Protein AF-A0A2G5SX93-F1 (afdb_monomer_lite)

Sequence (396 aa):
MSDEAYRSRFHPNDADNKCAREERRMKMEAEINEKWPQIGVQFEPDQWRKKYREDHVEKFNDSVEFLRNITGTSQEDAEEKLLNDLIRITFVETNLVLNGRQNAEQLFANLLLAINEEQEIPFKSAQELANFCDSMPLNFRKDAQLYRNTGVQGRRLIQELKRKLTRGDVIDCDSLDQILENFRKTIHVDEELKNFTEQEAQLDYSSLFYISKTIPGFVYDKVSGCLGLSPDADKSLILNAPIFMDTINSSHPLKLDLSRTVNACAINAYTTFPDCQQFYFADEHLRGVGSAMFWKKLSNNRTSVMESNFTSIHGWISPNNPRHQVETFRIEPTKLCFMNNLCTRSTGKNAGFESAKANIDYRKSQSFEKFFSVYEKLNKEEAGEEQKEIEAADDV

Structure (mmCIF, N/CA/C/O backbone):
data_AF-A0A2G5SX93-F1
#
_entry.id   AF-A0A2G5SX93-F1
#
loop_
_atom_site.group_PDB
_atom_site.id
_atom_site.type_symbol
_atom_site.label_atom_id
_atom_site.label_alt_id
_atom_site.label_comp_id
_atom_site.label_asym_id
_atom_site.label_entity_id
_atom_site.label_seq_id
_atom_site.pdbx_PDB_ins_code
_atom_site.Cartn_x
_atom_site.Cartn_y
_atom_site.Cartn_z
_atom_site.occupancy
_atom_site.B_iso_or_equiv
_atom_site.auth_seq_id
_atom_site.auth_comp_id
_atom_site.auth_asym_id
_atom_site.auth_atom_id
_atom_site.pdbx_PDB_model_num
ATOM 1 N N . MET A 1 1 ? 43.098 43.165 -27.422 1.00 42.53 1 MET A N 1
ATOM 2 C CA . MET A 1 1 ? 41.703 42.675 -27.437 1.00 42.53 1 MET A CA 1
ATOM 3 C C . MET A 1 1 ? 41.267 42.551 -25.991 1.00 42.53 1 MET A C 1
ATOM 5 O O . MET A 1 1 ? 42.013 41.966 -25.218 1.00 42.53 1 MET A O 1
ATOM 9 N N . SER A 1 2 ? 40.188 43.243 -25.635 1.00 35.09 2 SER A N 1
ATOM 10 C CA . SER A 1 2 ? 39.789 43.623 -24.276 1.00 35.09 2 SER A CA 1
ATOM 11 C C . SER A 1 2 ? 39.201 42.474 -23.447 1.00 35.09 2 SER A C 1
ATOM 13 O O . SER A 1 2 ? 38.599 41.542 -23.979 1.00 35.09 2 SER A O 1
ATOM 15 N N . ASP A 1 3 ? 39.320 42.621 -22.125 1.00 40.78 3 ASP A N 1
ATOM 16 C CA . ASP A 1 3 ? 38.740 41.819 -21.029 1.00 40.78 3 ASP A CA 1
ATOM 17 C C . ASP A 1 3 ? 37.198 41.649 -21.061 1.00 40.78 3 ASP A C 1
ATOM 19 O O . ASP A 1 3 ? 36.601 41.046 -20.168 1.00 40.78 3 ASP A O 1
ATOM 23 N N . GLU A 1 4 ? 36.516 42.147 -22.093 1.00 32.41 4 GLU A N 1
ATOM 24 C CA . GLU A 1 4 ? 35.062 42.030 -22.256 1.00 32.41 4 GLU A CA 1
ATOM 25 C C . GLU A 1 4 ? 34.612 40.646 -22.735 1.00 32.41 4 GLU A C 1
ATOM 27 O O . GLU A 1 4 ? 33.487 40.234 -22.452 1.00 32.41 4 GLU A O 1
ATOM 32 N N . ALA A 1 5 ? 35.488 39.866 -23.375 1.00 35.00 5 ALA A N 1
ATOM 33 C CA . ALA A 1 5 ? 35.128 38.536 -23.873 1.00 35.00 5 ALA A CA 1
ATOM 34 C C . ALA A 1 5 ? 34.991 37.469 -22.764 1.00 35.00 5 ALA A C 1
ATOM 36 O O . ALA A 1 5 ? 34.379 36.424 -22.991 1.00 35.00 5 ALA A O 1
ATOM 37 N N . TYR A 1 6 ? 35.519 37.716 -21.555 1.00 36.69 6 TYR A N 1
ATOM 38 C CA . TYR A 1 6 ? 35.430 36.764 -20.438 1.00 36.69 6 TYR A CA 1
ATOM 39 C C . TYR A 1 6 ? 34.220 37.008 -19.520 1.00 36.69 6 TYR A C 1
ATOM 41 O O . TYR A 1 6 ? 33.785 36.100 -18.813 1.00 36.69 6 TYR A O 1
ATOM 49 N N . ARG A 1 7 ? 33.610 38.201 -19.567 1.00 35.00 7 ARG A N 1
ATOM 50 C CA . ARG A 1 7 ? 32.426 38.545 -18.755 1.00 35.00 7 ARG A CA 1
ATOM 51 C C . ARG A 1 7 ? 31.087 38.117 -19.369 1.00 35.00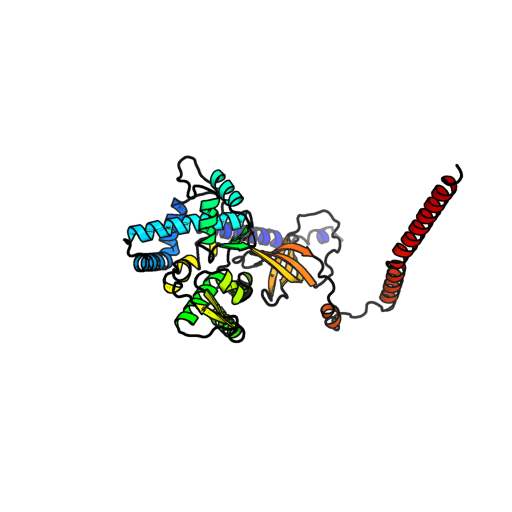 7 ARG A C 1
ATOM 53 O O . ARG A 1 7 ? 30.062 38.231 -18.710 1.00 35.00 7 ARG A O 1
ATOM 60 N N . SER A 1 8 ? 31.081 37.551 -20.577 1.00 34.44 8 SER A N 1
ATOM 61 C CA . SER A 1 8 ? 29.852 37.193 -21.308 1.00 34.44 8 SER A CA 1
ATOM 62 C C . SER A 1 8 ? 29.309 35.769 -21.050 1.00 34.44 8 SER A C 1
ATOM 64 O O . SER A 1 8 ? 28.376 35.354 -21.731 1.00 34.44 8 SER A O 1
ATOM 66 N N . ARG A 1 9 ? 29.855 34.988 -20.101 1.00 37.75 9 ARG A N 1
ATOM 67 C CA . ARG A 1 9 ? 29.356 33.619 -19.797 1.00 37.75 9 ARG A CA 1
ATOM 68 C C . ARG A 1 9 ? 28.398 33.511 -18.610 1.00 37.75 9 ARG A C 1
ATOM 70 O O . ARG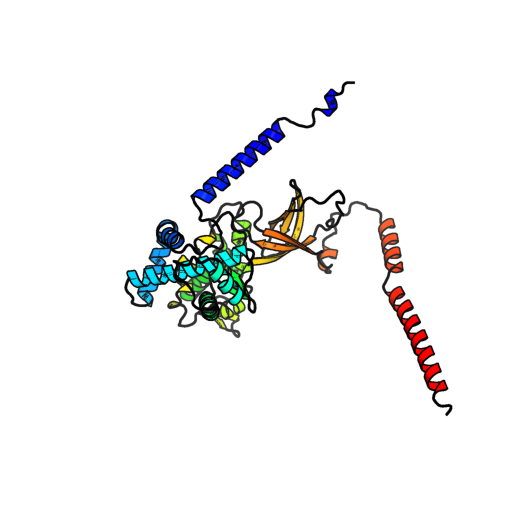 A 1 9 ? 27.981 32.408 -18.279 1.00 37.75 9 ARG A O 1
ATOM 77 N N . PHE A 1 10 ? 28.024 34.626 -17.996 1.00 42.47 10 PHE A N 1
ATOM 78 C CA . PHE A 1 10 ? 26.901 34.668 -17.065 1.00 42.47 10 PHE A CA 1
ATOM 79 C C . PHE A 1 10 ? 25.786 35.459 -17.738 1.00 42.47 10 PHE A C 1
ATOM 81 O O . PHE A 1 10 ? 25.750 36.685 -17.672 1.00 42.47 10 PHE A O 1
ATOM 88 N N . HIS A 1 11 ? 24.917 34.750 -18.461 1.00 42.78 11 HIS A N 1
ATOM 89 C CA . HIS A 1 11 ? 23.695 35.352 -18.974 1.00 42.78 11 HIS A CA 1
ATOM 90 C C . HIS A 1 11 ? 22.836 35.796 -17.773 1.00 42.78 11 HIS A C 1
ATOM 92 O O . HIS A 1 11 ? 22.582 34.970 -16.894 1.00 42.78 11 HIS A O 1
ATOM 98 N N . PRO A 1 12 ? 22.342 37.049 -17.735 1.00 44.84 12 PRO A N 1
ATOM 99 C CA . PRO A 1 12 ? 21.397 37.521 -16.712 1.00 44.84 12 PRO A CA 1
ATOM 100 C C . PRO A 1 12 ? 20.191 36.579 -16.540 1.00 44.84 12 PRO A C 1
ATOM 102 O O . PRO A 1 12 ? 19.739 36.319 -15.429 1.00 44.84 12 PRO A O 1
ATOM 105 N N . ASN A 1 13 ? 19.786 35.936 -17.640 1.00 50.28 13 ASN A N 1
ATOM 106 C CA . ASN A 1 13 ? 18.689 34.976 -17.699 1.00 50.28 13 ASN A CA 1
ATOM 107 C C . ASN A 1 13 ? 18.886 33.710 -16.843 1.00 50.28 13 ASN A C 1
ATOM 109 O O . ASN A 1 13 ? 17.895 33.069 -16.515 1.00 50.28 13 ASN A O 1
ATOM 113 N N . ASP A 1 14 ? 20.108 33.309 -16.471 1.00 48.47 14 ASP A N 1
ATOM 114 C CA . ASP A 1 14 ? 20.313 32.107 -15.641 1.00 48.47 14 ASP A CA 1
ATOM 115 C C . ASP A 1 14 ? 20.024 32.360 -14.158 1.00 48.47 14 ASP A C 1
ATOM 117 O O . ASP A 1 14 ? 19.571 31.457 -13.451 1.00 48.47 14 ASP A O 1
ATOM 121 N N . ALA A 1 15 ? 20.276 33.581 -13.679 1.00 50.22 15 ALA A N 1
ATOM 122 C CA . ALA A 1 15 ? 19.921 33.991 -12.324 1.00 50.22 15 ALA A CA 1
ATOM 123 C C . ALA A 1 15 ? 18.407 34.202 -12.213 1.00 50.22 15 ALA A C 1
ATOM 125 O O . ALA A 1 15 ? 17.789 33.669 -11.292 1.00 50.22 15 ALA A O 1
ATOM 126 N N . ASP A 1 16 ? 17.808 34.862 -13.206 1.00 48.25 16 ASP A N 1
ATOM 127 C CA . ASP A 1 16 ? 16.365 35.105 -13.263 1.00 48.25 16 ASP A CA 1
ATOM 128 C C . ASP A 1 16 ? 15.573 33.799 -13.438 1.00 48.25 16 ASP A C 1
ATOM 130 O O . ASP A 1 16 ? 14.573 33.585 -12.755 1.00 48.25 16 ASP A O 1
ATOM 134 N N . ASN A 1 17 ? 16.057 32.855 -14.258 1.00 53.84 17 ASN A N 1
ATOM 135 C CA . ASN A 1 17 ? 15.443 31.528 -14.387 1.00 53.84 17 ASN A CA 1
ATOM 136 C C . ASN A 1 17 ? 15.596 30.677 -13.120 1.00 53.84 17 ASN A C 1
ATOM 138 O O . ASN A 1 17 ? 14.688 29.913 -12.791 1.00 53.84 17 ASN A O 1
ATOM 142 N N . LYS A 1 18 ? 16.721 30.781 -12.397 1.00 57.84 18 LYS A N 1
ATOM 143 C CA . LYS A 1 18 ? 16.884 30.112 -11.096 1.00 57.84 18 LYS A CA 1
ATOM 144 C C . LYS A 1 18 ? 15.958 30.714 -10.046 1.00 57.84 18 LYS A C 1
ATOM 146 O O . LYS A 1 18 ? 15.303 29.949 -9.348 1.00 57.84 18 LYS A O 1
ATOM 151 N N . CYS A 1 19 ? 15.859 32.041 -9.984 1.00 58.00 19 CYS A N 1
ATOM 152 C CA . CYS A 1 19 ? 14.962 32.752 -9.076 1.00 58.00 19 CYS A CA 1
ATOM 153 C C . CYS A 1 19 ? 13.497 32.384 -9.357 1.00 58.00 19 CYS A C 1
ATOM 155 O O . CYS A 1 19 ? 12.800 31.905 -8.471 1.00 58.00 19 CYS A O 1
ATOM 157 N N . ALA A 1 20 ? 13.066 32.446 -10.620 1.00 59.03 20 ALA A N 1
ATOM 158 C CA . ALA A 1 20 ? 11.713 32.068 -11.024 1.00 59.03 20 ALA A CA 1
ATOM 159 C C . ALA A 1 20 ? 11.403 30.579 -10.782 1.00 59.03 20 ALA A C 1
ATOM 161 O O . ALA A 1 20 ? 10.263 30.216 -10.493 1.00 59.03 20 ALA A O 1
ATOM 162 N N . ARG A 1 21 ? 12.395 29.687 -10.908 1.00 62.28 21 ARG A N 1
ATOM 163 C CA . ARG A 1 21 ? 12.235 28.255 -10.603 1.00 62.28 21 ARG A CA 1
ATOM 164 C C . ARG A 1 21 ? 12.121 28.007 -9.100 1.00 62.28 21 ARG A C 1
ATOM 166 O O . ARG A 1 21 ? 11.327 27.159 -8.701 1.00 62.28 21 ARG A O 1
ATOM 173 N N . GLU A 1 22 ? 12.877 28.744 -8.296 1.00 63.12 22 GLU A N 1
ATOM 174 C CA . GLU A 1 22 ? 12.818 28.689 -6.837 1.00 63.12 22 GLU A CA 1
ATOM 175 C C . GLU A 1 22 ? 11.492 29.253 -6.314 1.00 63.12 22 GLU A C 1
ATOM 177 O O . GLU A 1 22 ? 10.835 28.608 -5.507 1.00 63.12 22 GLU A O 1
ATOM 182 N N . GLU A 1 23 ? 11.026 30.382 -6.853 1.00 64.62 23 GLU A N 1
ATOM 183 C CA . GLU A 1 23 ? 9.716 30.958 -6.530 1.00 64.62 23 GLU A CA 1
ATOM 184 C C . GLU A 1 23 ? 8.564 30.013 -6.884 1.00 64.62 23 GLU A C 1
ATOM 186 O O . GLU A 1 23 ? 7.625 29.863 -6.103 1.00 64.62 23 GLU A O 1
ATOM 191 N N . ARG A 1 24 ? 8.626 29.334 -8.039 1.00 69.88 24 ARG A N 1
ATOM 192 C CA . ARG A 1 24 ? 7.642 28.295 -8.389 1.00 69.88 24 ARG A CA 1
ATOM 193 C C . ARG A 1 24 ? 7.694 27.116 -7.421 1.00 69.88 24 ARG A C 1
ATOM 195 O O . ARG A 1 24 ? 6.639 26.600 -7.070 1.00 69.88 24 ARG A O 1
ATOM 202 N N . ARG A 1 25 ? 8.891 26.703 -6.982 1.00 69.44 25 ARG A N 1
ATOM 203 C CA . ARG A 1 25 ? 9.047 25.625 -5.993 1.00 69.44 25 ARG A CA 1
ATOM 204 C C . ARG A 1 25 ? 8.453 26.028 -4.646 1.00 69.44 25 ARG A C 1
ATOM 206 O O . ARG A 1 25 ? 7.649 25.279 -4.118 1.00 69.44 25 ARG A O 1
ATOM 213 N N . MET A 1 26 ? 8.770 27.223 -4.147 1.00 70.38 26 MET A N 1
ATOM 214 C CA . MET A 1 26 ? 8.235 27.734 -2.882 1.00 70.38 26 MET A CA 1
ATOM 215 C C . MET A 1 26 ? 6.715 27.915 -2.924 1.00 70.38 26 MET A C 1
ATOM 217 O O . MET A 1 26 ? 6.045 27.589 -1.954 1.00 70.38 26 MET A O 1
ATOM 221 N N . LYS A 1 27 ? 6.151 28.390 -4.045 1.00 72.00 27 LYS A N 1
ATOM 222 C CA . LYS A 1 27 ? 4.689 28.471 -4.219 1.00 72.00 27 LYS A CA 1
ATOM 223 C C . LYS A 1 27 ? 4.038 27.091 -4.214 1.00 72.00 27 LYS A C 1
ATOM 225 O O . LYS A 1 27 ? 3.054 26.902 -3.515 1.00 72.00 27 LYS A O 1
ATOM 230 N N . MET A 1 28 ? 4.613 26.127 -4.933 1.00 73.88 28 MET A N 1
ATOM 231 C CA . MET A 1 28 ? 4.127 24.746 -4.938 1.00 73.88 28 MET A CA 1
ATOM 232 C C . MET A 1 28 ? 4.230 24.105 -3.546 1.00 73.88 28 MET A C 1
ATOM 234 O O . MET A 1 28 ? 3.276 23.487 -3.093 1.00 73.88 28 MET A O 1
ATOM 238 N N . GLU A 1 29 ? 5.353 24.276 -2.845 1.00 71.25 29 GLU A N 1
ATOM 239 C CA . GLU A 1 29 ? 5.536 23.805 -1.466 1.00 71.25 29 GLU A CA 1
ATOM 240 C C . GLU A 1 29 ? 4.531 24.464 -0.510 1.00 71.25 29 GLU A C 1
ATOM 242 O O . GLU A 1 29 ? 3.952 23.776 0.323 1.00 71.25 29 GLU A O 1
ATOM 247 N N . ALA A 1 30 ? 4.265 25.766 -0.653 1.00 72.06 30 ALA A N 1
ATOM 248 C CA . ALA A 1 30 ? 3.267 26.473 0.147 1.00 72.06 30 ALA A CA 1
ATOM 249 C C . ALA A 1 30 ? 1.839 25.967 -0.119 1.00 72.06 30 ALA A C 1
ATOM 251 O O . ALA A 1 30 ? 1.118 25.678 0.830 1.00 72.06 30 ALA A O 1
ATOM 252 N N . GLU A 1 31 ? 1.451 25.790 -1.386 1.00 77.25 31 GLU A N 1
ATOM 253 C CA . GLU A 1 31 ? 0.145 25.226 -1.759 1.00 77.25 31 GLU A CA 1
ATOM 254 C C . GLU A 1 31 ? -0.019 23.778 -1.275 1.00 77.25 31 GLU A C 1
ATOM 256 O O . GLU A 1 31 ? -1.110 23.375 -0.867 1.00 77.25 31 GLU A O 1
ATOM 261 N N . ILE A 1 32 ? 1.060 22.988 -1.307 1.00 76.88 32 ILE A N 1
ATOM 262 C CA . ILE A 1 32 ? 1.063 21.632 -0.754 1.00 76.88 32 ILE A CA 1
ATOM 263 C C . ILE A 1 32 ? 0.877 21.690 0.759 1.00 76.88 32 ILE A C 1
ATOM 265 O O . ILE A 1 32 ? -0.012 21.013 1.257 1.00 76.88 32 ILE A O 1
ATOM 269 N N . ASN A 1 33 ? 1.647 22.511 1.473 1.00 72.19 33 ASN A N 1
ATOM 270 C CA . ASN A 1 33 ? 1.573 22.621 2.933 1.00 72.19 33 ASN A CA 1
ATOM 271 C C . ASN A 1 33 ? 0.236 23.202 3.428 1.00 72.19 33 ASN A C 1
ATOM 273 O O . ASN A 1 33 ? -0.155 22.953 4.563 1.00 72.19 33 ASN A O 1
ATOM 277 N N . GLU A 1 34 ? -0.470 23.973 2.597 1.00 75.25 34 GLU A N 1
ATOM 278 C CA . GLU A 1 34 ? -1.817 24.466 2.902 1.00 75.25 34 GLU A CA 1
ATOM 279 C C . GLU A 1 34 ? -2.880 23.363 2.760 1.00 75.25 34 GLU A C 1
ATOM 281 O O . GLU A 1 34 ? -3.810 23.276 3.563 1.00 75.25 34 GLU A O 1
ATOM 286 N N . LYS A 1 35 ? -2.752 22.499 1.744 1.00 76.06 35 LYS A N 1
ATOM 287 C CA . LYS A 1 35 ? -3.756 21.468 1.424 1.00 76.06 35 LYS A CA 1
ATOM 288 C C . LYS A 1 35 ? -3.515 20.144 2.147 1.00 76.06 35 LYS A C 1
ATOM 290 O O . LYS A 1 35 ? -4.469 19.481 2.568 1.00 76.06 35 LYS A O 1
ATOM 295 N N . TRP A 1 36 ? -2.253 19.761 2.298 1.00 76.38 36 TRP A N 1
ATOM 296 C CA . TRP A 1 36 ? -1.830 18.464 2.805 1.00 76.38 36 TRP A CA 1
ATOM 297 C C . TRP A 1 36 ? -1.277 18.576 4.225 1.00 76.38 36 TRP A C 1
ATOM 299 O O . TRP A 1 36 ? -0.442 19.440 4.493 1.00 76.38 36 TRP A O 1
ATOM 309 N N . PRO A 1 37 ? -1.704 17.692 5.143 1.00 78.00 37 PRO A N 1
ATOM 310 C CA . PRO A 1 37 ? -1.051 17.553 6.437 1.00 78.00 37 PRO A CA 1
ATOM 311 C C . PRO A 1 37 ? 0.432 17.218 6.268 1.00 78.00 37 PRO A C 1
ATOM 313 O O . PRO A 1 37 ? 0.796 16.438 5.389 1.00 78.00 37 PRO A O 1
ATOM 316 N N . GLN A 1 38 ? 1.281 17.766 7.136 1.00 81.06 38 GLN A N 1
ATOM 317 C CA . GLN A 1 38 ? 2.703 17.453 7.114 1.00 81.06 38 GLN A CA 1
ATOM 318 C C . GLN A 1 38 ? 2.920 15.957 7.391 1.00 81.06 38 GLN A C 1
ATOM 320 O O . GLN A 1 38 ? 2.410 15.412 8.368 1.00 81.06 38 GLN A O 1
ATOM 325 N N . ILE A 1 39 ? 3.730 15.296 6.560 1.00 80.62 39 ILE A N 1
ATOM 326 C CA . ILE A 1 39 ? 4.223 13.947 6.861 1.00 80.62 39 ILE A CA 1
ATOM 327 C C . ILE A 1 39 ? 5.200 14.069 8.038 1.00 80.62 39 ILE A C 1
ATOM 329 O O . ILE A 1 39 ? 6.358 14.451 7.863 1.00 80.62 39 ILE A O 1
ATOM 333 N N . GLY A 1 40 ? 4.717 13.778 9.242 1.00 82.94 40 GLY A N 1
ATOM 334 C CA . GLY A 1 40 ? 5.474 13.883 10.485 1.00 82.94 40 GLY A CA 1
ATOM 335 C C . GLY A 1 40 ? 5.258 12.680 11.397 1.00 82.94 40 GLY A C 1
ATOM 336 O O . GLY A 1 40 ? 4.260 11.978 11.303 1.00 82.94 40 GLY A O 1
ATOM 337 N N . VAL A 1 41 ? 6.197 12.444 12.313 1.00 80.56 41 VAL A N 1
ATOM 338 C CA . VAL A 1 41 ? 6.093 11.335 13.281 1.00 80.56 41 VAL A CA 1
ATOM 339 C C . VAL A 1 41 ? 5.074 11.590 14.396 1.00 80.56 41 VAL A C 1
ATOM 341 O O . VAL A 1 41 ? 4.810 10.677 15.168 1.00 80.56 41 VAL A O 1
ATOM 344 N N . GLN A 1 42 ? 4.514 12.801 14.486 1.00 86.00 42 GLN A N 1
ATOM 345 C CA . GLN A 1 42 ? 3.617 13.206 15.567 1.00 86.00 42 GLN A CA 1
ATOM 346 C C . GLN A 1 42 ? 2.262 12.500 15.504 1.00 86.00 42 GLN A C 1
ATOM 348 O O . GLN A 1 42 ? 1.733 12.212 14.427 1.00 86.00 42 GLN A O 1
ATOM 353 N N . PHE A 1 43 ? 1.683 12.240 16.676 1.00 89.06 43 PHE A N 1
ATOM 354 C CA . PHE A 1 43 ? 0.361 11.640 16.782 1.00 89.06 43 PHE A CA 1
ATOM 355 C C . PHE A 1 43 ? -0.717 12.727 16.913 1.00 89.06 43 PHE A C 1
ATOM 357 O O . PHE A 1 43 ? -0.954 13.268 17.989 1.00 89.06 43 PHE A O 1
ATOM 364 N N . GLU A 1 44 ? -1.386 13.050 15.802 1.00 89.44 44 GLU A N 1
ATOM 365 C CA . GLU A 1 44 ? -2.367 14.151 15.711 1.00 89.44 44 GLU A CA 1
ATOM 366 C C . GLU A 1 44 ? -3.791 13.641 15.384 1.00 89.44 44 GLU A C 1
ATOM 368 O O . GLU A 1 44 ? -4.339 13.936 14.318 1.00 89.44 44 GLU A O 1
ATOM 373 N N . PRO A 1 45 ? -4.422 12.834 16.263 1.00 90.69 45 PRO A N 1
ATOM 374 C CA . PRO A 1 45 ? -5.651 12.099 15.949 1.00 90.69 45 PRO A CA 1
ATOM 375 C C . PRO A 1 45 ? -6.815 12.997 15.504 1.00 90.69 45 PRO A C 1
ATOM 377 O O . PRO A 1 45 ? -7.506 12.655 14.546 1.00 90.69 45 PRO A O 1
ATOM 380 N N . ASP A 1 46 ? -7.015 14.156 16.134 1.00 90.81 46 ASP A N 1
ATOM 381 C CA . ASP A 1 46 ? -8.130 15.061 15.815 1.00 90.81 46 ASP A CA 1
ATOM 382 C C . ASP A 1 46 ? -8.010 15.682 14.421 1.00 90.81 46 ASP A C 1
ATOM 384 O O . ASP A 1 46 ? -8.999 15.792 13.688 1.00 90.81 46 ASP A O 1
ATOM 388 N N . GLN A 1 47 ? -6.787 16.031 14.017 1.00 89.12 47 GLN A N 1
ATOM 389 C CA . GLN A 1 47 ? -6.513 16.530 12.673 1.00 89.12 47 GLN A CA 1
ATOM 390 C C . GLN A 1 47 ? -6.839 15.462 11.627 1.00 89.12 47 GLN A C 1
ATOM 392 O O . GLN A 1 47 ? -7.513 15.752 10.635 1.00 89.12 47 GLN A O 1
ATOM 397 N N . TRP A 1 48 ? -6.414 14.217 11.863 1.00 89.25 48 TRP A N 1
ATOM 398 C CA . TRP A 1 48 ? -6.680 13.112 10.943 1.00 89.25 48 TRP A CA 1
ATOM 399 C C . TRP A 1 48 ? -8.166 12.750 10.885 1.00 89.25 48 TRP A C 1
ATOM 401 O O . TRP A 1 48 ? -8.686 12.529 9.792 1.00 89.25 48 TRP A O 1
ATOM 411 N N . ARG A 1 49 ? -8.882 12.766 12.020 1.00 92.19 49 ARG A N 1
ATOM 412 C CA . ARG A 1 49 ? -10.345 12.572 12.063 1.00 92.19 49 ARG A CA 1
ATOM 413 C C . ARG A 1 49 ? -11.066 13.578 11.179 1.00 92.19 49 ARG A C 1
ATOM 415 O O . ARG A 1 49 ? -11.903 13.195 10.363 1.00 92.19 49 ARG A O 1
ATOM 422 N N . LYS A 1 50 ? -10.721 14.860 11.326 1.00 91.38 50 LYS A N 1
ATOM 423 C CA . LYS A 1 50 ? -11.292 15.941 10.520 1.00 91.38 50 LYS A CA 1
ATOM 424 C C . LYS A 1 50 ? -11.028 15.711 9.033 1.00 91.38 50 LYS A C 1
ATOM 426 O O . LYS A 1 50 ? -11.960 15.738 8.237 1.00 91.38 50 LYS A O 1
ATOM 431 N N . LYS A 1 51 ? -9.784 15.394 8.671 1.00 88.56 51 LYS A N 1
ATOM 432 C CA . LYS A 1 51 ? -9.396 15.144 7.280 1.00 88.56 51 LYS A CA 1
ATOM 433 C C . LYS A 1 51 ? -10.135 13.955 6.656 1.00 88.56 51 LYS A C 1
ATOM 435 O O . LYS A 1 51 ? -10.579 14.067 5.519 1.00 88.56 51 LYS A O 1
ATOM 440 N N . TYR A 1 52 ? -10.332 12.849 7.377 1.00 91.19 52 TYR A N 1
ATOM 441 C CA . TYR A 1 52 ? -11.100 11.716 6.841 1.00 91.19 52 TYR A CA 1
ATOM 442 C C . TYR A 1 52 ? -12.576 12.064 6.606 1.00 91.19 52 TYR A C 1
ATOM 444 O O . TYR A 1 52 ? -13.145 11.637 5.603 1.00 91.19 52 TYR A O 1
ATOM 452 N N . ARG A 1 53 ? -13.178 12.872 7.489 1.00 91.06 53 ARG A N 1
ATOM 453 C CA . ARG A 1 53 ? -14.573 13.322 7.357 1.00 91.06 53 ARG A CA 1
ATOM 454 C C . ARG A 1 53 ? -14.779 14.363 6.258 1.00 91.06 53 ARG A C 1
ATOM 456 O O . ARG A 1 53 ? -15.824 14.350 5.620 1.00 91.06 53 ARG A O 1
ATOM 463 N N . GLU A 1 54 ? -13.825 15.268 6.065 1.00 89.75 54 GLU A N 1
ATOM 464 C CA . GLU A 1 54 ? -13.965 16.403 5.143 1.00 89.75 54 GLU A CA 1
ATOM 465 C C . GLU A 1 54 ? -13.414 16.093 3.746 1.00 89.75 54 GLU A C 1
ATOM 467 O O . GLU A 1 54 ? -14.117 16.279 2.754 1.00 89.75 54 GLU A O 1
ATOM 472 N N . ASP A 1 55 ? -12.190 15.565 3.660 1.00 82.75 55 ASP A N 1
ATOM 473 C CA . ASP A 1 55 ? -11.466 15.427 2.389 1.00 82.75 55 ASP A CA 1
ATOM 474 C C . ASP A 1 55 ? -11.680 14.048 1.733 1.00 82.75 55 ASP A C 1
ATOM 476 O O . ASP A 1 55 ? -11.508 13.903 0.524 1.00 82.75 55 ASP A O 1
ATOM 480 N N . HIS A 1 56 ? -12.077 13.026 2.505 1.00 85.44 56 HIS A N 1
ATOM 481 C CA . HIS A 1 56 ? -12.326 11.650 2.033 1.00 85.44 56 HIS A CA 1
ATOM 482 C C . HIS A 1 56 ? -13.790 11.199 2.222 1.00 85.44 56 HIS A C 1
ATOM 484 O O . HIS A 1 56 ? -14.076 9.999 2.247 1.00 85.44 56 HIS A O 1
ATOM 490 N N . VAL A 1 57 ? -14.721 12.156 2.324 1.00 90.19 57 VAL A N 1
ATOM 491 C CA . VAL A 1 57 ? -16.117 11.948 2.754 1.00 90.19 57 VAL A CA 1
ATOM 492 C C . VAL A 1 57 ? -16.850 10.812 2.032 1.00 90.19 57 VAL A C 1
ATOM 494 O O . VAL A 1 57 ? -17.508 10.007 2.681 1.00 90.19 57 VAL A O 1
ATOM 497 N N . GLU A 1 58 ? -16.719 10.703 0.708 1.00 91.69 58 GLU A N 1
ATOM 498 C CA . GLU A 1 58 ? -17.436 9.703 -0.096 1.00 91.69 58 GLU A CA 1
ATOM 499 C C . GLU A 1 58 ? -16.990 8.279 0.264 1.00 91.69 58 GLU A C 1
ATOM 501 O O . GLU A 1 58 ? -17.776 7.483 0.774 1.00 91.69 58 GLU A O 1
ATOM 506 N N . LYS A 1 59 ? -15.690 7.986 0.115 1.00 91.88 59 LYS A N 1
ATOM 507 C CA . LYS A 1 59 ? -15.121 6.669 0.452 1.00 91.88 59 LYS A CA 1
ATOM 508 C C . LYS A 1 59 ? -15.287 6.338 1.930 1.00 91.88 59 LYS A C 1
ATOM 510 O O . LYS A 1 59 ? -15.427 5.164 2.281 1.00 91.88 59 LYS A O 1
ATOM 515 N N . PHE A 1 60 ? -15.218 7.349 2.793 1.00 94.25 60 PHE A N 1
ATOM 516 C CA . PHE A 1 60 ? -15.412 7.185 4.224 1.00 94.25 60 PHE A CA 1
ATOM 517 C C . PHE A 1 60 ? -16.846 6.737 4.523 1.00 94.25 60 PHE A C 1
ATOM 519 O O . PHE A 1 60 ? -17.024 5.682 5.126 1.00 94.25 60 PHE A O 1
ATOM 526 N N . ASN A 1 61 ? -17.853 7.454 4.021 1.00 94.69 61 ASN A N 1
ATOM 527 C CA . ASN A 1 61 ? -19.262 7.123 4.235 1.00 94.69 61 ASN A CA 1
ATOM 528 C C . ASN A 1 61 ? -19.633 5.748 3.666 1.00 94.69 61 ASN A C 1
ATOM 530 O O . ASN A 1 61 ? -20.271 4.964 4.368 1.00 94.69 61 ASN A O 1
ATOM 534 N N . ASP A 1 62 ? -19.163 5.411 2.461 1.00 95.00 62 ASP A N 1
ATOM 535 C CA . ASP A 1 62 ? -19.374 4.085 1.862 1.00 95.00 62 ASP A CA 1
ATOM 536 C C . ASP A 1 62 ? -18.784 2.969 2.739 1.00 95.00 62 ASP A C 1
ATOM 538 O O . ASP A 1 62 ? -19.370 1.899 2.920 1.00 95.00 62 ASP A O 1
ATOM 542 N N . SER A 1 63 ? -17.613 3.224 3.327 1.00 95.38 63 SER A N 1
ATOM 543 C CA . SER A 1 63 ? -16.943 2.275 4.220 1.00 95.38 63 SER A CA 1
ATOM 544 C C . SER A 1 63 ? -17.651 2.151 5.572 1.00 95.38 63 SER A C 1
ATOM 546 O O . SER A 1 63 ? -17.718 1.048 6.117 1.00 95.38 63 SER A O 1
ATOM 548 N N . VAL A 1 64 ? -18.206 3.247 6.104 1.00 95.88 64 VAL A N 1
ATOM 549 C CA . VAL A 1 64 ? -19.038 3.239 7.320 1.00 95.88 64 VAL A CA 1
ATOM 550 C C . VAL A 1 64 ? -20.319 2.449 7.081 1.00 95.88 64 VAL A C 1
ATOM 552 O O . VAL A 1 64 ? -20.676 1.606 7.904 1.00 95.88 64 VAL A O 1
ATOM 555 N N . GLU A 1 65 ? -20.995 2.670 5.952 1.00 95.69 65 GLU A N 1
ATOM 556 C CA . GLU A 1 65 ? -22.196 1.920 5.591 1.00 95.69 65 GLU A CA 1
ATOM 557 C C . GLU A 1 65 ? -21.894 0.426 5.454 1.00 95.69 65 GLU A C 1
ATOM 559 O O . GLU A 1 65 ? -22.616 -0.403 6.018 1.00 95.69 65 GLU A O 1
ATOM 564 N N . PHE A 1 66 ? -20.800 0.075 4.771 1.00 94.00 66 PHE A N 1
ATOM 565 C CA . PHE A 1 66 ? -20.361 -1.311 4.670 1.00 94.00 66 PHE A CA 1
ATOM 566 C C . PHE A 1 66 ? -20.129 -1.924 6.056 1.00 94.00 66 PHE A C 1
ATOM 568 O O . PHE A 1 66 ? -20.694 -2.977 6.360 1.00 94.00 66 PHE A O 1
ATOM 575 N N . LEU A 1 67 ? -19.348 -1.252 6.912 1.00 94.25 67 LEU A N 1
ATOM 576 C CA . LEU A 1 67 ? -19.043 -1.720 8.262 1.00 94.25 67 LEU A CA 1
ATOM 577 C C . LEU A 1 67 ? -20.323 -1.932 9.077 1.00 94.25 67 LEU A C 1
ATOM 579 O O . LEU A 1 67 ? -20.510 -3.010 9.636 1.00 94.25 67 LEU A O 1
ATOM 583 N N . ARG A 1 68 ? -21.233 -0.952 9.072 1.00 95.25 68 ARG A N 1
ATOM 584 C CA . ARG A 1 68 ? -22.538 -1.021 9.744 1.00 95.25 68 ARG A CA 1
ATOM 585 C C . ARG A 1 68 ? -23.333 -2.250 9.306 1.00 95.25 68 ARG A C 1
ATOM 587 O O . ARG A 1 68 ? -23.883 -2.960 10.146 1.00 95.25 68 ARG A O 1
ATOM 594 N N . ASN A 1 69 ? -23.378 -2.515 8.002 1.00 93.25 69 ASN A N 1
ATOM 595 C CA . ASN A 1 69 ? -24.150 -3.620 7.441 1.00 93.25 69 ASN A CA 1
ATOM 596 C C . ASN A 1 69 ? -23.573 -4.992 7.832 1.00 93.25 69 ASN A C 1
ATOM 598 O O . ASN A 1 69 ? -24.342 -5.927 8.049 1.00 93.25 69 ASN A O 1
ATOM 602 N N . ILE A 1 70 ? -22.245 -5.125 7.958 1.00 92.25 70 ILE A N 1
ATOM 603 C CA . ILE A 1 70 ? -21.614 -6.403 8.329 1.00 92.25 70 ILE A CA 1
ATOM 604 C C . ILE A 1 70 ? -21.595 -6.666 9.841 1.00 92.25 70 ILE A C 1
ATOM 606 O O . ILE A 1 70 ? -21.650 -7.827 10.248 1.00 92.25 70 ILE A O 1
ATOM 610 N N . THR A 1 71 ? -21.507 -5.629 10.682 1.00 89.69 71 THR A N 1
ATOM 611 C CA . THR A 1 71 ? -21.459 -5.776 12.149 1.00 89.69 71 THR A CA 1
ATOM 612 C C . THR A 1 71 ? -22.827 -5.654 12.810 1.00 89.69 71 THR A C 1
ATOM 614 O O . THR A 1 71 ? -22.975 -6.084 13.952 1.00 89.69 71 THR A O 1
ATOM 617 N N . GLY A 1 72 ? -23.815 -5.062 12.131 1.00 90.31 72 GLY A N 1
ATOM 618 C CA . GLY A 1 72 ? -25.126 -4.762 12.709 1.00 90.31 72 GLY A CA 1
ATOM 619 C C . GLY A 1 72 ? -25.079 -3.705 13.818 1.00 90.31 72 GLY A C 1
ATOM 620 O O . GLY A 1 72 ? -25.958 -3.687 14.677 1.00 90.31 72 GLY A O 1
ATOM 621 N N . THR A 1 73 ? -24.042 -2.862 13.845 1.00 93.88 73 THR A N 1
ATOM 622 C CA . THR A 1 73 ? -23.874 -1.791 14.843 1.00 93.88 73 THR A CA 1
ATOM 623 C C . THR A 1 73 ? -24.617 -0.518 14.438 1.00 93.88 73 THR A C 1
ATOM 625 O O . THR A 1 73 ? -25.135 -0.414 13.325 1.00 93.88 73 THR A O 1
ATOM 628 N N . SER A 1 74 ? -24.675 0.473 15.334 1.00 95.81 74 SER A N 1
ATOM 629 C CA . SER A 1 74 ? -25.184 1.797 14.971 1.00 95.81 74 SER A CA 1
ATOM 630 C C . SER A 1 74 ? -24.251 2.489 13.962 1.00 95.81 74 SER A C 1
ATOM 632 O O . SER A 1 74 ? -23.095 2.093 13.783 1.00 95.81 74 SER A O 1
ATOM 634 N N . GLN A 1 75 ? -24.760 3.519 13.280 1.00 94.81 75 GLN A N 1
ATOM 635 C CA . GLN A 1 75 ? -23.949 4.327 12.366 1.00 94.81 75 GLN A CA 1
ATOM 636 C C . GLN A 1 75 ? -22.831 5.067 13.109 1.00 94.81 75 GLN A C 1
ATOM 638 O O . GLN A 1 75 ? -21.707 5.089 12.623 1.00 94.81 75 GLN A O 1
ATOM 643 N N . GLU A 1 76 ? -23.126 5.598 14.296 1.00 95.50 76 GLU A N 1
ATOM 644 C CA . GLU A 1 76 ? -22.161 6.302 15.145 1.00 95.50 76 GLU A CA 1
ATOM 645 C C . GLU A 1 76 ? -21.035 5.363 15.607 1.00 95.50 76 GLU A C 1
ATOM 647 O O . GLU A 1 76 ? -19.861 5.706 15.488 1.00 95.50 76 GLU A O 1
ATOM 652 N N . ASP A 1 77 ? -21.367 4.139 16.034 1.00 96.00 77 ASP A N 1
ATOM 653 C CA . ASP A 1 77 ? -20.364 3.149 16.453 1.00 96.00 77 ASP A CA 1
ATOM 654 C C . ASP A 1 77 ? -19.492 2.674 15.282 1.00 96.00 77 ASP A C 1
ATOM 656 O O . ASP A 1 77 ? -18.288 2.458 15.440 1.00 96.00 77 ASP A O 1
ATOM 660 N N . ALA A 1 78 ? -20.093 2.480 14.102 1.00 95.50 78 ALA A N 1
ATOM 661 C CA . ALA A 1 78 ? -19.359 2.101 12.897 1.00 95.50 78 ALA A CA 1
ATOM 662 C C . ALA A 1 78 ? -18.408 3.224 12.460 1.00 95.50 78 ALA A C 1
ATOM 664 O O . ALA A 1 78 ? -17.250 2.958 12.137 1.00 95.50 78 ALA A O 1
ATOM 665 N N . GLU A 1 79 ? -18.878 4.471 12.496 1.00 96.31 79 GLU A N 1
ATOM 666 C CA . GLU A 1 79 ? -18.069 5.648 12.195 1.00 96.31 79 GLU A CA 1
ATOM 667 C C . GLU A 1 79 ? -16.882 5.767 13.154 1.00 96.31 79 GLU A C 1
ATOM 669 O O . GLU A 1 79 ? -15.736 5.865 12.712 1.00 96.31 79 GLU A O 1
ATOM 674 N N . GLU A 1 80 ? -17.136 5.695 14.461 1.00 95.56 80 GLU A N 1
ATOM 675 C CA . GLU A 1 80 ? -16.095 5.831 15.476 1.00 95.56 80 GLU A CA 1
ATOM 676 C C . GLU A 1 80 ? -15.073 4.694 15.393 1.00 95.56 80 GLU A C 1
ATOM 678 O O . GLU A 1 80 ? -13.864 4.926 15.457 1.00 95.56 80 GLU A O 1
ATOM 683 N N . LYS A 1 81 ? -15.529 3.456 15.177 1.00 95.00 81 LYS A N 1
ATOM 684 C CA . LYS A 1 81 ? -14.633 2.315 14.975 1.00 95.00 81 LYS A CA 1
ATOM 685 C C . LYS A 1 81 ? -13.745 2.505 13.745 1.00 95.00 81 LYS A C 1
ATOM 687 O O . LYS A 1 81 ? -12.534 2.311 13.841 1.00 95.00 81 LYS A O 1
ATOM 692 N N . LEU A 1 82 ? -14.327 2.897 12.611 1.00 95.62 82 LEU A N 1
ATOM 693 C CA . LEU A 1 82 ? -13.568 3.088 11.379 1.00 95.62 82 LEU A CA 1
ATOM 694 C C . LEU A 1 82 ? -12.557 4.233 11.516 1.00 95.62 82 LEU A C 1
ATOM 696 O O . LEU A 1 82 ? -11.420 4.090 11.075 1.00 95.62 82 LEU A O 1
ATOM 700 N N . LEU A 1 83 ? -12.931 5.343 12.160 1.00 95.56 83 LEU A N 1
ATOM 701 C CA . LEU A 1 83 ? -12.005 6.444 12.435 1.00 95.56 83 LEU A CA 1
ATOM 702 C C . LEU A 1 83 ? -10.837 5.996 13.308 1.00 95.56 83 LEU A C 1
ATOM 704 O O . LEU A 1 83 ? -9.694 6.316 12.991 1.00 95.56 83 LEU A O 1
ATOM 708 N N . ASN A 1 84 ? -11.098 5.225 14.363 1.00 95.00 84 ASN A N 1
ATOM 709 C CA . ASN A 1 84 ? -10.039 4.688 15.215 1.00 95.00 84 ASN A CA 1
ATOM 710 C C . ASN A 1 84 ? -9.058 3.808 14.429 1.00 95.00 84 ASN A C 1
ATOM 712 O O . ASN A 1 84 ? -7.843 3.979 14.560 1.00 95.00 84 ASN A O 1
ATOM 716 N N . ASP A 1 85 ? -9.562 2.922 13.566 1.00 95.19 85 ASP A N 1
ATOM 717 C CA . ASP A 1 85 ? -8.720 2.092 12.699 1.00 95.19 85 ASP A CA 1
ATOM 718 C C . ASP A 1 85 ? -7.917 2.945 11.702 1.00 95.19 85 ASP A C 1
ATOM 720 O O . ASP A 1 85 ? -6.717 2.730 11.526 1.00 95.19 85 ASP A O 1
ATOM 724 N N . LEU A 1 86 ? -8.534 3.959 11.091 1.00 95.00 86 LEU A N 1
ATOM 725 C CA . LEU A 1 86 ? -7.876 4.843 10.127 1.00 95.00 86 LEU A CA 1
ATOM 726 C C . LEU A 1 86 ? -6.793 5.723 10.760 1.00 95.00 86 LEU A C 1
ATOM 728 O O . LEU A 1 86 ? -5.738 5.899 10.161 1.00 95.00 86 LEU A O 1
ATOM 732 N N . ILE A 1 87 ? -7.004 6.243 11.970 1.00 93.88 87 ILE A N 1
ATOM 733 C CA . ILE A 1 87 ? -5.991 7.019 12.707 1.00 93.88 87 ILE A CA 1
ATOM 734 C C . ILE A 1 87 ? -4.791 6.137 13.047 1.00 93.88 87 ILE A C 1
ATOM 736 O O . ILE A 1 87 ? -3.641 6.534 12.844 1.00 93.88 87 ILE A O 1
ATOM 740 N N . ARG A 1 88 ? -5.058 4.923 13.541 1.00 95.31 88 ARG A N 1
ATOM 741 C CA . ARG A 1 88 ? -4.028 3.920 13.825 1.00 95.31 88 ARG A CA 1
ATOM 742 C C . ARG A 1 88 ? -3.248 3.559 12.562 1.00 95.31 88 ARG A C 1
ATOM 744 O O . ARG A 1 88 ? -2.020 3.498 12.610 1.00 95.31 88 ARG A O 1
ATOM 751 N N . ILE A 1 89 ? -3.936 3.382 11.430 1.00 95.50 89 ILE A N 1
ATOM 752 C CA . ILE A 1 89 ? -3.301 3.165 10.124 1.00 95.50 89 ILE A CA 1
ATOM 753 C C . ILE A 1 89 ? -2.428 4.357 9.746 1.00 95.50 89 ILE A C 1
ATOM 755 O O . ILE A 1 89 ? -1.259 4.159 9.439 1.00 95.50 89 ILE A O 1
ATOM 759 N N . THR A 1 90 ? -2.953 5.582 9.811 1.00 93.88 90 THR A N 1
ATOM 760 C CA . THR A 1 90 ? -2.209 6.796 9.459 1.00 93.88 90 THR A CA 1
ATOM 761 C C . THR A 1 90 ? -0.928 6.922 10.280 1.00 93.88 90 THR A C 1
ATOM 763 O O . THR A 1 90 ? 0.128 7.188 9.711 1.00 93.88 90 THR A O 1
ATOM 766 N N . PHE A 1 91 ? -0.982 6.669 11.591 1.00 94.12 91 PHE A N 1
ATOM 767 C CA . PHE A 1 91 ? 0.205 6.693 12.448 1.00 94.12 91 PHE A CA 1
ATOM 768 C C . PHE A 1 91 ? 1.284 5.703 11.978 1.00 94.12 91 PHE A C 1
ATOM 770 O O . PHE A 1 91 ? 2.454 6.078 11.833 1.00 94.12 91 PHE A O 1
ATOM 777 N N . VAL A 1 92 ? 0.899 4.447 11.725 1.00 95.94 92 VAL A N 1
ATOM 778 C CA . VAL A 1 92 ? 1.836 3.409 11.275 1.00 95.94 92 VAL A CA 1
ATOM 779 C C . VAL A 1 92 ? 2.357 3.723 9.870 1.00 95.94 92 VAL A C 1
ATOM 781 O O . VAL A 1 92 ? 3.566 3.679 9.657 1.00 95.94 92 VAL A O 1
ATOM 784 N N . GLU A 1 93 ? 1.485 4.103 8.930 1.00 95.06 93 GLU A N 1
ATOM 785 C CA . GLU A 1 93 ? 1.863 4.457 7.557 1.00 95.06 93 GLU A CA 1
ATOM 786 C C . GLU A 1 93 ? 2.899 5.586 7.546 1.00 95.06 93 GLU A C 1
ATOM 788 O O . GLU A 1 93 ? 3.929 5.457 6.881 1.00 95.06 93 GLU A O 1
ATOM 793 N N . THR A 1 94 ? 2.675 6.662 8.307 1.00 94.06 94 THR A N 1
ATOM 794 C CA . THR A 1 94 ? 3.598 7.804 8.357 1.00 94.06 94 THR A CA 1
ATOM 795 C C . THR A 1 94 ? 4.941 7.437 8.987 1.00 94.06 94 THR A C 1
ATOM 797 O O . THR A 1 94 ? 5.990 7.852 8.489 1.00 94.06 94 THR A O 1
ATOM 800 N N . ASN A 1 95 ? 4.943 6.611 10.037 1.00 95.31 95 ASN A N 1
ATOM 801 C CA . ASN A 1 95 ? 6.187 6.121 10.631 1.00 95.31 95 ASN A CA 1
ATOM 802 C C . ASN A 1 95 ? 6.988 5.267 9.648 1.00 95.31 95 ASN A C 1
ATOM 804 O O . ASN A 1 95 ? 8.190 5.472 9.509 1.00 95.31 95 ASN A O 1
ATOM 808 N N . LEU A 1 96 ? 6.327 4.371 8.915 1.00 95.88 96 LEU A N 1
ATOM 809 C CA . LEU A 1 96 ? 6.976 3.550 7.896 1.00 95.88 96 LEU A CA 1
ATOM 810 C C . LEU A 1 96 ? 7.491 4.393 6.717 1.00 95.88 96 LEU A C 1
ATOM 812 O O . LEU A 1 96 ? 8.576 4.133 6.194 1.00 95.88 96 LEU A O 1
ATOM 816 N N . VAL A 1 97 ? 6.756 5.443 6.331 1.00 94.88 97 VAL A N 1
ATOM 817 C CA . VAL A 1 97 ? 7.211 6.416 5.325 1.00 94.88 97 VAL A CA 1
ATOM 818 C C . VAL A 1 97 ? 8.511 7.085 5.774 1.00 94.88 97 VAL A C 1
ATOM 820 O O . VAL A 1 97 ? 9.451 7.120 4.991 1.00 94.88 97 VAL A O 1
ATOM 823 N N . LEU A 1 98 ? 8.594 7.573 7.015 1.00 93.44 98 LEU A N 1
ATOM 824 C CA . LEU A 1 98 ? 9.719 8.392 7.492 1.00 93.44 98 LEU A CA 1
ATOM 825 C C . LEU A 1 98 ? 10.911 7.604 8.039 1.00 93.44 98 LEU A C 1
ATOM 827 O O . LEU A 1 98 ? 12.043 8.073 7.958 1.00 93.44 98 LEU A O 1
ATOM 831 N N . ASN A 1 99 ? 10.669 6.434 8.623 1.00 95.25 99 ASN A N 1
ATOM 832 C CA . ASN A 1 99 ? 11.679 5.661 9.349 1.00 95.25 99 ASN A CA 1
ATOM 833 C C . ASN A 1 99 ? 12.019 4.330 8.663 1.00 95.25 99 ASN A C 1
ATOM 835 O O . ASN A 1 99 ? 12.874 3.584 9.142 1.00 95.25 99 ASN A O 1
ATOM 839 N N . GLY A 1 100 ? 11.376 4.025 7.535 1.00 95.38 100 GLY A N 1
ATOM 840 C CA . GLY A 1 100 ? 11.605 2.799 6.786 1.00 95.38 100 GLY A CA 1
ATOM 841 C C . GLY A 1 100 ? 10.852 1.595 7.343 1.00 95.38 100 GLY A C 1
ATOM 842 O O . GLY A 1 100 ? 9.831 1.722 8.009 1.00 95.38 100 GLY A O 1
ATOM 843 N N . ARG A 1 101 ? 11.332 0.386 7.030 1.00 96.44 101 ARG A N 1
ATOM 844 C CA . ARG A 1 101 ? 10.718 -0.857 7.525 1.00 96.44 101 ARG A CA 1
ATOM 845 C C . ARG A 1 101 ? 10.994 -1.025 9.014 1.00 96.44 101 ARG A C 1
ATOM 847 O O . ARG A 1 101 ? 12.151 -0.941 9.422 1.00 96.44 101 ARG A O 1
ATOM 854 N N . GLN A 1 102 ? 9.964 -1.318 9.801 1.00 97.62 102 GLN A N 1
ATOM 855 C CA . GLN A 1 102 ? 10.064 -1.368 11.264 1.00 97.62 102 GLN A CA 1
ATOM 856 C C . GLN A 1 102 ? 9.353 -2.589 11.843 1.00 97.62 102 GLN A C 1
ATOM 858 O O . GLN A 1 102 ? 8.349 -3.040 11.296 1.00 97.62 102 GLN A O 1
ATOM 863 N N . ASN A 1 103 ? 9.858 -3.126 12.952 1.00 97.94 103 ASN A N 1
ATOM 864 C CA . ASN A 1 103 ? 9.116 -4.104 13.753 1.00 97.94 103 ASN A CA 1
ATOM 865 C C . ASN A 1 103 ? 8.119 -3.401 14.693 1.00 97.94 103 ASN A C 1
ATOM 867 O O . ASN A 1 103 ? 8.066 -2.170 14.776 1.00 97.94 103 ASN A O 1
ATOM 871 N N . ALA A 1 104 ? 7.306 -4.189 15.396 1.00 97.50 104 ALA A N 1
ATOM 872 C CA . ALA A 1 104 ? 6.271 -3.650 16.271 1.00 97.50 104 ALA A CA 1
ATOM 873 C C . ALA A 1 104 ? 6.849 -2.887 17.473 1.00 97.50 104 ALA A C 1
ATOM 875 O O . ALA A 1 104 ? 6.272 -1.890 17.900 1.00 97.50 104 ALA A O 1
ATOM 876 N N . GLU A 1 105 ? 7.998 -3.316 17.996 1.00 97.69 105 GLU A N 1
ATOM 877 C CA . GLU A 1 105 ? 8.686 -2.671 19.112 1.00 97.69 105 GLU A CA 1
ATOM 878 C C . GLU A 1 105 ? 9.182 -1.273 18.732 1.00 97.69 105 GLU A C 1
ATOM 880 O O . GLU A 1 105 ? 9.009 -0.330 19.499 1.00 97.69 105 GLU A O 1
ATOM 885 N N . GLN A 1 106 ? 9.751 -1.122 17.534 1.00 97.88 106 GLN A N 1
ATOM 886 C CA . GLN A 1 106 ? 10.189 0.163 16.992 1.00 97.88 106 GLN A CA 1
ATOM 887 C C . GLN A 1 106 ? 9.005 1.103 16.755 1.00 97.88 106 GLN A C 1
ATOM 889 O O . GLN A 1 106 ? 9.063 2.264 17.152 1.00 97.88 106 GLN A O 1
ATOM 894 N N . LEU A 1 107 ? 7.921 0.605 16.150 1.00 97.12 107 LEU A N 1
ATOM 895 C CA . LEU A 1 107 ? 6.703 1.394 15.933 1.00 97.12 107 LEU A CA 1
ATOM 896 C C . LEU A 1 107 ? 6.088 1.852 17.261 1.00 97.12 107 LEU A C 1
ATOM 898 O O . LEU A 1 107 ? 5.694 3.009 17.394 1.00 97.12 107 LEU A O 1
ATOM 902 N N . PHE A 1 108 ? 6.055 0.970 18.260 1.00 96.94 108 PHE A N 1
ATOM 903 C CA . PHE A 1 108 ? 5.545 1.294 19.588 1.00 96.94 108 PHE A CA 1
ATOM 904 C C . PHE A 1 108 ? 6.446 2.289 20.328 1.00 96.94 108 PHE A C 1
ATOM 906 O O . PHE A 1 108 ? 5.947 3.221 20.949 1.00 96.94 108 PHE A O 1
ATOM 913 N N . ALA A 1 109 ? 7.770 2.156 20.224 1.00 96.31 109 ALA A N 1
ATOM 914 C CA . ALA A 1 109 ? 8.698 3.132 20.787 1.00 96.31 109 ALA A CA 1
ATOM 915 C C . ALA A 1 109 ? 8.507 4.524 20.162 1.00 96.31 109 ALA A C 1
ATOM 917 O O . ALA A 1 109 ? 8.464 5.513 20.890 1.00 96.31 109 ALA A O 1
ATOM 918 N N . ASN A 1 110 ? 8.318 4.607 18.841 1.00 95.12 110 ASN A N 1
ATOM 919 C CA . ASN A 1 110 ? 8.034 5.885 18.181 1.00 95.12 110 ASN A CA 1
ATOM 920 C C . ASN A 1 110 ? 6.690 6.465 18.616 1.00 95.12 110 ASN A C 1
ATOM 922 O O . ASN A 1 110 ? 6.589 7.675 18.768 1.00 95.12 110 ASN A O 1
ATOM 926 N N . LEU A 1 111 ? 5.681 5.622 18.863 1.00 94.31 111 LEU A N 1
ATOM 927 C CA . LEU A 1 111 ? 4.397 6.078 19.392 1.00 94.31 111 LEU A CA 1
ATOM 928 C C . LEU A 1 111 ? 4.580 6.777 20.734 1.00 94.31 111 LEU A C 1
ATOM 930 O O . LEU A 1 111 ? 4.083 7.880 20.910 1.00 94.31 111 LEU A O 1
ATOM 934 N N . LEU A 1 112 ? 5.329 6.165 21.654 1.00 93.06 112 LEU A N 1
ATOM 935 C CA . LEU A 1 112 ? 5.589 6.740 22.975 1.00 93.06 112 LEU A CA 1
ATOM 936 C C . LEU A 1 112 ? 6.341 8.079 22.908 1.00 93.06 112 LEU A C 1
ATOM 938 O O . LEU A 1 112 ? 6.200 8.891 23.813 1.00 93.06 112 LEU A O 1
ATOM 942 N N . LEU A 1 113 ? 7.126 8.309 21.851 1.00 92.38 113 LEU A N 1
ATOM 943 C CA . LEU A 1 113 ? 7.807 9.584 21.602 1.00 92.38 113 LEU A CA 1
ATOM 944 C C . LEU A 1 113 ? 6.916 10.624 20.906 1.00 92.38 113 LEU A C 1
ATOM 946 O O . LEU A 1 113 ? 7.209 11.813 20.981 1.00 92.38 113 LEU A O 1
ATOM 950 N N . ALA A 1 114 ? 5.882 10.175 20.195 1.00 89.75 114 ALA A N 1
ATOM 951 C CA . ALA A 1 114 ? 5.005 10.999 19.367 1.00 89.75 114 ALA A CA 1
ATOM 952 C C . ALA A 1 114 ? 3.741 11.488 20.088 1.00 89.75 114 ALA A C 1
ATOM 954 O O . ALA A 1 114 ? 3.071 12.391 19.588 1.00 89.75 114 ALA A O 1
ATOM 955 N N . ILE A 1 115 ? 3.377 10.851 21.204 1.00 89.81 115 ILE A N 1
ATOM 956 C CA . ILE A 1 115 ? 2.219 11.228 22.017 1.00 89.81 115 ILE A CA 1
ATOM 957 C C . ILE A 1 115 ? 2.578 12.337 23.009 1.00 89.81 115 ILE A C 1
ATOM 959 O O . ILE A 1 115 ? 3.651 12.339 23.612 1.00 89.81 115 ILE A O 1
ATOM 963 N N . ASN A 1 116 ? 1.633 13.243 23.230 1.00 83.75 116 ASN A N 1
ATOM 964 C CA . ASN A 1 116 ? 1.677 14.198 24.334 1.00 83.75 116 ASN A CA 1
ATOM 965 C C . ASN A 1 116 ? 0.971 13.615 25.574 1.00 83.75 116 ASN A C 1
ATOM 967 O O . ASN A 1 116 ? 0.095 12.763 25.439 1.00 83.75 116 ASN A O 1
ATOM 971 N N . GLU A 1 117 ? 1.301 14.100 26.779 1.00 74.06 117 GLU A N 1
ATOM 972 C CA . GLU A 1 117 ? 0.757 13.580 28.055 1.00 74.06 117 GLU A CA 1
ATOM 973 C C . GLU A 1 117 ? -0.783 13.614 28.152 1.00 74.06 117 GLU A C 1
ATOM 975 O O . GLU A 1 117 ? -1.373 12.844 28.906 1.00 74.06 117 GLU A O 1
ATOM 980 N N . GLU A 1 118 ? -1.442 14.482 27.380 1.00 78.50 118 GLU A N 1
ATOM 981 C CA . GLU A 1 118 ? -2.902 14.654 27.375 1.00 78.50 118 GLU A CA 1
ATOM 982 C C . GLU A 1 118 ? -3.639 13.713 26.402 1.00 78.50 118 GLU A C 1
ATOM 984 O O . GLU A 1 118 ? -4.869 13.663 26.406 1.00 78.50 118 GLU A O 1
ATOM 989 N N . GLN A 1 119 ? -2.919 12.976 25.549 1.00 82.75 119 GLN A N 1
ATOM 990 C CA . GLN A 1 119 ? -3.514 12.165 24.485 1.00 82.75 119 GLN A CA 1
ATOM 991 C C . GLN A 1 119 ? -3.724 10.707 24.907 1.00 82.75 119 GLN A C 1
ATOM 993 O O . GLN A 1 119 ? -2.875 10.089 25.551 1.00 82.75 119 GLN A O 1
ATOM 998 N N . GLU A 1 120 ? -4.843 10.115 24.480 1.00 86.38 120 GLU A N 1
ATOM 999 C CA . GLU A 1 120 ? -5.070 8.680 24.651 1.00 86.38 120 GLU A CA 1
ATOM 1000 C C . GLU A 1 120 ? -4.133 7.873 23.743 1.00 86.38 120 GLU A C 1
ATOM 1002 O O . GLU A 1 120 ? -4.053 8.098 22.532 1.00 86.38 120 GLU A O 1
ATOM 1007 N N . ILE A 1 121 ? -3.427 6.904 24.331 1.00 88.44 121 ILE A N 1
ATOM 1008 C CA . ILE A 1 121 ? -2.483 6.064 23.596 1.00 88.44 121 ILE A CA 1
ATOM 1009 C C . ILE A 1 121 ? -3.266 5.056 22.738 1.00 88.44 121 ILE A C 1
ATOM 1011 O O . ILE A 1 121 ? -3.994 4.225 23.287 1.00 88.44 121 ILE A O 1
ATOM 1015 N N . PRO A 1 122 ? -3.081 5.043 21.404 1.00 91.88 122 PRO A N 1
ATOM 1016 C CA . PRO A 1 122 ? -3.863 4.193 20.513 1.00 91.88 122 PRO A CA 1
ATOM 1017 C C . PRO A 1 122 ? -3.521 2.705 20.630 1.00 91.88 122 PRO A C 1
ATOM 1019 O O . PRO A 1 122 ? -4.314 1.883 20.185 1.00 91.88 122 PRO A O 1
ATOM 1022 N N . PHE A 1 123 ? -2.377 2.343 21.212 1.00 95.06 123 PHE A N 1
ATOM 1023 C CA . PHE A 1 123 ? -1.959 0.961 21.445 1.00 95.06 123 PHE A CA 1
ATOM 1024 C C . PHE A 1 123 ? -1.409 0.837 22.864 1.00 95.06 123 PHE A C 1
ATOM 1026 O O . PHE A 1 123 ? -0.617 1.667 23.291 1.00 95.06 123 PHE A O 1
ATOM 1033 N N . LYS A 1 124 ? -1.772 -0.212 23.601 1.00 93.94 124 LYS A N 1
ATOM 1034 C CA . LYS A 1 124 ? -1.297 -0.425 24.980 1.00 93.94 124 LYS A CA 1
ATOM 1035 C C . LYS A 1 124 ? 0.038 -1.160 25.038 1.00 93.94 124 LYS A C 1
ATOM 1037 O O . LYS A 1 124 ? 0.689 -1.179 26.078 1.00 93.94 124 LYS A O 1
ATOM 1042 N N . SER A 1 125 ? 0.434 -1.815 23.947 1.00 97.25 125 SER A N 1
ATOM 1043 C CA . SER A 1 125 ? 1.684 -2.571 23.859 1.00 97.25 125 SER A CA 1
ATOM 1044 C C . SER A 1 125 ? 2.137 -2.768 22.412 1.00 97.25 125 SER A C 1
ATOM 1046 O O . SER A 1 125 ? 1.329 -2.701 21.483 1.00 97.25 125 SER A O 1
ATOM 1048 N N . ALA A 1 126 ? 3.413 -3.120 22.230 1.00 97.56 126 ALA A N 1
ATOM 1049 C CA . ALA A 1 126 ? 3.943 -3.552 20.936 1.00 97.56 126 ALA A CA 1
ATOM 1050 C C . ALA A 1 126 ? 3.203 -4.782 20.379 1.00 97.56 126 ALA A C 1
ATOM 1052 O O . ALA A 1 126 ? 2.986 -4.867 19.175 1.00 97.56 126 ALA A O 1
ATOM 1053 N N . GLN A 1 127 ? 2.742 -5.705 21.234 1.00 97.94 127 GLN A N 1
ATOM 1054 C CA . GLN A 1 127 ? 1.969 -6.868 20.785 1.00 97.94 127 GLN A CA 1
ATOM 1055 C C . GLN A 1 127 ? 0.594 -6.470 20.233 1.00 97.94 127 GLN A C 1
ATOM 1057 O O . GLN A 1 127 ? 0.151 -7.034 19.236 1.00 97.94 127 GLN A O 1
ATOM 1062 N N . GLU A 1 128 ? -0.083 -5.500 20.856 1.00 97.81 128 GLU A N 1
ATOM 1063 C CA . GLU A 1 128 ? -1.351 -4.975 20.332 1.00 97.81 128 GLU A CA 1
ATOM 1064 C C . GLU A 1 128 ? -1.143 -4.305 18.971 1.00 97.81 128 GLU A C 1
ATOM 1066 O O . GLU A 1 128 ? -1.910 -4.554 18.042 1.00 97.81 128 GLU A O 1
ATOM 1071 N N . LEU A 1 129 ? -0.067 -3.526 18.830 1.00 97.31 129 LEU A N 1
ATOM 1072 C CA . LEU A 1 129 ? 0.313 -2.908 17.562 1.00 97.31 129 LEU A CA 1
ATOM 1073 C C . LEU A 1 129 ? 0.628 -3.968 16.495 1.00 97.31 129 LEU A C 1
ATOM 1075 O O . LEU A 1 129 ? 0.137 -3.868 15.374 1.00 97.31 129 LEU A O 1
ATOM 1079 N N . ALA A 1 130 ? 1.376 -5.020 16.841 1.00 97.56 130 ALA A N 1
ATOM 1080 C CA . ALA A 1 130 ? 1.661 -6.130 15.934 1.00 97.56 130 ALA A CA 1
ATOM 1081 C C . ALA A 1 130 ? 0.376 -6.814 15.451 1.00 97.56 130 ALA A C 1
ATOM 1083 O O . ALA A 1 130 ? 0.190 -6.985 14.250 1.00 97.56 130 ALA A O 1
ATOM 1084 N N . ASN A 1 131 ? -0.531 -7.144 16.376 1.00 97.38 131 ASN A N 1
ATOM 1085 C CA . ASN A 1 131 ? -1.816 -7.761 16.053 1.00 97.38 131 ASN A CA 1
ATOM 1086 C C . ASN A 1 131 ? -2.658 -6.859 15.144 1.00 97.38 131 ASN A C 1
ATOM 1088 O O . ASN A 1 131 ? -3.320 -7.348 14.231 1.00 97.38 131 ASN A O 1
ATOM 1092 N N . PHE A 1 132 ? -2.622 -5.545 15.378 1.00 97.25 132 PHE A N 1
ATOM 1093 C CA . PHE A 1 132 ? -3.296 -4.578 14.525 1.00 97.25 132 PHE A CA 1
ATOM 1094 C C . PHE A 1 132 ? -2.705 -4.557 13.111 1.00 97.25 132 PHE A C 1
ATOM 1096 O O . PHE A 1 132 ? -3.451 -4.698 12.143 1.00 97.25 132 PHE A O 1
ATOM 1103 N N . CYS A 1 133 ? -1.381 -4.454 12.972 1.00 96.94 133 CYS A N 1
ATOM 1104 C CA . CYS A 1 133 ? -0.724 -4.489 11.665 1.00 96.94 133 CYS A CA 1
ATOM 1105 C C . CYS A 1 133 ? -1.009 -5.799 10.917 1.00 96.94 133 CYS A C 1
ATOM 1107 O O . CYS A 1 133 ? -1.360 -5.762 9.739 1.00 96.94 133 CYS A O 1
ATOM 1109 N N . ASP A 1 134 ? -0.943 -6.939 11.612 1.00 95.25 134 ASP A N 1
ATOM 1110 C CA . ASP A 1 134 ? -1.261 -8.262 11.062 1.00 95.25 134 ASP A CA 1
ATOM 1111 C C . ASP A 1 134 ? -2.747 -8.393 10.659 1.00 95.25 134 ASP A C 1
ATOM 1113 O O . ASP A 1 134 ? -3.077 -9.175 9.767 1.00 95.25 134 ASP A O 1
ATOM 1117 N N . SER A 1 135 ? -3.648 -7.612 11.269 1.00 94.00 135 SER A N 1
ATOM 1118 C CA . SER A 1 135 ? -5.068 -7.543 10.889 1.00 94.00 135 SER A CA 1
ATOM 1119 C C . SER A 1 135 ? -5.351 -6.631 9.688 1.00 94.00 135 SER A C 1
ATOM 1121 O O . SER A 1 135 ? -6.428 -6.716 9.097 1.00 94.00 135 SER A O 1
ATOM 1123 N N . MET A 1 136 ? -4.375 -5.807 9.287 1.00 95.00 136 MET A N 1
ATOM 1124 C CA . MET A 1 136 ? -4.472 -4.845 8.182 1.00 95.00 136 MET A CA 1
ATOM 1125 C C . MET A 1 136 ? -3.478 -5.140 7.034 1.00 95.00 136 MET A C 1
ATOM 1127 O O . MET A 1 136 ? -2.801 -4.223 6.560 1.00 95.00 136 MET A O 1
ATOM 1131 N N . PRO A 1 137 ? -3.383 -6.383 6.516 1.00 92.56 137 PRO A N 1
ATOM 1132 C CA . PRO A 1 137 ? -2.375 -6.782 5.530 1.00 92.56 137 PRO A CA 1
ATOM 1133 C C . PRO A 1 137 ? -2.529 -6.123 4.154 1.00 92.56 137 PRO A C 1
ATOM 1135 O O . PRO A 1 137 ? -1.619 -6.186 3.325 1.00 92.56 137 PRO A O 1
ATOM 1138 N N . LEU A 1 138 ? -3.672 -5.476 3.897 1.00 93.25 138 LEU A N 1
ATOM 1139 C CA . LEU A 1 138 ? -3.837 -4.627 2.723 1.00 93.25 138 LEU A CA 1
ATOM 1140 C C . LEU A 1 138 ? -3.001 -3.343 2.852 1.00 93.25 138 LEU A C 1
ATOM 1142 O O . LEU A 1 138 ? -2.384 -2.928 1.879 1.00 93.25 138 LEU A O 1
ATOM 1146 N N . ASN A 1 139 ? -2.923 -2.744 4.042 1.00 94.94 139 ASN A N 1
ATOM 1147 C CA . ASN A 1 139 ? -2.134 -1.536 4.307 1.00 94.94 139 ASN A CA 1
ATOM 1148 C C . ASN A 1 139 ? -0.677 -1.859 4.658 1.00 94.94 139 ASN A C 1
ATOM 1150 O O . ASN A 1 139 ? 0.230 -1.171 4.185 1.00 94.94 139 ASN A O 1
ATOM 1154 N N . PHE A 1 140 ? -0.459 -2.913 5.451 1.00 95.38 140 PHE A N 1
ATOM 1155 C CA . PHE A 1 140 ? 0.848 -3.262 6.003 1.00 95.38 140 PHE A CA 1
ATOM 1156 C C . PHE A 1 140 ? 1.266 -4.667 5.603 1.00 95.38 140 PHE A C 1
ATOM 1158 O O . PHE A 1 140 ? 0.743 -5.664 6.094 1.00 95.38 140 PHE A O 1
ATOM 1165 N N . ARG A 1 141 ? 2.282 -4.763 4.753 1.00 93.25 141 ARG A N 1
ATOM 1166 C CA . ARG A 1 141 ? 2.898 -6.044 4.428 1.00 93.25 141 ARG A CA 1
ATOM 1167 C C . ARG A 1 141 ? 3.990 -6.362 5.444 1.00 93.25 141 ARG A C 1
ATOM 1169 O O . ARG A 1 141 ? 4.831 -5.519 5.750 1.00 93.25 141 ARG A O 1
ATOM 1176 N N . LYS A 1 142 ? 4.012 -7.606 5.917 1.00 92.50 142 LYS A N 1
ATOM 1177 C CA . LYS A 1 142 ? 5.052 -8.123 6.809 1.00 92.50 142 LYS A CA 1
ATOM 1178 C C . LYS A 1 142 ? 6.080 -8.926 6.020 1.00 92.50 142 LYS A C 1
ATOM 1180 O O . LYS A 1 142 ? 5.761 -9.965 5.444 1.00 92.50 142 LYS A O 1
ATOM 1185 N N . ASP A 1 143 ? 7.317 -8.450 6.014 1.00 87.12 143 ASP A N 1
ATOM 1186 C CA . ASP A 1 143 ? 8.472 -9.152 5.464 1.00 87.12 143 ASP A CA 1
ATOM 1187 C C . ASP A 1 143 ? 9.354 -9.615 6.635 1.00 87.12 143 ASP A C 1
ATOM 1189 O O . ASP A 1 143 ? 10.046 -8.824 7.279 1.00 87.12 143 ASP A O 1
ATOM 1193 N N . ALA A 1 144 ? 9.302 -10.918 6.934 1.00 87.06 144 ALA A N 1
ATOM 1194 C CA . ALA A 1 144 ? 9.860 -11.512 8.151 1.00 87.06 144 ALA A CA 1
ATOM 1195 C C . ALA A 1 144 ? 9.263 -10.896 9.434 1.00 87.06 144 ALA A C 1
ATOM 1197 O O . ALA A 1 144 ? 8.127 -11.209 9.780 1.00 87.06 144 ALA A O 1
ATOM 1198 N N . GLN A 1 145 ? 10.015 -10.049 10.141 1.00 90.19 145 GLN A N 1
ATOM 1199 C CA . GLN A 1 145 ? 9.570 -9.369 11.370 1.00 90.19 145 GLN A CA 1
ATOM 1200 C C . GLN A 1 145 ? 9.363 -7.862 11.178 1.00 90.19 145 GLN A C 1
ATOM 1202 O O . GLN A 1 145 ? 9.091 -7.152 12.142 1.00 90.19 145 GLN A O 1
ATOM 1207 N N . LEU A 1 146 ? 9.516 -7.362 9.950 1.00 96.81 146 LEU A N 1
ATOM 1208 C CA . LEU A 1 146 ? 9.417 -5.942 9.643 1.00 96.81 146 LEU A CA 1
ATOM 1209 C C . LEU A 1 146 ? 8.162 -5.668 8.823 1.00 96.81 146 LEU A C 1
ATOM 1211 O O . LEU A 1 146 ? 7.892 -6.349 7.833 1.00 96.81 146 LEU A O 1
ATOM 1215 N N . TYR A 1 147 ? 7.429 -4.636 9.212 1.00 97.31 147 TYR A N 1
ATOM 1216 C CA . TYR A 1 147 ? 6.321 -4.097 8.446 1.00 97.31 147 TYR A CA 1
ATOM 1217 C C . TYR A 1 147 ? 6.823 -3.089 7.418 1.00 97.31 147 TYR A C 1
ATOM 1219 O O . TYR A 1 147 ? 7.808 -2.375 7.631 1.00 97.31 147 TYR A O 1
ATOM 1227 N N . ARG A 1 148 ? 6.117 -3.034 6.294 1.00 95.88 148 ARG A N 1
ATOM 1228 C CA . ARG A 1 148 ? 6.247 -2.009 5.264 1.00 95.88 148 ARG A CA 1
ATOM 1229 C C . ARG A 1 148 ? 4.876 -1.639 4.722 1.00 95.88 148 ARG A C 1
ATOM 1231 O O . ARG A 1 148 ? 3.951 -2.447 4.776 1.00 95.88 148 ARG A O 1
ATOM 1238 N N . ASN A 1 149 ? 4.775 -0.457 4.135 1.00 96.00 149 ASN A N 1
ATOM 1239 C CA . ASN A 1 149 ? 3.562 -0.043 3.449 1.00 96.00 149 ASN A CA 1
ATOM 1240 C C . ASN A 1 149 ? 3.326 -0.872 2.177 1.00 96.00 149 ASN A C 1
ATOM 1242 O O . ASN A 1 149 ? 4.267 -1.351 1.524 1.00 96.00 149 ASN A O 1
ATOM 1246 N N . THR A 1 150 ? 2.057 -0.977 1.803 1.00 94.94 150 THR A N 1
ATOM 1247 C CA . THR A 1 150 ? 1.603 -1.435 0.486 1.00 94.94 150 THR A CA 1
ATOM 1248 C C . THR A 1 150 ? 1.273 -0.223 -0.388 1.00 94.94 150 THR A C 1
ATOM 1250 O O . THR A 1 150 ? 0.720 0.769 0.088 1.00 94.94 150 THR A O 1
ATOM 1253 N N . GLY A 1 151 ? 1.618 -0.279 -1.674 1.00 94.19 151 GLY A N 1
ATOM 1254 C CA . GLY A 1 151 ? 1.305 0.770 -2.641 1.00 94.19 151 GLY A CA 1
ATOM 1255 C C . GLY A 1 151 ? -0.180 0.850 -2.968 1.00 94.19 151 GLY A C 1
ATOM 1256 O O . GLY A 1 151 ? -0.916 -0.134 -2.874 1.00 94.19 151 GLY A O 1
ATOM 1257 N N . VAL A 1 152 ? -0.620 2.026 -3.410 1.00 94.06 152 VAL A N 1
ATOM 1258 C CA . VAL A 1 152 ? -2.031 2.303 -3.716 1.00 94.06 152 VAL 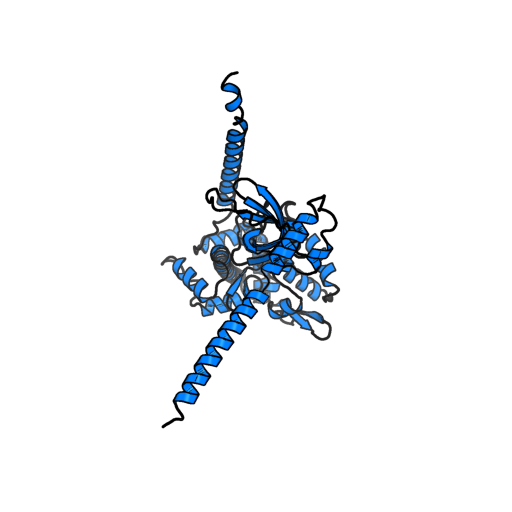A CA 1
ATOM 1259 C C . VAL A 1 152 ? -2.545 1.344 -4.779 1.00 94.06 152 VAL A C 1
ATOM 1261 O O . VAL A 1 152 ? -3.607 0.740 -4.616 1.00 94.06 152 VAL A O 1
ATOM 1264 N N . GLN A 1 153 ? -1.775 1.150 -5.851 1.00 94.69 153 GLN A N 1
ATOM 1265 C CA . GLN A 1 153 ? -2.200 0.273 -6.937 1.00 94.69 153 GLN A CA 1
ATOM 1266 C C . GLN A 1 153 ? -2.158 -1.205 -6.542 1.00 94.69 153 GLN A C 1
ATOM 1268 O O . GLN A 1 153 ? -2.990 -1.971 -7.019 1.00 94.69 153 GLN A O 1
ATOM 1273 N N . GLY A 1 154 ? -1.278 -1.596 -5.614 1.00 94.56 154 GLY A N 1
ATOM 1274 C CA . GLY A 1 154 ? -1.301 -2.928 -5.008 1.00 94.56 154 GLY A CA 1
ATOM 1275 C C . GLY A 1 154 ? -2.617 -3.176 -4.269 1.00 94.56 154 GLY A C 1
ATOM 1276 O O . GLY A 1 154 ? -3.288 -4.177 -4.516 1.00 94.56 154 GLY A O 1
ATOM 1277 N N . ARG A 1 155 ? -3.051 -2.220 -3.436 1.00 95.44 155 ARG A N 1
ATOM 1278 C CA . ARG A 1 155 ? -4.324 -2.319 -2.699 1.00 95.44 155 ARG A CA 1
ATOM 1279 C C . ARG A 1 155 ? -5.537 -2.358 -3.628 1.00 95.44 155 ARG A C 1
ATOM 1281 O O . ARG A 1 155 ? -6.427 -3.189 -3.448 1.00 95.44 155 ARG A O 1
ATOM 1288 N N . ARG A 1 156 ? -5.551 -1.502 -4.656 1.00 95.06 156 ARG A N 1
ATOM 1289 C CA . ARG A 1 156 ? -6.608 -1.476 -5.682 1.00 95.06 156 ARG A CA 1
ATOM 1290 C C . ARG A 1 156 ? -6.672 -2.778 -6.483 1.00 95.06 156 ARG A C 1
ATOM 1292 O O . ARG A 1 156 ? -7.769 -3.266 -6.743 1.00 95.06 156 ARG A O 1
ATOM 1299 N N . LEU A 1 157 ? -5.525 -3.362 -6.841 1.00 95.00 157 LEU A N 1
ATOM 1300 C CA . LEU A 1 157 ? -5.476 -4.636 -7.560 1.00 95.00 157 LEU A CA 1
ATOM 1301 C C . LEU A 1 157 ? -6.110 -5.762 -6.736 1.00 95.00 157 LEU A C 1
ATOM 1303 O O . LEU A 1 157 ? -6.902 -6.527 -7.274 1.00 95.00 157 LEU A O 1
ATOM 1307 N N . ILE A 1 158 ? -5.829 -5.844 -5.432 1.00 95.75 158 ILE A N 1
ATOM 1308 C CA . ILE A 1 158 ? -6.439 -6.856 -4.556 1.00 95.75 158 ILE A CA 1
ATOM 1309 C C . ILE A 1 158 ? -7.972 -6.761 -4.563 1.00 95.75 158 ILE A C 1
ATOM 1311 O O . ILE A 1 158 ? -8.647 -7.782 -4.715 1.00 95.75 158 ILE A O 1
ATOM 1315 N N . GLN A 1 159 ? -8.536 -5.554 -4.461 1.00 93.38 159 GLN A N 1
ATOM 1316 C CA . GLN A 1 159 ? -9.991 -5.382 -4.529 1.00 93.38 159 GLN A CA 1
ATOM 1317 C C . GLN A 1 159 ? -10.558 -5.711 -5.920 1.00 93.38 159 GLN A C 1
ATOM 1319 O O . GLN A 1 159 ? -11.636 -6.300 -6.022 1.00 93.38 159 GLN A O 1
ATOM 1324 N N . GLU A 1 160 ? -9.825 -5.413 -6.995 1.00 94.31 160 GLU A N 1
ATOM 1325 C CA . GLU A 1 160 ? -10.217 -5.795 -8.355 1.00 94.31 160 GLU A CA 1
ATOM 1326 C C . GLU A 1 160 ? -10.248 -7.320 -8.540 1.00 94.31 160 GLU A C 1
ATOM 1328 O O . GLU A 1 160 ? -11.227 -7.856 -9.066 1.00 94.31 160 GLU A O 1
ATOM 1333 N N . LEU A 1 161 ? -9.226 -8.034 -8.055 1.00 95.81 161 LEU A N 1
ATOM 1334 C CA . LEU A 1 161 ? -9.189 -9.499 -8.074 1.00 95.81 161 LEU A CA 1
ATOM 1335 C C . LEU A 1 161 ? -10.361 -10.083 -7.280 1.00 95.81 161 LEU A C 1
ATOM 1337 O O . LEU A 1 161 ? -11.048 -10.979 -7.771 1.00 95.81 161 LEU A O 1
ATOM 1341 N N . LYS A 1 162 ? -10.652 -9.530 -6.095 1.00 95.69 162 LYS A N 1
ATOM 1342 C CA . LYS A 1 162 ? -11.818 -9.932 -5.296 1.00 95.69 162 LYS A CA 1
ATOM 1343 C C . LYS A 1 162 ? -13.111 -9.756 -6.089 1.00 95.69 162 LYS A C 1
ATOM 1345 O O . LYS A 1 162 ? -13.899 -10.691 -6.190 1.00 95.69 162 LYS A O 1
ATOM 1350 N N . ARG A 1 163 ? -13.317 -8.582 -6.694 1.00 94.19 163 ARG A N 1
ATOM 1351 C CA . ARG A 1 163 ? -14.511 -8.263 -7.492 1.00 94.19 163 ARG A CA 1
ATOM 1352 C C . ARG A 1 163 ? -14.713 -9.240 -8.650 1.00 94.19 163 ARG A C 1
ATOM 1354 O O . ARG A 1 163 ? -15.846 -9.639 -8.913 1.00 94.19 163 ARG A O 1
ATOM 1361 N N . LYS A 1 164 ? -13.635 -9.613 -9.340 1.00 95.38 164 LYS A N 1
ATOM 1362 C CA . LYS A 1 164 ? -13.658 -10.592 -10.434 1.00 95.38 164 LYS A CA 1
ATOM 1363 C C . LYS A 1 164 ? -14.040 -11.986 -9.947 1.00 95.38 164 LYS A C 1
ATOM 1365 O O . LYS A 1 164 ? -14.977 -12.574 -10.481 1.00 95.38 164 LYS A O 1
ATOM 1370 N N . LEU A 1 165 ? -13.412 -12.463 -8.873 1.00 96.19 165 LEU A N 1
ATOM 1371 C CA . LEU A 1 165 ? -13.736 -13.765 -8.282 1.00 96.19 165 LEU A CA 1
ATOM 1372 C C . LEU A 1 165 ? -15.184 -13.829 -7.773 1.00 96.19 165 LEU A C 1
ATOM 1374 O O . LEU A 1 165 ? -15.861 -14.829 -7.988 1.00 96.19 165 LEU A O 1
ATOM 1378 N N . THR A 1 166 ? -15.711 -12.752 -7.176 1.00 94.25 166 THR A N 1
ATOM 1379 C CA . THR A 1 166 ? -17.128 -12.675 -6.768 1.00 94.25 166 THR A CA 1
ATOM 1380 C C . THR A 1 166 ? -18.090 -12.803 -7.960 1.00 94.25 166 THR A C 1
ATOM 1382 O O . THR A 1 166 ? -19.205 -13.290 -7.799 1.00 94.25 166 THR A O 1
ATOM 1385 N N . ARG A 1 167 ? -17.675 -12.400 -9.168 1.00 94.25 167 ARG A N 1
ATOM 1386 C CA . ARG A 1 167 ? -18.464 -12.557 -10.406 1.00 94.25 167 ARG A CA 1
ATOM 1387 C C . ARG A 1 167 ? -18.334 -13.944 -11.042 1.00 94.25 167 ARG A C 1
ATOM 1389 O O . ARG A 1 167 ? -19.020 -14.210 -12.025 1.00 94.25 167 ARG A O 1
ATOM 1396 N N . GLY A 1 168 ? -17.495 -14.815 -10.481 1.00 93.12 168 GLY A N 1
ATOM 1397 C CA . GLY A 1 168 ? -17.220 -16.148 -11.010 1.00 93.12 168 GLY A CA 1
ATOM 1398 C C . GLY A 1 168 ? -16.113 -16.191 -12.065 1.00 93.12 168 GLY A C 1
ATOM 1399 O O . GLY A 1 168 ? -15.972 -17.219 -12.724 1.00 93.12 168 GLY A O 1
ATOM 1400 N N . ASP A 1 169 ? -15.332 -15.115 -12.234 1.00 94.31 169 ASP A N 1
ATOM 1401 C CA . ASP A 1 169 ? -14.149 -15.146 -13.102 1.00 94.31 169 ASP A CA 1
ATOM 1402 C C . ASP A 1 169 ? -13.121 -16.137 -12.528 1.00 94.31 169 ASP A C 1
ATOM 1404 O O . ASP A 1 169 ? -12.887 -16.173 -11.319 1.00 94.31 169 ASP A O 1
ATOM 1408 N N . VAL A 1 170 ? -12.466 -16.906 -13.397 1.00 93.75 170 VAL A N 1
ATOM 1409 C CA . VAL A 1 170 ? -11.316 -17.743 -13.026 1.00 93.75 170 VAL A CA 1
ATOM 1410 C C . VAL A 1 170 ? -10.047 -16.908 -13.160 1.00 93.75 170 VAL A C 1
ATOM 1412 O O . VAL A 1 170 ? -9.860 -16.232 -14.171 1.00 93.75 170 VAL A O 1
ATOM 1415 N N . ILE A 1 171 ? -9.199 -16.932 -12.131 1.00 95.75 171 ILE A N 1
ATOM 1416 C CA . ILE A 1 171 ? -7.930 -16.199 -12.104 1.00 95.75 171 ILE A CA 1
ATOM 1417 C C . ILE A 1 171 ? -6.790 -17.191 -11.890 1.00 95.75 171 ILE A C 1
ATOM 1419 O O . ILE A 1 171 ? -6.651 -17.771 -10.815 1.00 95.75 171 ILE A O 1
ATOM 1423 N N . ASP A 1 172 ? -5.954 -17.334 -12.903 1.00 94.06 172 ASP A N 1
ATOM 1424 C CA . ASP A 1 172 ? -4.754 -18.167 -12.954 1.00 94.06 172 ASP A CA 1
ATOM 1425 C C . ASP A 1 172 ? -3.587 -17.367 -13.561 1.00 94.06 172 ASP A C 1
ATOM 1427 O O . ASP A 1 172 ? -3.710 -16.172 -13.844 1.00 94.06 172 ASP A O 1
ATOM 1431 N N . CYS A 1 173 ? -2.422 -17.995 -13.718 1.00 88.56 173 CYS A N 1
ATOM 1432 C CA . CYS A 1 173 ? -1.253 -17.323 -14.288 1.00 88.56 173 CYS A CA 1
ATOM 1433 C C . CYS A 1 173 ? -1.460 -16.902 -15.753 1.00 88.56 173 CYS A C 1
ATOM 1435 O O . CYS A 1 173 ? -0.906 -15.885 -16.157 1.00 88.56 173 CYS A O 1
ATOM 1437 N N . ASP A 1 174 ? -2.270 -17.637 -16.519 1.00 91.25 174 ASP A N 1
ATOM 1438 C CA . ASP A 1 174 ? -2.482 -17.386 -17.949 1.00 91.25 174 ASP A CA 1
ATOM 1439 C C . ASP A 1 174 ? -3.421 -16.189 -18.186 1.00 91.25 174 ASP A C 1
ATOM 1441 O O . ASP A 1 174 ? -3.276 -15.436 -19.148 1.00 91.25 174 ASP A O 1
ATOM 1445 N N . SER A 1 175 ? -4.382 -15.979 -17.286 1.00 92.50 175 SER A N 1
ATOM 1446 C CA . SER A 1 175 ? -5.331 -14.860 -17.320 1.00 92.50 175 SER A CA 1
ATOM 1447 C C . SER A 1 175 ? -4.819 -13.590 -16.631 1.00 92.50 175 SER A C 1
ATOM 1449 O O . SER A 1 175 ? -5.362 -12.503 -16.867 1.00 92.50 175 SER A O 1
ATOM 1451 N N . LEU A 1 176 ? -3.778 -13.696 -15.797 1.00 89.88 176 LEU A N 1
ATOM 1452 C CA . LEU A 1 176 ? -3.273 -12.591 -14.981 1.00 89.88 176 LEU A CA 1
ATOM 1453 C C . LEU A 1 176 ? -2.824 -11.391 -15.823 1.00 89.88 176 LEU A C 1
ATOM 1455 O O . LEU A 1 176 ? -3.189 -10.261 -15.498 1.00 89.88 176 LEU A O 1
ATOM 1459 N N . ASP A 1 177 ? -2.110 -11.617 -16.926 1.00 89.31 177 ASP A N 1
ATOM 1460 C CA . ASP A 1 177 ? -1.625 -10.537 -17.795 1.00 89.31 177 ASP A CA 1
ATOM 1461 C C . ASP A 1 177 ? -2.777 -9.711 -18.374 1.00 89.31 177 ASP A C 1
ATOM 1463 O O . ASP A 1 177 ? -2.754 -8.477 -18.344 1.00 89.31 177 ASP A O 1
ATOM 1467 N N . GLN A 1 178 ? -3.843 -10.381 -18.821 1.00 93.00 178 GLN A N 1
ATOM 1468 C CA . GLN A 1 178 ? -5.024 -9.706 -19.351 1.00 93.00 178 GLN A CA 1
ATOM 1469 C C . GLN A 1 178 ? -5.771 -8.928 -18.261 1.00 93.00 178 GLN A C 1
ATOM 1471 O O . GLN A 1 178 ? -6.305 -7.843 -18.523 1.00 93.00 178 GLN A O 1
ATOM 1476 N N . ILE A 1 179 ? -5.825 -9.466 -17.039 1.00 93.38 179 ILE A N 1
ATOM 1477 C CA . ILE A 1 179 ? -6.419 -8.786 -15.883 1.00 93.38 179 ILE A CA 1
ATOM 1478 C C . ILE A 1 179 ? -5.610 -7.537 -15.532 1.00 93.38 179 ILE A C 1
ATOM 1480 O O . ILE A 1 179 ? -6.207 -6.477 -15.346 1.00 93.38 179 ILE A O 1
ATOM 1484 N N . LEU A 1 180 ? -4.279 -7.631 -15.497 1.00 91.94 180 LEU A N 1
ATOM 1485 C CA . LEU A 1 180 ? -3.392 -6.497 -15.240 1.00 91.94 180 LEU A CA 1
ATOM 1486 C C . LEU A 1 180 ? -3.533 -5.420 -16.318 1.00 91.94 180 LEU A C 1
ATOM 1488 O O . LEU A 1 180 ? -3.634 -4.240 -15.993 1.00 91.94 180 LEU A O 1
ATOM 1492 N N . GLU A 1 181 ? -3.611 -5.802 -17.592 1.00 92.94 181 GLU A N 1
ATOM 1493 C CA . GLU A 1 181 ? -3.830 -4.855 -18.687 1.00 92.94 181 GLU A CA 1
ATOM 1494 C C . GLU A 1 181 ? -5.172 -4.118 -18.547 1.00 92.94 181 GLU A C 1
ATOM 1496 O O . GLU A 1 181 ? -5.250 -2.902 -18.724 1.00 92.94 181 GLU A O 1
ATOM 1501 N N . ASN A 1 182 ? -6.235 -4.834 -18.177 1.00 94.50 182 ASN A N 1
ATOM 1502 C CA . ASN A 1 182 ? -7.543 -4.228 -17.939 1.00 94.50 182 ASN A CA 1
ATOM 1503 C C . ASN A 1 182 ? -7.552 -3.346 -16.687 1.00 94.50 182 ASN A C 1
ATOM 1505 O O . ASN A 1 182 ? -8.163 -2.281 -16.699 1.00 94.50 182 ASN A O 1
ATOM 1509 N N . PHE A 1 183 ? -6.840 -3.748 -15.635 1.00 94.75 183 PHE A N 1
ATOM 1510 C CA . PHE A 1 183 ? -6.667 -2.949 -14.428 1.00 94.75 183 PHE A CA 1
ATOM 1511 C C . PHE A 1 183 ? -5.947 -1.629 -14.728 1.00 94.75 183 PHE A C 1
ATOM 1513 O O . PHE A 1 183 ? -6.421 -0.575 -14.302 1.00 94.75 183 PHE A O 1
ATOM 1520 N N . ARG A 1 184 ? -4.876 -1.651 -15.534 1.00 94.38 184 ARG A N 1
ATOM 1521 C CA . ARG A 1 184 ? -4.149 -0.439 -15.957 1.00 94.38 184 ARG A CA 1
ATOM 1522 C C . ARG A 1 184 ? -5.064 0.580 -16.640 1.00 94.38 184 ARG A C 1
ATOM 1524 O O . ARG A 1 184 ? -4.957 1.769 -16.367 1.00 94.38 184 ARG A O 1
ATOM 1531 N N . LYS A 1 185 ? -6.048 0.127 -17.428 1.00 94.12 185 LYS A N 1
ATOM 1532 C CA . LYS A 1 185 ? -7.044 1.003 -18.086 1.00 94.12 185 LYS A CA 1
ATOM 1533 C C . LYS A 1 185 ? -7.951 1.759 -17.100 1.00 94.12 185 LYS A C 1
ATOM 1535 O O . LYS A 1 185 ? -8.578 2.737 -17.492 1.00 94.12 185 LYS A O 1
ATOM 1540 N N . THR A 1 186 ? -8.020 1.332 -15.836 1.00 93.25 186 THR A N 1
ATOM 1541 C CA . THR A 1 186 ? -8.785 2.000 -14.760 1.00 93.25 186 THR A CA 1
ATOM 1542 C C . THR A 1 186 ? -7.969 3.043 -13.985 1.00 93.25 186 THR A C 1
ATOM 1544 O O . THR A 1 186 ? -8.443 3.611 -12.995 1.00 93.25 186 THR A O 1
ATOM 1547 N N . ILE A 1 187 ? -6.709 3.256 -14.368 1.00 92.94 187 ILE A N 1
ATOM 1548 C CA . ILE A 1 187 ? -5.818 4.221 -13.732 1.00 92.94 187 ILE A CA 1
ATOM 1549 C C . ILE A 1 187 ? -5.960 5.555 -14.466 1.00 92.94 187 ILE A C 1
ATOM 1551 O O . ILE A 1 187 ? -5.670 5.670 -15.655 1.00 92.94 187 ILE A O 1
ATOM 1555 N N . HIS A 1 188 ? -6.414 6.569 -13.734 1.00 91.38 188 HIS A N 1
ATOM 1556 C CA . HIS A 1 188 ? -6.585 7.930 -14.230 1.00 91.38 188 HIS A CA 1
ATOM 1557 C C . HIS A 1 188 ? -5.717 8.861 -13.383 1.00 91.38 188 HIS A C 1
ATOM 1559 O O . HIS A 1 188 ? -6.110 9.253 -12.288 1.00 91.38 188 HIS A O 1
ATOM 1565 N N . VAL A 1 189 ? -4.512 9.144 -13.873 1.00 90.25 189 VAL A N 1
ATOM 1566 C CA . VAL A 1 189 ? -3.521 10.031 -13.246 1.00 90.25 189 VAL A CA 1
ATOM 1567 C C . VAL A 1 189 ? -2.871 10.904 -14.316 1.00 90.25 189 VAL A C 1
ATOM 1569 O O . VAL A 1 189 ? -3.007 10.623 -15.510 1.00 90.25 189 VAL A O 1
ATOM 1572 N N . ASP A 1 190 ? -2.145 11.934 -13.890 1.00 89.44 190 ASP A N 1
ATOM 1573 C CA . ASP A 1 190 ? -1.356 12.770 -14.792 1.00 89.44 190 ASP A CA 1
ATOM 1574 C C . ASP A 1 190 ? -0.337 11.932 -15.580 1.00 89.44 190 ASP A C 1
ATOM 1576 O O . ASP A 1 190 ? 0.261 10.987 -15.055 1.00 89.44 190 ASP A O 1
ATOM 1580 N N . GLU A 1 191 ? -0.102 12.297 -16.844 1.00 88.69 191 GLU A N 1
ATOM 1581 C CA . GLU A 1 191 ? 0.795 11.553 -17.746 1.00 88.69 191 GLU A CA 1
ATOM 1582 C C . GLU A 1 191 ? 2.225 11.416 -17.187 1.00 88.69 191 GLU A C 1
ATOM 1584 O O . GLU A 1 191 ? 2.890 10.414 -17.441 1.00 88.69 191 GLU A O 1
ATOM 1589 N N . GLU A 1 192 ? 2.681 12.367 -16.362 1.00 87.88 192 GLU A N 1
ATOM 1590 C CA . GLU A 1 192 ? 3.993 12.320 -15.695 1.00 87.88 192 GLU A CA 1
ATOM 1591 C C . GLU A 1 192 ? 4.102 11.200 -14.638 1.00 87.88 192 GLU A C 1
ATOM 1593 O O . GLU A 1 192 ? 5.196 10.699 -14.377 1.00 87.88 192 GLU A O 1
ATOM 1598 N N . LEU A 1 193 ? 2.981 10.773 -14.046 1.00 90.75 193 LEU A N 1
ATOM 1599 C CA . LEU A 1 193 ? 2.924 9.720 -13.021 1.00 90.75 193 LEU A CA 1
ATOM 1600 C C . LEU A 1 193 ? 2.521 8.358 -13.595 1.00 90.75 193 LEU A C 1
ATOM 1602 O O . LEU A 1 193 ? 2.878 7.310 -13.050 1.00 90.75 193 LEU A O 1
ATOM 1606 N N . LYS A 1 194 ? 1.809 8.374 -14.724 1.00 92.00 194 LYS A N 1
ATOM 1607 C CA . LYS A 1 194 ? 1.158 7.214 -15.335 1.00 92.00 194 LYS A CA 1
ATOM 1608 C C . LYS A 1 194 ? 2.067 6.001 -15.487 1.00 92.00 194 LYS A C 1
ATOM 1610 O O . LYS A 1 194 ? 1.675 4.907 -15.088 1.00 92.00 194 LYS A O 1
ATOM 1615 N N . ASN A 1 195 ? 3.291 6.190 -15.986 1.00 91.31 195 ASN A N 1
ATOM 1616 C CA . ASN A 1 195 ? 4.209 5.074 -16.226 1.00 91.31 195 ASN A CA 1
ATOM 1617 C C . ASN A 1 195 ? 4.540 4.290 -14.944 1.00 91.31 195 ASN A C 1
ATOM 1619 O O . ASN A 1 195 ? 4.592 3.063 -14.969 1.00 91.31 195 ASN A O 1
ATOM 1623 N N . PHE A 1 196 ? 4.750 4.983 -13.822 1.00 93.69 196 PHE A N 1
ATOM 1624 C CA . PHE A 1 196 ? 4.982 4.324 -12.538 1.00 93.69 196 PHE A CA 1
ATOM 1625 C C . PHE A 1 196 ? 3.686 3.725 -11.987 1.00 93.69 196 PHE A C 1
ATOM 1627 O O . PHE A 1 196 ? 3.666 2.563 -11.584 1.00 93.69 196 PHE A O 1
ATOM 1634 N N . THR A 1 197 ? 2.589 4.488 -12.001 1.00 93.62 197 THR A N 1
ATOM 1635 C CA . THR A 1 197 ? 1.310 4.046 -11.435 1.00 93.62 197 THR A CA 1
ATOM 1636 C C . THR A 1 197 ? 0.786 2.776 -12.121 1.00 93.62 197 THR A C 1
ATOM 1638 O O . THR A 1 197 ? 0.355 1.850 -11.444 1.00 93.62 197 THR A O 1
ATOM 1641 N N . GLU A 1 198 ? 0.896 2.648 -13.444 1.00 93.38 198 GLU A N 1
ATOM 1642 C CA . GLU A 1 198 ? 0.483 1.436 -14.178 1.00 93.38 198 GLU A CA 1
ATOM 1643 C C . GLU A 1 198 ? 1.288 0.174 -13.818 1.00 93.38 198 GLU A C 1
ATOM 1645 O O . GLU A 1 198 ? 0.843 -0.955 -14.063 1.00 93.38 198 GLU A O 1
ATOM 1650 N N . GLN A 1 199 ? 2.466 0.353 -13.224 1.00 92.44 199 GLN A N 1
ATOM 1651 C CA . GLN A 1 199 ? 3.392 -0.722 -12.889 1.00 92.44 199 GLN A CA 1
ATOM 1652 C C . GLN A 1 199 ? 3.455 -1.014 -11.382 1.00 92.44 199 GLN A C 1
ATOM 1654 O O . GLN A 1 199 ? 3.751 -2.146 -11.001 1.00 92.44 199 GLN A O 1
ATOM 1659 N N . GLU A 1 200 ? 3.089 -0.049 -10.527 1.00 93.50 200 GLU A N 1
ATOM 1660 C CA . GLU A 1 200 ? 3.225 -0.122 -9.065 1.00 93.50 200 GLU A CA 1
ATOM 1661 C C . GLU A 1 200 ? 2.602 -1.387 -8.453 1.00 93.50 200 GLU A C 1
ATOM 1663 O O . GLU A 1 200 ? 3.173 -1.963 -7.527 1.00 93.50 200 GLU A O 1
ATOM 1668 N N . ALA A 1 201 ? 1.454 -1.848 -8.964 1.00 90.81 201 ALA A N 1
ATOM 1669 C CA . ALA A 1 201 ? 0.730 -2.980 -8.380 1.00 90.81 201 ALA A CA 1
ATOM 1670 C C . ALA A 1 201 ? 1.563 -4.274 -8.307 1.00 90.81 201 ALA A C 1
ATOM 1672 O O . ALA A 1 201 ? 1.363 -5.093 -7.410 1.00 90.81 201 ALA A O 1
ATOM 1673 N N . GLN A 1 202 ? 2.526 -4.442 -9.218 1.00 87.25 202 GLN A N 1
ATOM 1674 C CA . GLN A 1 202 ? 3.396 -5.619 -9.284 1.00 87.25 202 GLN A CA 1
ATOM 1675 C C . GLN A 1 202 ? 4.547 -5.579 -8.264 1.00 87.25 202 GLN A C 1
ATOM 1677 O O . GLN A 1 202 ? 5.223 -6.582 -8.055 1.00 87.25 202 GLN A O 1
ATOM 1682 N N . LEU A 1 203 ? 4.766 -4.445 -7.588 1.00 89.94 203 LEU A N 1
ATOM 1683 C CA . LEU A 1 203 ? 5.835 -4.292 -6.594 1.00 89.94 203 LEU A CA 1
ATOM 1684 C C . LEU A 1 203 ? 5.471 -4.903 -5.234 1.00 89.94 203 LEU A C 1
ATOM 1686 O O . LEU A 1 203 ? 6.347 -5.228 -4.427 1.00 89.94 203 LEU A O 1
ATOM 1690 N N . ASP A 1 204 ? 4.176 -5.051 -4.947 1.00 88.94 204 ASP A N 1
ATOM 1691 C CA . ASP A 1 204 ? 3.706 -5.481 -3.630 1.00 88.94 204 ASP A CA 1
ATOM 1692 C C . ASP A 1 204 ? 3.371 -6.967 -3.545 1.00 88.94 204 ASP A C 1
ATOM 1694 O O . ASP A 1 204 ? 3.526 -7.550 -2.469 1.00 88.94 204 ASP A O 1
ATOM 1698 N N . TYR A 1 205 ? 3.007 -7.608 -4.657 1.00 87.56 205 TYR A N 1
ATOM 1699 C CA . TYR A 1 205 ? 2.681 -9.032 -4.691 1.00 87.56 205 TYR A CA 1
ATOM 1700 C C . TYR A 1 205 ? 3.337 -9.711 -5.891 1.00 87.56 205 TYR A C 1
ATOM 1702 O O . TYR A 1 205 ? 3.075 -9.355 -7.033 1.00 87.56 205 TYR A O 1
ATOM 1710 N N . SER A 1 206 ? 4.171 -10.719 -5.629 1.00 85.19 206 SER A N 1
ATOM 1711 C CA . SER A 1 206 ? 4.957 -11.395 -6.670 1.00 85.19 206 SER A CA 1
ATOM 1712 C C . SER A 1 206 ? 4.224 -12.537 -7.378 1.00 85.19 206 SER A C 1
ATOM 1714 O O . SER A 1 206 ? 4.712 -13.040 -8.383 1.00 85.19 206 SER A O 1
ATOM 1716 N N . SER A 1 207 ? 3.102 -13.020 -6.834 1.00 90.56 207 SER A N 1
ATOM 1717 C CA . SER A 1 207 ? 2.318 -14.115 -7.425 1.00 90.56 207 SER A CA 1
ATOM 1718 C C . SER A 1 207 ? 0.938 -14.250 -6.781 1.00 90.56 207 SER A C 1
ATOM 1720 O O . SER A 1 207 ? 0.725 -13.814 -5.647 1.00 90.56 207 SER A O 1
ATOM 1722 N N . LEU A 1 208 ? 0.028 -14.959 -7.458 1.00 94.44 208 LEU A N 1
ATOM 1723 C CA . LEU A 1 208 ? -1.274 -15.364 -6.910 1.00 94.44 208 LEU A CA 1
ATOM 1724 C C . LEU A 1 208 ? -1.128 -16.185 -5.617 1.00 94.44 208 LEU A C 1
ATOM 1726 O O . LEU A 1 208 ? -1.853 -15.969 -4.645 1.00 94.44 208 LEU A O 1
ATOM 1730 N N . PHE A 1 209 ? -0.138 -17.081 -5.566 1.00 94.12 209 PHE A N 1
ATOM 1731 C CA . PHE A 1 209 ? 0.176 -17.829 -4.350 1.00 94.12 209 PHE A CA 1
ATOM 1732 C C . PHE A 1 209 ? 0.550 -16.886 -3.203 1.00 94.12 209 PHE A C 1
ATOM 1734 O O . PHE A 1 209 ? 0.036 -17.034 -2.093 1.00 94.12 209 PHE A O 1
ATOM 1741 N N . TYR A 1 210 ? 1.401 -15.892 -3.467 1.00 92.31 210 TYR A N 1
ATOM 1742 C CA . TYR A 1 210 ? 1.808 -14.919 -2.459 1.00 92.31 210 TYR A CA 1
ATOM 1743 C C . TYR A 1 210 ? 0.623 -14.091 -1.939 1.00 92.31 210 TYR A C 1
ATOM 1745 O O . TYR A 1 210 ? 0.508 -13.893 -0.728 1.00 92.31 210 TYR A O 1
ATOM 1753 N N . ILE A 1 211 ? -0.312 -13.702 -2.814 1.00 94.50 211 ILE A N 1
ATOM 1754 C CA . ILE A 1 211 ? -1.565 -13.036 -2.420 1.00 94.50 211 ILE A CA 1
ATOM 1755 C C . ILE A 1 211 ? -2.345 -13.910 -1.431 1.00 94.50 211 ILE A C 1
ATOM 1757 O O . ILE A 1 211 ? -2.661 -13.454 -0.337 1.00 94.50 211 ILE A O 1
ATOM 1761 N N . SER A 1 212 ? -2.562 -15.193 -1.742 1.00 94.81 212 SER A N 1
ATOM 1762 C CA . SER A 1 212 ? -3.294 -16.107 -0.843 1.00 94.81 212 SER A CA 1
ATOM 1763 C C . SER A 1 212 ? -2.634 -16.326 0.525 1.00 94.81 212 SER A C 1
ATOM 1765 O O . SER A 1 212 ? -3.287 -16.748 1.476 1.00 94.81 212 SER A O 1
ATOM 1767 N N . LYS A 1 213 ? -1.320 -16.090 0.632 1.00 92.50 213 LYS A N 1
ATOM 1768 C CA . LYS A 1 213 ? -0.573 -16.221 1.891 1.00 92.50 213 LYS A CA 1
ATOM 1769 C C . LYS A 1 213 ? -0.566 -14.958 2.727 1.00 92.50 213 LYS A C 1
ATOM 1771 O O . LYS A 1 213 ? -0.346 -15.051 3.929 1.00 92.50 213 LYS A O 1
ATOM 1776 N N . THR A 1 214 ? -0.776 -13.813 2.096 1.00 91.31 214 THR A N 1
ATOM 1777 C CA . THR A 1 214 ? -0.671 -12.504 2.740 1.00 91.31 214 THR A CA 1
ATOM 1778 C C . THR A 1 214 ? -2.025 -11.886 3.031 1.00 91.31 214 THR A C 1
ATOM 1780 O O . THR A 1 214 ? -2.161 -11.216 4.047 1.00 91.31 214 THR A O 1
ATOM 1783 N N . ILE A 1 215 ? -3.027 -12.126 2.184 1.00 93.94 215 ILE A N 1
ATOM 1784 C CA . ILE A 1 215 ? -4.334 -11.482 2.275 1.00 93.94 215 ILE A CA 1
ATOM 1785 C C . ILE A 1 215 ? -5.402 -12.495 2.710 1.00 93.94 215 ILE A C 1
ATOM 1787 O O . ILE A 1 215 ? -5.812 -13.344 1.910 1.00 93.94 215 ILE A O 1
ATOM 1791 N N . PRO A 1 216 ? -5.899 -12.404 3.960 1.00 92.31 216 PRO A N 1
ATOM 1792 C CA . PRO A 1 216 ? -7.024 -13.198 4.428 1.00 92.31 216 PRO A CA 1
ATOM 1793 C C . PRO A 1 216 ? -8.244 -12.996 3.533 1.00 92.31 216 PRO A C 1
ATOM 1795 O O . PRO A 1 216 ? -8.591 -11.870 3.183 1.00 92.31 216 PRO A O 1
ATOM 1798 N N . GLY A 1 217 ? -8.899 -14.097 3.175 1.00 94.00 217 GLY A N 1
ATOM 1799 C CA . GLY A 1 217 ? -10.012 -14.105 2.227 1.00 94.00 217 GLY A CA 1
ATOM 1800 C C . GLY A 1 217 ? -9.641 -14.677 0.862 1.00 94.00 217 GLY A C 1
ATOM 1801 O O . GLY A 1 217 ? -10.524 -15.172 0.174 1.00 94.00 217 GLY A O 1
ATOM 1802 N N . PHE A 1 218 ? -8.359 -14.703 0.488 1.00 96.38 218 PHE A N 1
ATOM 1803 C CA . PHE A 1 218 ? -7.906 -15.383 -0.727 1.00 96.38 218 PHE A CA 1
ATOM 1804 C C . PHE A 1 218 ? -7.388 -16.790 -0.432 1.00 96.38 218 PHE A C 1
ATOM 1806 O O . PHE A 1 218 ? -6.719 -17.034 0.571 1.00 96.38 218 PHE A O 1
ATOM 1813 N N . VAL A 1 219 ? -7.661 -17.722 -1.341 1.00 96.50 219 VAL A N 1
ATOM 1814 C CA . VAL A 1 219 ? -7.203 -19.115 -1.277 1.00 96.50 219 VAL A CA 1
ATOM 1815 C C . VAL A 1 219 ? -6.561 -19.469 -2.610 1.00 96.50 219 VAL A C 1
ATOM 1817 O O . VAL A 1 219 ? -7.090 -19.119 -3.656 1.00 96.50 219 VAL A O 1
ATOM 1820 N N . TYR A 1 220 ? -5.421 -20.154 -2.586 1.00 96.69 220 TYR A N 1
ATOM 1821 C CA . TYR A 1 220 ? -4.769 -20.638 -3.801 1.00 96.69 220 TYR A CA 1
ATOM 1822 C C . TYR A 1 220 ? -4.893 -22.153 -3.893 1.00 96.69 220 TYR A C 1
ATOM 1824 O O . TYR A 1 220 ? -4.387 -22.871 -3.021 1.00 96.69 220 TYR A O 1
ATOM 1832 N N . ASP A 1 221 ? -5.545 -22.636 -4.947 1.00 95.69 221 ASP A N 1
ATOM 1833 C CA . ASP A 1 221 ? -5.577 -24.056 -5.259 1.00 95.69 221 ASP A CA 1
ATOM 1834 C C . ASP A 1 221 ? -4.321 -24.434 -6.046 1.00 95.69 221 ASP A C 1
ATOM 1836 O O . ASP A 1 221 ? -4.129 -24.057 -7.199 1.00 95.69 221 ASP A O 1
ATOM 1840 N N . LYS A 1 222 ? -3.451 -25.217 -5.406 1.00 92.81 222 LYS A N 1
ATOM 1841 C CA . LYS A 1 222 ? -2.199 -25.679 -6.013 1.00 92.81 222 LYS A CA 1
ATOM 1842 C C . LYS A 1 222 ? -2.414 -26.638 -7.182 1.00 92.81 222 LYS A C 1
ATOM 1844 O O . LYS A 1 222 ? -1.499 -26.779 -7.984 1.00 92.81 222 LYS A O 1
ATOM 1849 N N . VAL A 1 223 ? -3.551 -27.335 -7.239 1.00 92.31 223 VAL A N 1
ATOM 1850 C CA . VAL A 1 223 ? -3.817 -28.331 -8.284 1.00 92.31 223 VAL A CA 1
ATOM 1851 C C . VAL A 1 223 ? -4.231 -27.637 -9.574 1.00 92.31 223 VAL A C 1
ATOM 1853 O O . VAL A 1 223 ? -3.650 -27.914 -10.618 1.00 92.31 223 VAL A O 1
ATOM 1856 N N . SER A 1 224 ? -5.200 -26.723 -9.500 1.00 91.25 224 SER A N 1
ATOM 1857 C CA . SER A 1 224 ? -5.640 -25.940 -10.660 1.00 91.25 224 SER A CA 1
ATOM 1858 C C . SER A 1 224 ? -4.755 -24.726 -10.956 1.00 91.25 224 SER A C 1
ATOM 1860 O O . SER A 1 224 ? -4.867 -24.142 -12.027 1.00 91.25 224 SER A O 1
ATOM 1862 N N . GLY A 1 225 ? -3.896 -24.310 -10.021 1.00 93.62 225 GLY A N 1
ATOM 1863 C CA . GLY A 1 225 ? -3.107 -23.082 -10.143 1.00 93.62 225 GLY A CA 1
ATOM 1864 C C . GLY A 1 225 ? -3.935 -21.798 -10.016 1.00 93.62 225 GLY A C 1
ATOM 1865 O O . GLY A 1 225 ? -3.422 -20.716 -10.307 1.00 93.62 225 GLY A O 1
ATOM 1866 N N . CYS A 1 226 ? -5.194 -21.911 -9.583 1.00 96.00 226 CYS A N 1
ATOM 1867 C CA . CYS A 1 226 ? -6.153 -20.814 -9.546 1.00 96.00 226 CYS A CA 1
ATOM 1868 C C . CYS A 1 226 ? -6.206 -20.121 -8.179 1.00 96.00 226 CYS A C 1
ATOM 1870 O O . CYS A 1 226 ? -6.087 -20.740 -7.115 1.00 96.00 226 CYS A O 1
ATOM 1872 N N . LEU A 1 227 ? -6.455 -18.815 -8.216 1.00 97.25 227 LEU A N 1
ATOM 1873 C CA . LEU A 1 227 ? -6.840 -18.016 -7.064 1.00 97.25 227 LEU A CA 1
ATOM 1874 C C . LEU A 1 227 ? -8.362 -18.096 -6.870 1.00 97.25 227 LEU A C 1
ATOM 1876 O O . LEU A 1 227 ? -9.126 -18.023 -7.827 1.00 97.25 227 LEU A O 1
ATOM 1880 N N . GLY A 1 228 ? -8.801 -18.213 -5.623 1.00 96.56 228 GLY A N 1
ATOM 1881 C CA . GLY A 1 228 ? -10.202 -18.230 -5.221 1.00 96.56 228 GLY A CA 1
ATOM 1882 C C . GLY A 1 228 ? -10.442 -17.409 -3.957 1.00 96.56 228 GLY A C 1
ATOM 1883 O O . GLY A 1 228 ? -9.506 -16.870 -3.358 1.00 96.56 228 GLY A O 1
ATOM 1884 N N . LEU A 1 229 ? -11.707 -17.324 -3.546 1.00 97.06 229 LEU A N 1
ATOM 1885 C CA . LEU A 1 229 ? -12.124 -16.656 -2.314 1.00 97.06 229 LEU A CA 1
ATOM 1886 C C . LEU A 1 229 ? -12.529 -17.676 -1.249 1.00 97.06 229 LEU A C 1
ATOM 1888 O O . LEU A 1 229 ? -13.142 -18.700 -1.550 1.00 97.06 229 LEU A O 1
ATOM 1892 N N . SER A 1 230 ? -12.198 -17.385 0.006 1.00 95.19 230 SER A N 1
ATOM 1893 C CA . SER A 1 230 ? -12.730 -18.110 1.154 1.00 95.19 230 SER A CA 1
ATOM 1894 C C . SER A 1 230 ? -14.162 -17.648 1.467 1.00 95.19 230 SER A C 1
ATOM 1896 O O . SER A 1 230 ? -14.554 -16.544 1.077 1.00 95.19 230 SER A O 1
ATOM 1898 N N . PRO A 1 231 ? -14.937 -18.435 2.235 1.00 91.75 231 PRO A N 1
ATOM 1899 C CA . PRO A 1 231 ? -16.286 -18.046 2.658 1.00 91.75 231 PRO A CA 1
ATOM 1900 C C . PRO A 1 231 ? -16.358 -16.734 3.458 1.00 91.75 231 PRO A C 1
ATOM 1902 O O . PRO A 1 231 ? -17.411 -16.105 3.517 1.00 91.75 231 PRO A O 1
ATOM 1905 N N . ASP A 1 232 ? -15.250 -16.312 4.073 1.00 90.56 232 ASP A N 1
ATOM 1906 C CA . ASP A 1 232 ? -15.190 -15.108 4.909 1.00 90.56 232 ASP A CA 1
ATOM 1907 C C . ASP A 1 232 ? -14.768 -13.851 4.132 1.00 90.56 232 ASP A C 1
ATOM 1909 O O . ASP A 1 232 ? -14.788 -12.749 4.682 1.00 90.56 232 ASP A O 1
ATOM 1913 N N . ALA A 1 233 ? -14.414 -13.983 2.847 1.00 92.62 233 ALA A N 1
ATOM 1914 C CA . ALA A 1 233 ? -13.940 -12.866 2.033 1.00 92.62 233 ALA A CA 1
ATOM 1915 C C . ALA A 1 233 ? -14.958 -11.716 1.940 1.00 92.62 233 ALA A C 1
ATOM 1917 O O . ALA A 1 233 ? -14.571 -10.549 1.963 1.00 92.62 233 ALA A O 1
ATOM 1918 N N . ASP A 1 234 ? -16.257 -12.021 1.897 1.00 89.06 234 ASP A N 1
ATOM 1919 C CA . ASP A 1 234 ? -17.323 -11.010 1.822 1.00 89.06 234 ASP A CA 1
ATOM 1920 C C . ASP A 1 234 ? -17.580 -10.288 3.151 1.00 89.06 234 ASP A C 1
ATOM 1922 O O . ASP A 1 234 ? -18.128 -9.190 3.161 1.00 89.06 234 ASP A O 1
ATOM 1926 N N . LYS A 1 235 ? -17.149 -10.869 4.275 1.00 88.38 235 LYS A N 1
ATOM 1927 C CA . LYS A 1 235 ? -17.234 -10.243 5.606 1.00 88.38 235 LYS A CA 1
ATOM 1928 C C . LYS A 1 235 ? -15.973 -9.459 5.965 1.00 88.38 235 LYS A C 1
ATOM 1930 O O . LYS A 1 235 ? -15.950 -8.750 6.968 1.00 88.38 235 LYS A O 1
ATOM 1935 N N . SER A 1 236 ? -14.912 -9.606 5.176 1.00 90.94 236 SER A N 1
ATOM 1936 C CA . SER A 1 236 ? -13.630 -8.964 5.433 1.00 90.94 236 SER A CA 1
ATOM 1937 C C . SER A 1 236 ? -13.722 -7.461 5.188 1.00 90.94 236 SER A C 1
ATOM 1939 O O . SER A 1 236 ? -13.887 -7.017 4.052 1.00 90.94 236 SER A O 1
ATOM 1941 N N . LEU A 1 237 ? -13.586 -6.666 6.249 1.00 90.31 237 LEU A N 1
ATOM 1942 C CA . LEU A 1 237 ? -13.622 -5.209 6.153 1.00 90.31 237 LEU A CA 1
ATOM 1943 C C . LEU A 1 237 ? -12.556 -4.684 5.180 1.00 90.31 237 LEU A C 1
ATOM 1945 O O . LEU A 1 237 ? -12.875 -3.936 4.261 1.00 90.31 237 LEU A O 1
ATOM 1949 N N . ILE A 1 238 ? -11.315 -5.152 5.318 1.00 91.62 238 ILE A N 1
ATOM 1950 C CA . ILE A 1 238 ? -10.184 -4.698 4.499 1.00 91.62 238 ILE A CA 1
ATOM 1951 C C . ILE A 1 238 ? -10.357 -4.995 3.002 1.00 91.62 238 ILE A C 1
ATOM 1953 O O . ILE A 1 238 ? -9.840 -4.258 2.170 1.00 91.62 238 ILE A O 1
ATOM 1957 N N . LEU A 1 239 ? -11.087 -6.056 2.636 1.00 92.38 239 LEU A N 1
ATOM 1958 C CA . LEU A 1 239 ? -11.290 -6.435 1.234 1.00 92.38 239 LEU A CA 1
ATOM 1959 C C . LEU A 1 239 ? -12.425 -5.673 0.555 1.00 92.38 239 LEU A C 1
ATOM 1961 O O . LEU A 1 239 ? -12.480 -5.654 -0.673 1.00 92.38 239 LEU A O 1
ATOM 1965 N N . ASN A 1 240 ? -13.339 -5.102 1.335 1.00 91.75 240 ASN A N 1
ATOM 1966 C CA . ASN A 1 240 ? -14.605 -4.594 0.817 1.00 91.75 240 ASN A CA 1
ATOM 1967 C C . ASN A 1 240 ? -14.821 -3.103 1.094 1.00 91.75 240 ASN A C 1
ATOM 1969 O O . ASN A 1 240 ? -15.546 -2.462 0.340 1.00 91.75 240 ASN A O 1
ATOM 1973 N N . ALA A 1 241 ? -14.197 -2.532 2.127 1.00 92.12 241 ALA A N 1
ATOM 1974 C CA . ALA A 1 241 ? -14.306 -1.105 2.393 1.00 92.12 241 ALA A CA 1
ATOM 1975 C C . ALA A 1 241 ? -13.364 -0.301 1.468 1.00 92.12 241 ALA A C 1
ATOM 1977 O O . ALA A 1 241 ? -12.144 -0.522 1.475 1.00 92.12 241 ALA A O 1
ATOM 1978 N N . PRO A 1 242 ? -13.895 0.644 0.668 1.00 90.69 242 PRO A N 1
ATOM 1979 C CA . PRO A 1 242 ? -13.108 1.380 -0.320 1.00 90.69 242 PRO A CA 1
ATOM 1980 C C . PRO A 1 242 ? -12.050 2.303 0.292 1.00 90.69 242 PRO A C 1
ATOM 1982 O O . PRO A 1 242 ? -11.041 2.583 -0.360 1.00 90.69 242 PRO A O 1
ATOM 1985 N N . ILE A 1 243 ? -12.230 2.750 1.541 1.00 92.25 243 ILE A N 1
ATOM 1986 C CA . ILE A 1 243 ? -11.285 3.657 2.207 1.00 92.25 243 ILE A CA 1
ATOM 1987 C C . ILE A 1 243 ? -9.884 3.044 2.364 1.00 92.25 243 ILE A C 1
ATOM 1989 O O . ILE A 1 243 ? -8.891 3.766 2.324 1.00 92.25 243 ILE A O 1
ATOM 1993 N N . PHE A 1 244 ? -9.769 1.713 2.453 1.00 91.62 244 PHE A N 1
ATOM 1994 C CA . PHE A 1 244 ? -8.470 1.045 2.603 1.00 91.62 244 PHE A CA 1
ATOM 1995 C C . PHE A 1 244 ? -7.651 0.992 1.309 1.00 91.62 244 PHE A C 1
ATOM 1997 O O . PHE A 1 244 ? -6.451 0.738 1.368 1.00 91.62 244 PHE A O 1
ATOM 2004 N N . MET A 1 245 ? -8.243 1.264 0.140 1.00 89.00 245 MET A N 1
ATOM 2005 C CA . MET A 1 245 ? -7.463 1.389 -1.099 1.00 89.00 245 MET A CA 1
ATOM 2006 C C . MET A 1 245 ? -6.633 2.674 -1.135 1.00 89.00 245 MET A C 1
ATOM 2008 O O . MET A 1 245 ? -5.555 2.701 -1.733 1.00 89.00 245 MET A O 1
ATOM 2012 N N . ASP A 1 246 ? -7.141 3.734 -0.510 1.00 86.50 246 ASP A N 1
ATOM 2013 C CA . ASP A 1 246 ? -6.665 5.104 -0.670 1.00 86.50 246 ASP A CA 1
ATOM 2014 C C . ASP A 1 246 ? -6.856 5.885 0.637 1.00 86.50 246 ASP A C 1
ATOM 2016 O O . ASP A 1 246 ? -7.817 6.635 0.821 1.00 86.50 246 ASP A O 1
ATOM 2020 N N . THR A 1 247 ? -5.931 5.646 1.567 1.00 86.19 247 THR A N 1
ATOM 2021 C CA . THR A 1 247 ? -5.778 6.414 2.809 1.00 86.19 247 THR A CA 1
ATOM 2022 C C . THR A 1 247 ? -5.267 7.821 2.506 1.00 86.19 247 THR A C 1
ATOM 2024 O O . THR A 1 247 ? -4.660 8.037 1.459 1.00 86.19 247 THR A O 1
ATOM 2027 N N . ILE A 1 248 ? -5.421 8.771 3.430 1.00 82.94 248 ILE A N 1
ATOM 2028 C CA . ILE A 1 248 ? -4.992 10.170 3.228 1.00 82.94 248 ILE A CA 1
ATOM 2029 C C . ILE A 1 248 ? -3.543 10.290 2.735 1.00 82.94 248 ILE A C 1
ATOM 2031 O O . ILE A 1 248 ? -3.256 11.033 1.803 1.00 82.94 248 ILE A O 1
ATOM 2035 N N . ASN A 1 249 ? -2.613 9.513 3.290 1.00 83.00 249 ASN A N 1
ATOM 2036 C CA . ASN A 1 249 ? -1.199 9.613 2.921 1.00 83.00 249 ASN A CA 1
ATOM 2037 C C . ASN A 1 249 ? -0.876 9.049 1.531 1.00 83.00 249 ASN A C 1
ATOM 2039 O O . ASN A 1 249 ? 0.237 9.214 1.038 1.00 83.00 249 ASN A O 1
ATOM 2043 N N . SER A 1 250 ? -1.807 8.347 0.894 1.00 84.25 250 SER A N 1
ATOM 2044 C CA . SER A 1 250 ? -1.611 7.675 -0.395 1.00 84.25 250 SER A CA 1
ATOM 2045 C C . SER A 1 250 ? -1.223 8.640 -1.507 1.00 84.25 250 SER A C 1
ATOM 2047 O O . SER A 1 250 ? -0.287 8.375 -2.261 1.00 84.25 250 SER A O 1
ATOM 2049 N N . SER A 1 251 ? -1.901 9.784 -1.544 1.00 82.25 251 SER A N 1
ATOM 2050 C CA . SER A 1 251 ? -1.809 10.767 -2.624 1.00 82.25 251 SER A CA 1
ATOM 2051 C C . SER A 1 251 ? -0.961 11.988 -2.248 1.00 82.25 251 SER A C 1
ATOM 2053 O O . SER A 1 251 ? -0.905 12.958 -2.998 1.00 82.25 251 SER A O 1
ATOM 2055 N N . HIS A 1 252 ? -0.260 11.942 -1.106 1.00 87.38 252 HIS A N 1
ATOM 2056 C CA . HIS A 1 252 ? 0.568 13.055 -0.651 1.00 87.38 252 HIS A CA 1
ATOM 2057 C C . HIS A 1 252 ? 1.717 13.326 -1.653 1.00 87.38 252 HIS A C 1
ATOM 2059 O O . HIS A 1 252 ? 2.554 12.438 -1.861 1.00 87.38 252 HIS A O 1
ATOM 2065 N N . PRO A 1 253 ? 1.827 14.532 -2.252 1.00 85.00 253 PRO A N 1
ATOM 2066 C CA . PRO A 1 253 ? 2.800 14.816 -3.318 1.00 85.00 253 PRO A CA 1
ATOM 2067 C C . PRO A 1 253 ? 4.266 14.656 -2.899 1.00 85.00 253 PRO A C 1
ATOM 2069 O O . PRO A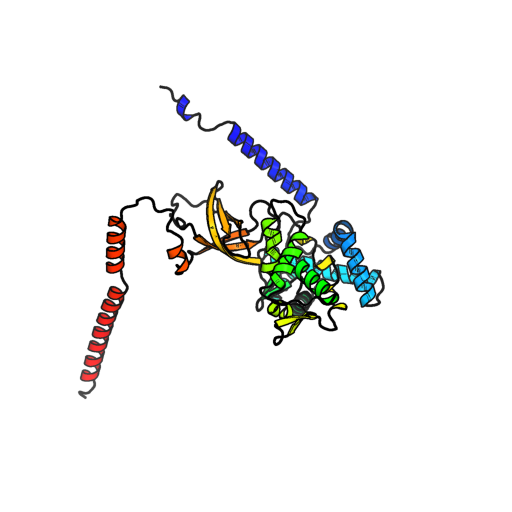 1 253 ? 5.105 14.248 -3.694 1.00 85.00 253 PRO A O 1
ATOM 2072 N N . LEU A 1 254 ? 4.573 14.947 -1.631 1.00 85.38 254 LEU A N 1
ATOM 2073 C CA . LEU A 1 254 ? 5.926 14.826 -1.064 1.00 85.38 254 LEU A CA 1
ATOM 2074 C C . LEU A 1 254 ? 6.219 13.452 -0.443 1.00 85.38 254 LEU A C 1
ATOM 2076 O O . LEU A 1 254 ? 7.174 13.313 0.318 1.00 85.38 254 LEU A O 1
ATOM 2080 N N . LYS A 1 255 ? 5.391 12.434 -0.706 1.00 91.25 255 LYS A N 1
ATOM 2081 C CA . LYS A 1 255 ? 5.620 11.099 -0.149 1.00 91.25 255 LYS A CA 1
ATOM 2082 C C . LYS A 1 255 ? 6.903 10.496 -0.724 1.00 91.25 255 LYS A C 1
ATOM 2084 O O . LYS A 1 255 ? 7.004 10.263 -1.929 1.00 91.25 255 LYS A O 1
ATOM 2089 N N . LEU A 1 256 ? 7.843 10.187 0.163 1.00 93.00 256 LEU A N 1
ATOM 2090 C CA . LEU A 1 256 ? 9.002 9.334 -0.082 1.00 93.00 256 LEU A CA 1
ATOM 2091 C C . LEU A 1 256 ? 8.909 8.156 0.889 1.00 93.00 256 LEU A C 1
ATOM 2093 O O . LEU A 1 256 ? 9.178 8.303 2.074 1.00 93.00 256 LEU A O 1
ATOM 2097 N N . ASP A 1 257 ? 8.451 7.008 0.406 1.00 95.12 257 ASP A N 1
ATOM 2098 C CA . ASP A 1 257 ? 8.171 5.845 1.241 1.00 95.12 257 ASP A CA 1
ATOM 2099 C C . ASP A 1 257 ? 9.445 5.030 1.481 1.00 95.12 257 ASP A C 1
ATOM 2101 O O . ASP A 1 257 ? 9.803 4.159 0.685 1.00 95.12 257 ASP A O 1
ATOM 2105 N N . LEU A 1 258 ? 10.128 5.298 2.597 1.00 95.12 258 LEU A N 1
ATOM 2106 C CA . LEU A 1 258 ? 11.374 4.611 2.934 1.00 95.12 258 LEU A CA 1
ATOM 2107 C C . LEU A 1 258 ? 11.167 3.126 3.277 1.00 95.12 258 LEU A C 1
ATOM 2109 O O . LEU A 1 258 ? 12.127 2.349 3.273 1.00 95.12 258 LEU A O 1
ATOM 2113 N N . SER A 1 259 ? 9.934 2.698 3.583 1.00 95.31 259 SER A N 1
ATOM 2114 C CA . SER A 1 259 ? 9.635 1.290 3.873 1.00 95.31 259 SER A CA 1
ATOM 2115 C C . SER A 1 259 ? 9.568 0.437 2.606 1.00 95.31 259 SER A C 1
ATOM 2117 O O . SER A 1 259 ? 9.858 -0.768 2.634 1.00 95.31 259 SER A O 1
ATOM 2119 N N . ARG A 1 260 ? 9.231 1.054 1.469 1.00 93.94 260 ARG A N 1
ATOM 2120 C CA . ARG A 1 260 ? 9.147 0.390 0.169 1.00 93.94 260 ARG A CA 1
ATOM 2121 C C . ARG A 1 260 ? 10.421 0.651 -0.618 1.00 93.94 260 ARG A C 1
ATOM 2123 O O . ARG A 1 260 ? 10.732 1.773 -1.005 1.00 93.94 260 ARG A O 1
ATOM 2130 N N . THR A 1 261 ? 11.159 -0.424 -0.867 1.00 92.50 261 THR A N 1
ATOM 2131 C CA . THR A 1 261 ? 12.408 -0.377 -1.623 1.00 92.50 261 THR A CA 1
ATOM 2132 C C . THR A 1 261 ? 12.271 -1.149 -2.920 1.00 92.50 261 THR A C 1
ATOM 2134 O O . THR A 1 261 ? 11.616 -2.191 -2.967 1.00 92.50 261 THR A O 1
ATOM 2137 N N . VAL A 1 262 ? 12.931 -0.650 -3.958 1.00 91.56 262 VAL A N 1
ATOM 2138 C CA . VAL A 1 262 ? 13.098 -1.338 -5.236 1.00 91.56 262 VAL A CA 1
ATOM 2139 C C . VAL A 1 262 ? 14.554 -1.742 -5.400 1.00 91.56 262 VAL A C 1
ATOM 2141 O O . VAL A 1 262 ? 15.455 -1.004 -5.000 1.00 91.56 262 VAL A O 1
ATOM 2144 N N . ASN A 1 263 ? 14.776 -2.919 -5.976 1.00 90.38 263 ASN A N 1
ATOM 2145 C CA . ASN A 1 263 ? 16.084 -3.364 -6.433 1.00 90.38 263 ASN A CA 1
ATOM 2146 C C . ASN A 1 263 ? 15.925 -3.890 -7.855 1.00 90.38 263 ASN A C 1
ATOM 2148 O O . ASN A 1 263 ? 15.302 -4.931 -8.051 1.00 90.38 263 ASN A O 1
ATOM 2152 N N . ALA A 1 264 ? 16.440 -3.148 -8.828 1.00 88.50 264 ALA A N 1
ATOM 2153 C CA . ALA A 1 264 ? 16.230 -3.457 -10.232 1.00 88.50 264 ALA A CA 1
ATOM 2154 C C . ALA A 1 264 ? 17.357 -2.910 -11.112 1.00 88.50 264 ALA A C 1
ATOM 2156 O O . ALA A 1 264 ? 18.086 -1.985 -10.746 1.00 88.50 264 ALA A O 1
ATOM 2157 N N . CYS A 1 265 ? 17.498 -3.500 -12.297 1.00 88.56 265 CYS A N 1
ATOM 2158 C CA . CYS A 1 265 ? 18.458 -3.031 -13.287 1.00 88.56 265 CYS A CA 1
ATOM 2159 C C . CYS A 1 265 ? 17.973 -1.728 -13.926 1.00 88.56 265 CYS A C 1
ATOM 2161 O O . CYS A 1 265 ? 16.809 -1.606 -14.312 1.00 88.56 265 CYS A O 1
ATOM 2163 N N . ALA A 1 266 ? 18.883 -0.776 -14.099 1.00 87.81 266 ALA A N 1
ATOM 2164 C CA . ALA A 1 266 ? 18.591 0.502 -14.718 1.00 87.81 266 ALA A CA 1
ATOM 2165 C C . ALA A 1 266 ? 19.702 0.946 -15.665 1.00 87.81 266 ALA A C 1
ATOM 2167 O O . ALA A 1 266 ? 20.863 0.542 -15.550 1.00 87.81 266 ALA A O 1
ATOM 2168 N N . ILE A 1 267 ? 19.305 1.791 -16.611 1.00 86.38 267 ILE A N 1
ATOM 2169 C CA . ILE A 1 267 ? 20.168 2.387 -17.613 1.00 86.38 267 ILE A CA 1
ATOM 2170 C C . ILE A 1 267 ? 20.490 3.815 -17.195 1.00 86.38 267 ILE A C 1
ATOM 2172 O O . ILE A 1 267 ? 19.584 4.594 -16.896 1.00 86.38 267 ILE A O 1
ATOM 2176 N N . ASN A 1 268 ? 21.775 4.164 -17.190 1.00 83.56 268 ASN A N 1
ATOM 2177 C CA . ASN A 1 268 ? 22.211 5.540 -16.965 1.00 83.56 268 ASN A CA 1
ATOM 2178 C C . ASN A 1 268 ? 21.726 6.435 -18.117 1.00 83.56 268 ASN A C 1
ATOM 2180 O O . ASN A 1 268 ? 22.036 6.169 -19.278 1.00 83.56 268 ASN A O 1
ATOM 2184 N N . ALA A 1 269 ? 20.966 7.481 -17.796 1.00 81.44 269 ALA A N 1
ATOM 2185 C CA . ALA A 1 269 ? 20.437 8.413 -18.783 1.00 81.44 269 ALA A CA 1
ATOM 2186 C C . ALA A 1 269 ? 21.398 9.586 -19.001 1.00 81.44 269 ALA A C 1
ATOM 2188 O O . ALA A 1 269 ? 21.918 9.784 -20.099 1.00 81.44 269 ALA A O 1
ATOM 2189 N N . TYR A 1 270 ? 21.622 10.377 -17.953 1.00 76.62 270 TYR A N 1
ATOM 2190 C CA . TYR A 1 270 ? 22.497 11.544 -17.969 1.00 76.62 270 TYR A CA 1
ATOM 2191 C C . TYR A 1 270 ? 22.735 12.072 -16.550 1.00 76.62 270 TYR A C 1
ATOM 2193 O O . TYR A 1 270 ? 21.996 11.777 -15.608 1.00 76.62 270 TYR A O 1
ATOM 2201 N N . THR A 1 271 ? 23.739 12.936 -16.419 1.00 77.06 271 THR A N 1
ATOM 2202 C CA . THR A 1 271 ? 24.018 13.682 -15.188 1.00 77.06 271 THR A CA 1
ATOM 2203 C C . THR A 1 271 ? 23.611 15.141 -15.375 1.00 77.06 271 THR A C 1
ATOM 2205 O O . THR A 1 271 ? 24.042 15.790 -16.327 1.00 77.06 271 THR A O 1
ATOM 2208 N N . THR A 1 272 ? 22.788 15.671 -14.470 1.00 68.19 272 THR A N 1
ATOM 2209 C CA . THR A 1 272 ? 22.302 17.063 -14.491 1.00 68.19 272 THR A CA 1
ATOM 2210 C C . THR A 1 272 ? 22.643 17.807 -13.208 1.00 68.19 272 THR A C 1
ATOM 2212 O O . THR A 1 272 ? 22.955 17.214 -12.179 1.00 68.19 272 THR A O 1
ATOM 2215 N N . PHE A 1 273 ? 22.605 19.139 -13.272 1.00 54.41 273 PHE A N 1
ATOM 2216 C CA . PHE A 1 273 ? 22.721 19.994 -12.094 1.00 54.41 273 PHE A CA 1
ATOM 2217 C C . PHE A 1 273 ? 21.404 20.002 -11.284 1.00 54.41 273 PHE A C 1
ATOM 2219 O O . PHE A 1 273 ? 20.340 20.098 -11.903 1.00 54.41 273 PHE A O 1
ATOM 2226 N N . PRO A 1 274 ? 21.449 20.023 -9.935 1.00 58.31 274 PRO A N 1
ATOM 2227 C CA . PRO A 1 274 ? 22.634 19.937 -9.074 1.00 58.31 274 PRO A CA 1
ATOM 2228 C C . PRO A 1 274 ? 23.063 18.480 -8.879 1.00 58.31 274 PRO A C 1
ATOM 2230 O O . PRO A 1 274 ? 22.253 17.697 -8.400 1.00 58.31 274 PRO A O 1
ATOM 2233 N N . ASP A 1 275 ? 24.304 18.153 -9.277 1.00 71.31 275 ASP A N 1
ATOM 2234 C CA . ASP A 1 275 ? 24.956 16.830 -9.216 1.00 71.31 275 ASP A CA 1
ATOM 2235 C C . ASP A 1 275 ? 23.976 15.670 -8.965 1.00 71.31 275 ASP A C 1
ATOM 2237 O O . ASP A 1 275 ? 23.936 15.060 -7.897 1.00 71.31 275 ASP A O 1
ATOM 2241 N N . CYS A 1 276 ? 23.136 15.419 -9.965 1.00 79.50 276 CYS A N 1
ATOM 2242 C CA . CYS A 1 276 ? 22.076 14.428 -9.944 1.00 79.50 276 CYS A CA 1
ATOM 2243 C C . CYS A 1 276 ? 22.294 13.493 -11.126 1.00 79.50 276 CYS A C 1
ATOM 2245 O O . CYS A 1 276 ? 22.326 13.936 -12.279 1.00 79.50 276 CYS A O 1
ATOM 2247 N N . GLN A 1 277 ? 22.473 12.207 -10.847 1.00 84.81 277 GLN A N 1
ATOM 2248 C CA . GLN A 1 277 ? 22.535 11.191 -11.888 1.00 84.81 277 GLN A CA 1
ATOM 2249 C C . GLN A 1 277 ? 21.151 10.581 -12.065 1.00 84.81 277 GLN A C 1
ATOM 2251 O O . GLN A 1 277 ? 20.535 10.156 -11.088 1.00 84.81 277 GLN A O 1
ATOM 2256 N N . GLN A 1 278 ? 20.666 10.566 -13.303 1.00 87.31 278 GLN A N 1
ATOM 2257 C CA . GLN A 1 278 ? 19.343 10.055 -13.636 1.00 87.31 278 GLN A CA 1
ATOM 2258 C C . GLN A 1 278 ? 19.436 8.711 -14.344 1.00 87.31 278 GLN A C 1
ATOM 2260 O O . GLN A 1 278 ? 20.360 8.457 -15.122 1.00 87.31 278 GLN A O 1
ATOM 2265 N N . PHE A 1 279 ? 18.446 7.868 -14.085 1.00 88.44 279 PHE A N 1
ATOM 2266 C CA . PHE A 1 279 ? 18.363 6.518 -14.615 1.00 88.44 279 PHE A CA 1
ATOM 2267 C C . PHE A 1 279 ? 16.948 6.206 -15.080 1.00 88.44 279 PHE A C 1
ATOM 2269 O O . PHE A 1 279 ? 15.983 6.760 -14.558 1.00 88.44 279 PHE A O 1
ATOM 2276 N N . TYR A 1 280 ? 16.840 5.258 -16.006 1.00 90.25 280 TYR A N 1
ATOM 2277 C CA . TYR A 1 280 ? 15.576 4.619 -16.354 1.00 90.25 280 TYR A CA 1
ATOM 2278 C C . TYR A 1 280 ? 15.674 3.127 -16.089 1.00 90.25 280 TYR A C 1
ATOM 2280 O O . TYR A 1 280 ? 16.610 2.472 -16.551 1.00 90.25 280 TYR A O 1
ATOM 2288 N N . PHE A 1 281 ? 14.717 2.577 -15.355 1.00 88.75 281 PHE A N 1
ATOM 2289 C CA . PHE A 1 281 ? 14.679 1.143 -15.097 1.00 88.75 281 PHE A CA 1
ATOM 2290 C C . PHE A 1 281 ? 14.464 0.346 -16.393 1.00 88.75 281 PHE A C 1
ATOM 2292 O O . PHE A 1 281 ? 13.661 0.711 -17.255 1.00 88.75 281 PHE A O 1
ATOM 2299 N N . ALA A 1 282 ? 15.211 -0.749 -16.526 1.00 86.25 282 ALA A N 1
ATOM 2300 C CA . ALA A 1 282 ? 15.107 -1.714 -17.622 1.00 86.25 282 ALA A CA 1
ATOM 2301 C C . ALA A 1 282 ? 14.406 -3.016 -17.195 1.00 86.25 282 ALA A C 1
ATOM 2303 O O . ALA A 1 282 ? 14.227 -3.910 -18.017 1.00 86.25 282 ALA A O 1
ATOM 2304 N N . ASP A 1 283 ? 14.041 -3.116 -15.917 1.00 84.31 283 ASP A N 1
ATOM 2305 C CA . ASP A 1 283 ? 13.273 -4.219 -15.347 1.00 84.31 283 ASP A CA 1
ATOM 2306 C C . ASP A 1 283 ? 11.841 -4.252 -15.895 1.00 84.31 283 ASP A C 1
ATOM 2308 O O . ASP A 1 283 ? 11.266 -3.205 -16.191 1.00 84.31 283 ASP A O 1
ATOM 2312 N N . GLU A 1 284 ? 11.269 -5.446 -16.039 1.00 81.31 284 GLU A N 1
ATOM 2313 C CA . GLU A 1 284 ? 9.930 -5.645 -16.603 1.00 81.31 284 GLU A CA 1
ATOM 2314 C C . GLU A 1 284 ? 8.834 -4.956 -15.781 1.00 81.31 284 GLU A C 1
ATOM 2316 O O . GLU A 1 284 ? 7.895 -4.403 -16.356 1.00 81.31 284 GLU A O 1
ATOM 2321 N N . HIS A 1 285 ? 8.980 -4.924 -14.454 1.00 82.50 285 HIS A N 1
ATOM 2322 C CA . HIS A 1 285 ? 7.971 -4.384 -13.542 1.00 82.50 285 HIS A CA 1
ATOM 2323 C C . HIS A 1 285 ? 8.181 -2.901 -13.205 1.00 82.50 285 HIS A C 1
ATOM 2325 O O . HIS A 1 285 ? 7.415 -2.339 -12.424 1.00 82.50 285 HIS A O 1
ATOM 2331 N N . LEU A 1 286 ? 9.223 -2.268 -13.752 1.00 87.88 286 LEU A N 1
ATOM 2332 C CA . LEU A 1 286 ? 9.529 -0.843 -13.572 1.00 87.88 286 LEU A CA 1
ATOM 2333 C C . LEU A 1 286 ? 9.986 -0.187 -14.879 1.00 87.88 286 LEU A C 1
ATOM 2335 O O . LEU A 1 286 ? 10.674 0.831 -14.867 1.00 87.88 286 LEU A O 1
ATOM 2339 N N . ARG A 1 287 ? 9.651 -0.753 -16.034 1.00 89.12 287 ARG A N 1
ATOM 2340 C CA . ARG A 1 287 ? 10.224 -0.349 -17.314 1.00 89.12 287 ARG A CA 1
ATOM 2341 C C . ARG A 1 287 ? 10.012 1.141 -17.578 1.00 89.12 287 ARG A C 1
ATOM 2343 O O . ARG A 1 287 ? 8.892 1.650 -17.569 1.00 89.12 287 ARG A O 1
ATOM 2350 N N . GLY A 1 288 ? 11.108 1.847 -17.841 1.00 87.00 288 GLY A N 1
ATOM 2351 C CA . GLY A 1 288 ? 11.100 3.278 -18.140 1.00 87.00 288 GLY A CA 1
ATOM 2352 C C . GLY A 1 288 ? 10.772 4.183 -16.949 1.00 87.00 288 GLY A C 1
ATOM 2353 O O . GLY A 1 288 ? 10.689 5.393 -17.137 1.00 87.00 288 GLY A O 1
ATOM 2354 N N . VAL A 1 289 ? 10.582 3.646 -15.738 1.00 90.12 289 VAL A N 1
ATOM 2355 C CA . VAL A 1 289 ? 10.402 4.465 -14.532 1.00 90.12 289 VAL A CA 1
ATOM 2356 C C . VAL A 1 289 ? 11.688 5.246 -14.273 1.00 90.12 289 VAL A C 1
ATOM 2358 O O . VAL A 1 289 ? 12.789 4.689 -14.330 1.00 90.12 289 VAL A O 1
ATOM 2361 N N . GLY A 1 290 ? 11.542 6.547 -14.023 1.00 90.12 290 GLY A N 1
ATOM 2362 C CA . GLY A 1 290 ? 12.658 7.445 -13.755 1.00 90.12 290 GLY A CA 1
ATOM 2363 C C . GLY A 1 290 ? 13.170 7.300 -12.324 1.00 90.12 290 GLY A C 1
ATOM 2364 O O . GLY A 1 290 ? 12.385 7.271 -11.375 1.00 90.12 290 GLY A O 1
ATOM 2365 N N . SER A 1 291 ? 14.492 7.262 -12.174 1.00 90.81 291 SER A N 1
ATOM 2366 C CA . SER A 1 291 ? 15.173 7.284 -10.879 1.00 90.81 291 SER A CA 1
ATOM 2367 C C . SER A 1 291 ? 16.212 8.392 -10.821 1.00 90.81 291 SER A C 1
ATOM 2369 O O . SER A 1 291 ? 16.874 8.681 -11.821 1.00 90.81 291 SER A O 1
ATOM 2371 N N . ALA A 1 292 ? 16.402 8.979 -9.643 1.00 89.50 292 ALA A N 1
ATOM 2372 C CA . ALA A 1 292 ? 17.398 10.018 -9.409 1.00 89.50 292 ALA A CA 1
ATOM 2373 C C . ALA A 1 292 ? 18.311 9.656 -8.235 1.00 89.50 292 ALA A C 1
ATOM 2375 O O . ALA A 1 292 ? 17.840 9.268 -7.172 1.00 89.50 292 ALA A O 1
ATOM 2376 N N . MET A 1 293 ? 19.622 9.820 -8.416 1.00 87.62 293 MET A N 1
ATOM 2377 C CA . MET A 1 293 ? 20.611 9.758 -7.341 1.00 87.62 293 MET A CA 1
ATOM 2378 C C . MET A 1 293 ? 21.205 11.145 -7.121 1.00 87.62 293 MET A C 1
ATOM 2380 O O . MET A 1 293 ? 21.781 11.726 -8.046 1.00 87.62 293 MET A O 1
ATOM 2384 N N . PHE A 1 294 ? 21.101 11.659 -5.899 1.00 83.19 294 PHE A N 1
ATOM 2385 C CA . PHE A 1 294 ? 21.659 12.956 -5.526 1.00 83.19 294 PHE A CA 1
ATOM 2386 C C . PHE A 1 294 ? 23.029 12.781 -4.880 1.00 83.19 294 PHE A C 1
ATOM 2388 O O . PHE A 1 294 ? 23.183 12.102 -3.865 1.00 83.19 294 PHE A O 1
ATOM 2395 N N . TRP A 1 295 ? 24.044 13.414 -5.462 1.00 72.12 295 TRP A N 1
ATOM 2396 C CA . TRP A 1 295 ? 25.392 13.375 -4.920 1.00 72.12 295 TRP A CA 1
ATOM 2397 C C . TRP A 1 295 ? 25.558 14.460 -3.856 1.00 72.12 295 TRP A C 1
ATOM 2399 O O . TRP A 1 295 ? 25.353 15.651 -4.106 1.00 72.12 295 TRP A O 1
ATOM 2409 N N . LYS A 1 296 ? 26.012 14.075 -2.660 1.00 63.50 296 LYS A N 1
ATOM 2410 C CA . LYS A 1 296 ? 26.517 15.048 -1.687 1.00 63.50 296 LYS A CA 1
ATOM 2411 C C . LYS A 1 296 ? 27.803 15.636 -2.272 1.00 63.50 296 LYS A C 1
ATOM 2413 O O . LYS A 1 296 ? 28.756 14.887 -2.464 1.00 63.50 296 LYS A O 1
ATOM 2418 N N . LYS A 1 297 ? 27.818 16.940 -2.588 1.00 56.12 297 LYS A N 1
ATOM 2419 C CA . LYS A 1 297 ? 28.992 17.674 -3.111 1.00 56.12 297 LYS A CA 1
ATOM 2420 C C . LYS A 1 297 ? 30.280 17.190 -2.431 1.00 56.12 297 LYS A C 1
ATOM 2422 O O . LYS A 1 297 ? 30.527 17.513 -1.271 1.00 56.12 297 LYS A O 1
ATOM 2427 N N . LEU A 1 298 ? 31.090 16.428 -3.159 1.00 44.16 298 LEU A N 1
ATOM 2428 C CA . LEU A 1 298 ? 32.390 15.931 -2.721 1.00 44.16 298 LEU A CA 1
ATOM 2429 C C . LEU A 1 298 ? 33.440 16.368 -3.745 1.00 44.16 298 LEU A C 1
ATOM 2431 O O . LEU A 1 298 ? 33.267 16.239 -4.955 1.00 44.16 298 LEU A O 1
ATOM 2435 N N . SER A 1 299 ? 34.492 16.978 -3.208 1.00 42.19 299 SER A N 1
ATOM 2436 C CA . SER A 1 299 ? 35.623 17.624 -3.874 1.00 42.19 299 SER A CA 1
ATOM 2437 C C . SER A 1 299 ? 36.191 16.841 -5.058 1.00 42.19 299 SER A C 1
ATOM 2439 O O . SER A 1 299 ? 36.572 15.695 -4.855 1.00 42.19 299 SER A O 1
ATOM 2441 N N . ASN A 1 300 ? 36.314 17.510 -6.216 1.00 42.00 300 ASN A N 1
ATOM 2442 C CA . ASN A 1 300 ? 37.225 17.365 -7.378 1.00 42.00 300 ASN A CA 1
ATOM 2443 C C . ASN A 1 300 ? 37.688 15.989 -7.905 1.00 42.00 300 ASN A C 1
ATOM 2445 O O . ASN A 1 300 ? 38.208 15.932 -9.015 1.00 42.00 300 ASN A O 1
ATOM 2449 N N . ASN A 1 301 ? 37.447 14.886 -7.215 1.00 43.25 301 ASN A N 1
ATOM 2450 C CA . ASN A 1 301 ? 37.689 13.535 -7.677 1.00 43.25 301 ASN A CA 1
ATOM 2451 C C . ASN A 1 301 ? 36.343 12.960 -8.094 1.00 43.25 301 ASN A C 1
ATOM 2453 O O . ASN A 1 301 ? 35.732 12.168 -7.381 1.00 43.25 301 ASN A O 1
ATOM 2457 N N . ARG A 1 302 ? 35.880 13.378 -9.278 1.00 45.88 302 ARG A N 1
ATOM 2458 C CA . ARG A 1 302 ? 34.904 12.606 -10.051 1.00 45.88 302 ARG A CA 1
ATOM 2459 C C . ARG A 1 302 ? 35.588 11.300 -10.451 1.00 45.88 302 ARG A C 1
ATOM 2461 O O . ARG A 1 302 ? 36.063 11.162 -11.573 1.00 45.88 302 ARG A O 1
ATOM 2468 N N . THR A 1 303 ? 35.726 10.369 -9.514 1.00 43.00 303 THR A N 1
ATOM 2469 C CA . THR A 1 303 ? 36.087 9.001 -9.854 1.00 43.00 303 THR A CA 1
ATOM 2470 C C . THR A 1 303 ? 34.985 8.475 -10.763 1.00 43.00 303 THR A C 1
ATOM 2472 O O . THR A 1 303 ? 33.796 8.568 -10.464 1.00 43.00 303 THR A O 1
ATOM 2475 N N . SER A 1 304 ? 35.418 7.991 -11.919 1.00 43.03 304 SER A N 1
ATOM 2476 C CA . SER A 1 304 ? 34.678 7.464 -13.065 1.00 43.03 304 SER A CA 1
ATOM 2477 C C . SER A 1 304 ? 33.856 6.202 -12.758 1.00 43.03 304 SER A C 1
ATOM 2479 O O . SER A 1 304 ? 33.805 5.271 -13.555 1.00 43.03 304 SER A O 1
ATOM 2481 N N . VAL A 1 305 ? 33.210 6.129 -11.592 1.00 45.53 305 VAL A N 1
ATOM 2482 C CA . VAL A 1 305 ? 32.600 4.895 -11.074 1.00 45.53 305 VAL A CA 1
ATOM 2483 C C . VAL A 1 305 ? 31.421 4.407 -11.930 1.00 45.53 305 VAL A C 1
ATOM 2485 O O . VAL A 1 305 ? 31.029 3.254 -11.798 1.00 45.53 305 VAL A O 1
ATOM 2488 N N . MET A 1 306 ? 30.873 5.200 -12.860 1.00 50.97 306 MET A N 1
ATOM 2489 C CA . MET A 1 306 ? 29.724 4.769 -13.675 1.00 50.97 306 MET A CA 1
ATOM 2490 C C . MET A 1 306 ? 29.848 5.072 -15.166 1.00 50.97 306 MET A C 1
ATOM 2492 O O . MET A 1 306 ? 29.008 5.753 -15.745 1.00 50.97 306 MET A O 1
ATOM 2496 N N . GLU A 1 307 ? 30.869 4.505 -15.804 1.00 51.31 307 GLU A N 1
ATOM 2497 C CA . GLU A 1 307 ? 30.891 4.330 -17.267 1.00 51.31 307 GLU A CA 1
ATOM 2498 C C . GLU A 1 307 ? 30.040 3.130 -17.738 1.00 51.31 307 GLU A C 1
ATOM 2500 O O . GLU A 1 307 ? 29.825 2.954 -18.935 1.00 51.31 307 GLU A O 1
ATOM 2505 N N . SER A 1 308 ? 29.532 2.292 -16.821 1.00 56.66 308 SER A N 1
ATOM 2506 C CA . SER A 1 308 ? 28.598 1.225 -17.193 1.00 56.66 308 SER A CA 1
ATOM 2507 C C . SER A 1 308 ? 27.223 1.813 -17.495 1.00 56.66 308 SER A C 1
ATOM 2509 O O . SER A 1 308 ? 26.593 2.413 -16.623 1.00 56.66 308 SER A O 1
ATOM 2511 N N . ASN A 1 309 ? 26.730 1.579 -18.711 1.00 66.62 309 ASN A N 1
ATOM 2512 C CA . ASN A 1 309 ? 25.366 1.939 -19.093 1.00 66.62 309 ASN A CA 1
ATOM 2513 C C . ASN A 1 309 ? 24.313 1.165 -18.295 1.00 66.62 309 ASN A C 1
ATOM 2515 O O . ASN A 1 309 ? 23.193 1.641 -18.220 1.00 66.62 309 ASN A O 1
ATOM 2519 N N . PHE A 1 310 ? 24.656 0.011 -17.714 1.00 76.69 310 PHE A N 1
ATOM 2520 C CA . PHE A 1 310 ? 23.752 -0.824 -16.921 1.00 76.69 310 PHE A CA 1
ATOM 2521 C C . PHE A 1 310 ? 24.256 -0.968 -15.485 1.00 76.69 310 PHE A C 1
ATOM 2523 O O . PHE A 1 310 ? 25.409 -1.357 -15.260 1.00 76.69 310 PHE A O 1
ATOM 2530 N N . THR A 1 311 ? 23.388 -0.680 -14.520 1.00 83.94 311 THR A N 1
ATOM 2531 C CA . THR A 1 311 ? 23.674 -0.807 -13.087 1.00 83.94 311 THR A CA 1
ATOM 2532 C C . THR A 1 311 ? 22.493 -1.424 -12.341 1.00 83.94 311 THR A C 1
ATOM 2534 O O . THR A 1 311 ? 21.352 -1.354 -12.795 1.00 83.94 311 THR A O 1
ATOM 2537 N N . SER A 1 312 ? 22.759 -2.057 -11.196 1.00 87.06 312 SER A N 1
ATOM 2538 C CA . SER A 1 312 ? 21.712 -2.453 -10.252 1.00 87.06 312 SER A CA 1
ATOM 2539 C C . SER A 1 312 ? 21.452 -1.276 -9.324 1.00 87.06 312 SER A C 1
ATOM 2541 O O . SER A 1 312 ? 22.366 -0.814 -8.636 1.00 87.06 312 SER A O 1
ATOM 2543 N N . ILE A 1 313 ? 20.223 -0.778 -9.314 1.00 88.88 313 ILE A N 1
ATOM 2544 C CA . ILE A 1 313 ? 19.802 0.342 -8.480 1.00 88.88 313 ILE A CA 1
ATOM 2545 C C . ILE A 1 313 ? 18.989 -0.175 -7.312 1.00 88.88 313 ILE A C 1
ATOM 2547 O O . ILE A 1 313 ? 18.066 -0.963 -7.494 1.00 88.88 313 ILE A O 1
ATOM 2551 N N . HIS A 1 314 ? 19.310 0.350 -6.135 1.00 92.12 314 HIS A N 1
ATOM 2552 C CA . HIS A 1 314 ? 18.521 0.225 -4.923 1.00 92.12 314 HIS A CA 1
ATOM 2553 C C . HIS A 1 314 ? 17.974 1.609 -4.568 1.00 92.12 314 HIS A C 1
ATOM 2555 O O . HIS A 1 314 ? 18.743 2.569 -4.428 1.00 92.12 314 HIS A O 1
ATOM 2561 N N . GLY A 1 315 ? 16.655 1.718 -4.447 1.00 93.25 315 GLY A N 1
ATOM 2562 C CA . GLY A 1 315 ? 15.997 3.004 -4.238 1.00 93.25 315 GLY A CA 1
ATOM 2563 C C . GLY A 1 315 ? 14.731 2.923 -3.400 1.00 93.25 315 GLY A C 1
ATOM 2564 O O . GLY A 1 315 ? 14.169 1.843 -3.206 1.00 93.25 315 GLY A O 1
ATOM 2565 N N . TRP A 1 316 ? 14.306 4.075 -2.896 1.00 95.06 316 TRP A N 1
ATOM 2566 C CA . TRP A 1 316 ? 13.023 4.279 -2.227 1.00 95.06 316 TRP A CA 1
ATOM 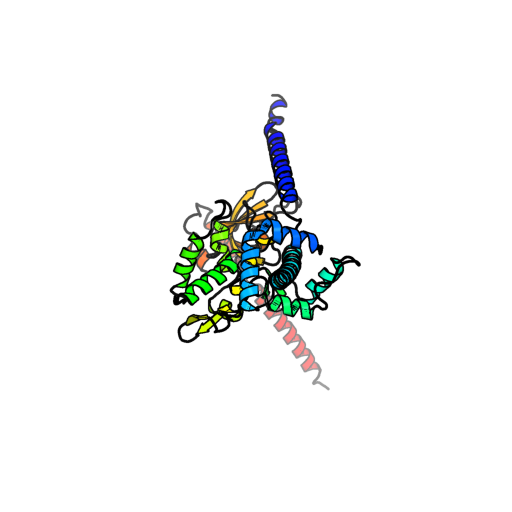2567 C C . TRP A 1 316 ? 11.985 4.783 -3.218 1.00 95.06 316 TRP A C 1
ATOM 2569 O O . TRP A 1 316 ? 12.326 5.445 -4.197 1.00 95.06 316 TRP A O 1
ATOM 2579 N N . ILE A 1 317 ? 10.718 4.478 -2.964 1.00 94.81 317 ILE A N 1
ATOM 2580 C CA . ILE A 1 317 ? 9.626 4.856 -3.861 1.00 94.81 317 ILE A CA 1
ATOM 2581 C C . ILE A 1 317 ? 9.092 6.240 -3.481 1.00 94.81 317 ILE A C 1
ATOM 2583 O O . ILE A 1 317 ? 8.689 6.464 -2.342 1.00 94.81 317 ILE A O 1
ATOM 2587 N N . SER A 1 318 ? 9.012 7.149 -4.451 1.00 93.62 318 SER A N 1
ATOM 2588 C CA . SER A 1 318 ? 8.312 8.431 -4.336 1.00 93.62 318 SER A CA 1
ATOM 2589 C C . SER A 1 318 ? 7.146 8.464 -5.330 1.00 93.62 318 SER A C 1
ATOM 2591 O O . SER A 1 318 ? 7.269 9.002 -6.428 1.00 93.62 318 SER A O 1
ATOM 2593 N N . PRO A 1 319 ? 6.005 7.838 -4.993 1.00 91.44 319 PRO A N 1
ATOM 2594 C CA . PRO A 1 319 ? 5.002 7.446 -5.987 1.00 91.44 319 PRO A CA 1
ATOM 2595 C C . PRO A 1 319 ? 4.326 8.638 -6.678 1.00 91.44 319 PRO A C 1
ATOM 2597 O O . PRO A 1 319 ? 3.852 8.504 -7.802 1.00 91.44 319 PRO A O 1
ATOM 2600 N N . ASN A 1 320 ? 4.313 9.799 -6.016 1.00 90.56 320 ASN A N 1
ATOM 2601 C CA . ASN A 1 320 ? 3.612 11.005 -6.458 1.00 90.56 320 ASN A CA 1
ATOM 2602 C C . ASN A 1 320 ? 4.564 12.099 -6.965 1.00 90.56 320 ASN A C 1
ATOM 2604 O O . ASN A 1 320 ? 4.127 13.210 -7.260 1.00 90.56 320 ASN A O 1
ATOM 2608 N N . ASN A 1 321 ? 5.866 11.815 -7.062 1.00 87.69 321 ASN A N 1
ATOM 2609 C CA . ASN A 1 321 ? 6.826 12.762 -7.611 1.00 87.69 321 ASN A CA 1
ATOM 2610 C C . ASN A 1 321 ? 6.785 12.695 -9.145 1.00 87.69 321 ASN A C 1
ATOM 2612 O O . ASN A 1 321 ? 7.109 11.651 -9.704 1.00 87.69 321 ASN A O 1
ATOM 2616 N N . PRO A 1 322 ? 6.436 13.784 -9.850 1.00 80.69 322 PRO A N 1
ATOM 2617 C CA . PRO A 1 322 ? 6.264 13.765 -11.304 1.00 80.69 322 PRO A CA 1
ATOM 2618 C C . PRO A 1 322 ? 7.563 13.555 -12.092 1.00 80.69 322 PRO A C 1
ATOM 2620 O O . PRO A 1 322 ? 7.533 13.208 -13.267 1.00 80.69 322 PRO A O 1
ATOM 2623 N N . ARG A 1 323 ? 8.728 13.792 -11.477 1.00 78.06 323 ARG A N 1
ATOM 2624 C CA . ARG A 1 323 ? 10.019 13.772 -12.183 1.00 78.06 323 ARG A CA 1
ATOM 2625 C C . ARG A 1 323 ? 10.784 12.471 -12.006 1.00 78.06 323 ARG A C 1
ATOM 2627 O O . ARG A 1 323 ? 11.522 12.079 -12.903 1.00 78.06 323 ARG A O 1
ATOM 2634 N N . HIS A 1 324 ? 10.698 11.876 -10.826 1.00 83.81 324 HIS A N 1
ATOM 2635 C CA . HIS A 1 324 ? 11.392 10.640 -10.489 1.00 83.81 324 HIS A CA 1
ATOM 2636 C C . HIS A 1 324 ? 10.601 9.920 -9.409 1.00 83.81 324 HIS A C 1
ATOM 2638 O O . HIS A 1 324 ? 10.508 10.400 -8.282 1.00 83.81 324 HIS A O 1
ATOM 2644 N N . GLN A 1 325 ? 10.048 8.760 -9.753 1.00 92.31 325 GLN A N 1
ATOM 2645 C CA . GLN A 1 325 ? 9.266 7.961 -8.813 1.00 92.31 325 GLN A CA 1
ATOM 2646 C C . GLN A 1 325 ? 10.132 7.032 -7.963 1.00 92.31 325 GLN A C 1
ATOM 2648 O O . GLN A 1 325 ? 9.625 6.334 -7.084 1.00 92.31 325 GLN A O 1
ATOM 2653 N N . VAL A 1 326 ? 11.446 7.046 -8.195 1.00 93.62 326 VAL A N 1
ATOM 2654 C CA . VAL A 1 326 ? 12.427 6.357 -7.365 1.00 93.62 326 VAL A CA 1
ATOM 2655 C C . VAL A 1 326 ? 13.572 7.300 -7.000 1.00 93.62 326 VAL A C 1
ATOM 2657 O O . VAL A 1 326 ? 14.155 7.974 -7.852 1.00 93.62 326 VAL A O 1
ATOM 2660 N N . GLU A 1 327 ? 13.907 7.332 -5.714 1.00 93.06 327 GLU A N 1
ATOM 2661 C CA . GLU A 1 327 ? 15.121 7.965 -5.210 1.00 93.06 327 GLU A CA 1
ATOM 2662 C C . GLU A 1 327 ? 16.179 6.890 -4.954 1.00 93.06 327 GLU A C 1
ATOM 2664 O O . GLU A 1 327 ? 16.018 6.012 -4.106 1.00 93.06 327 GLU A O 1
ATOM 2669 N N . THR A 1 328 ? 17.268 6.938 -5.713 1.00 90.94 328 THR A N 1
ATOM 2670 C CA . THR A 1 328 ? 18.374 5.988 -5.620 1.00 90.94 328 THR A CA 1
ATOM 2671 C C . THR A 1 328 ? 19.279 6.338 -4.441 1.00 90.94 328 THR A C 1
ATOM 2673 O O . THR A 1 328 ? 19.931 7.382 -4.451 1.00 90.94 328 THR A O 1
ATOM 2676 N N . PHE A 1 329 ? 19.415 5.419 -3.481 1.00 89.38 329 PHE A N 1
ATOM 2677 C CA . PHE A 1 329 ? 20.342 5.566 -2.349 1.00 89.38 329 PHE A CA 1
ATOM 2678 C C . PHE A 1 329 ? 21.576 4.657 -2.454 1.00 89.38 329 PHE A C 1
ATOM 2680 O O . PHE A 1 329 ? 22.570 4.874 -1.760 1.00 89.38 329 PHE A O 1
ATOM 2687 N N . ARG A 1 330 ? 21.537 3.622 -3.303 1.00 86.62 330 ARG A N 1
ATOM 2688 C CA . ARG A 1 330 ? 22.674 2.722 -3.534 1.00 86.62 330 ARG A CA 1
ATOM 2689 C C . ARG A 1 330 ? 22.673 2.215 -4.965 1.00 86.62 330 ARG A C 1
ATOM 2691 O O . ARG A 1 330 ? 21.637 1.873 -5.526 1.00 86.62 330 ARG A O 1
ATOM 2698 N N . ILE A 1 331 ? 23.867 2.110 -5.533 1.00 83.88 331 ILE A N 1
ATOM 2699 C CA . ILE A 1 331 ? 24.085 1.514 -6.846 1.00 83.88 331 ILE A CA 1
ATOM 2700 C C . ILE A 1 331 ? 25.161 0.455 -6.721 1.00 83.88 331 ILE A C 1
ATOM 2702 O O . ILE A 1 331 ? 26.175 0.650 -6.050 1.00 83.88 331 ILE A O 1
ATOM 2706 N N . GLU A 1 332 ? 24.937 -0.661 -7.393 1.00 82.31 332 GLU A N 1
ATOM 2707 C CA . GLU A 1 332 ? 25.903 -1.735 -7.516 1.00 82.31 332 GLU A CA 1
ATOM 2708 C C . GLU A 1 332 ? 26.199 -1.974 -8.996 1.00 82.31 332 GLU A C 1
ATOM 2710 O O . GLU A 1 332 ? 25.284 -1.933 -9.828 1.00 82.31 332 GLU A O 1
ATOM 2715 N N . PRO A 1 333 ? 27.461 -2.245 -9.366 1.00 71.81 333 PRO A N 1
ATOM 2716 C CA . PRO A 1 333 ? 27.760 -2.748 -10.695 1.00 71.81 333 PRO A CA 1
ATOM 2717 C C . PRO A 1 333 ? 26.948 -4.023 -10.936 1.00 71.81 333 PRO A C 1
ATOM 2719 O O . PRO A 1 333 ? 27.002 -4.954 -10.127 1.00 71.81 333 PRO A O 1
ATOM 2722 N N . THR A 1 334 ? 26.202 -4.087 -12.039 1.00 66.50 334 THR A N 1
ATOM 2723 C CA . THR A 1 334 ? 25.503 -5.321 -12.404 1.00 66.50 334 THR A CA 1
ATOM 2724 C C . THR A 1 334 ? 26.555 -6.410 -12.597 1.00 66.50 334 THR A C 1
ATOM 2726 O O . THR A 1 334 ? 27.439 -6.278 -13.447 1.00 66.50 334 THR A O 1
ATOM 2729 N N . LYS A 1 335 ? 26.498 -7.483 -11.794 1.00 53.88 335 LYS A N 1
ATOM 2730 C CA . LYS A 1 335 ? 27.370 -8.650 -11.986 1.00 53.88 335 LYS A CA 1
ATOM 2731 C C . LYS A 1 335 ? 27.181 -9.129 -13.426 1.00 53.88 335 LYS A C 1
ATOM 2733 O O . LYS A 1 335 ? 26.058 -9.418 -13.828 1.00 53.88 335 LYS A O 1
ATOM 2738 N N . LEU A 1 336 ? 28.265 -9.160 -14.201 1.00 50.91 336 LEU A N 1
ATOM 2739 C CA . LEU A 1 336 ? 28.291 -9.632 -15.588 1.00 50.91 336 LEU A CA 1
ATOM 2740 C C . LEU A 1 336 ? 27.519 -10.959 -15.710 1.00 50.91 336 LEU A C 1
ATOM 2742 O O . LEU A 1 336 ? 28.011 -11.994 -15.268 1.00 50.91 336 LEU A O 1
ATOM 2746 N N . CYS A 1 337 ? 26.321 -10.939 -16.301 1.00 42.81 337 CYS A N 1
ATOM 2747 C CA . CYS A 1 337 ? 25.611 -12.145 -16.716 1.00 42.81 337 CYS A CA 1
ATOM 2748 C C . CYS A 1 337 ? 25.760 -12.309 -18.235 1.00 42.81 337 CYS A C 1
ATOM 2750 O O . CYS A 1 337 ? 25.870 -11.326 -18.971 1.00 42.81 337 CYS A O 1
ATOM 2752 N N . PHE A 1 338 ? 25.793 -13.556 -18.709 1.00 43.41 338 PHE A N 1
ATOM 2753 C CA . PHE A 1 338 ? 26.058 -13.919 -20.110 1.00 43.41 338 PHE A CA 1
ATOM 2754 C C . PHE A 1 338 ? 25.193 -13.155 -21.136 1.00 43.41 338 PHE A C 1
ATOM 2756 O O . PHE A 1 338 ? 25.659 -12.874 -22.239 1.00 43.41 338 PHE A O 1
ATOM 2763 N N . MET A 1 339 ? 23.975 -12.753 -20.758 1.00 40.72 339 MET A N 1
ATOM 2764 C CA . MET A 1 339 ? 23.048 -11.989 -21.604 1.00 40.72 339 MET A CA 1
ATOM 2765 C C . MET A 1 339 ? 23.572 -10.589 -21.969 1.00 40.72 339 MET A C 1
ATOM 2767 O O . MET A 1 339 ? 23.340 -10.117 -23.080 1.00 40.72 339 MET A O 1
ATOM 2771 N N . ASN A 1 340 ? 24.365 -9.954 -21.098 1.00 44.16 340 ASN A N 1
ATOM 2772 C CA . ASN A 1 340 ? 24.923 -8.619 -21.350 1.00 44.16 340 ASN A CA 1
ATOM 2773 C C . ASN A 1 340 ? 26.066 -8.622 -22.382 1.00 44.16 340 ASN A C 1
ATOM 2775 O O . ASN A 1 340 ? 26.401 -7.570 -22.923 1.00 44.16 340 ASN A O 1
ATOM 2779 N N . ASN A 1 341 ? 26.644 -9.789 -22.694 1.00 44.19 341 ASN A N 1
ATOM 2780 C CA . ASN A 1 341 ? 27.691 -9.934 -23.713 1.00 44.19 341 ASN A CA 1
ATOM 2781 C C . ASN A 1 341 ? 27.144 -10.124 -25.137 1.00 44.19 341 ASN A C 1
ATOM 2783 O O . ASN A 1 341 ? 27.882 -9.941 -26.101 1.00 44.19 341 ASN A O 1
ATOM 2787 N N . LEU A 1 342 ? 25.870 -10.495 -25.295 1.00 42.09 342 LEU A N 1
ATOM 2788 C CA . LEU A 1 342 ? 25.277 -10.734 -26.617 1.00 42.09 342 LEU A CA 1
ATOM 2789 C C . LEU A 1 342 ? 24.611 -9.480 -27.208 1.00 42.09 342 LEU A C 1
ATOM 2791 O O . LEU A 1 342 ? 24.475 -9.381 -28.427 1.00 42.09 342 LEU A O 1
ATOM 2795 N N . CYS A 1 343 ? 24.251 -8.502 -26.370 1.00 39.69 343 CYS A N 1
ATOM 2796 C CA . CYS A 1 343 ? 23.494 -7.316 -26.786 1.00 39.69 343 CYS A CA 1
ATOM 2797 C C . CYS A 1 343 ? 24.346 -6.081 -27.140 1.00 39.69 343 CYS A C 1
ATOM 2799 O O . CYS A 1 343 ? 23.800 -5.083 -27.601 1.00 39.69 343 CYS A O 1
ATOM 2801 N N . THR A 1 344 ? 25.675 -6.116 -27.005 1.00 42.75 344 THR A N 1
ATOM 2802 C CA . THR A 1 344 ? 26.558 -4.980 -27.346 1.00 42.75 344 THR A CA 1
ATOM 2803 C C . THR A 1 344 ? 27.228 -5.142 -28.712 1.00 42.75 344 THR A C 1
ATOM 2805 O O . THR A 1 344 ? 28.430 -4.949 -28.865 1.00 42.75 344 THR A O 1
ATOM 2808 N N . ARG A 1 345 ? 26.459 -5.472 -29.760 1.00 38.19 345 ARG A N 1
ATOM 2809 C CA . ARG A 1 345 ? 26.988 -5.487 -31.140 1.00 38.19 345 ARG A CA 1
ATOM 2810 C C . ARG A 1 345 ? 26.887 -4.150 -31.885 1.00 38.19 345 ARG A C 1
ATOM 2812 O O . ARG A 1 345 ? 27.397 -4.069 -32.996 1.00 38.19 345 ARG A O 1
ATOM 2819 N N . SER A 1 346 ? 26.277 -3.104 -31.317 1.00 41.41 346 SER A N 1
ATOM 2820 C CA . SER A 1 346 ? 25.937 -1.889 -32.085 1.00 41.41 346 SER A CA 1
ATOM 2821 C C . SER A 1 346 ? 26.540 -0.555 -31.623 1.00 41.41 346 SER A C 1
ATOM 2823 O O . SER A 1 346 ? 26.322 0.443 -32.303 1.00 41.41 346 SER A O 1
ATOM 2825 N N . THR A 1 347 ? 27.365 -0.484 -30.572 1.00 36.28 347 THR A N 1
ATOM 2826 C CA . THR A 1 347 ? 27.974 0.801 -30.145 1.00 36.28 347 THR A CA 1
ATOM 2827 C C . THR A 1 347 ? 29.463 0.707 -29.810 1.00 36.28 347 THR A C 1
ATOM 2829 O O . THR A 1 347 ? 29.943 1.275 -28.837 1.00 36.28 347 THR A O 1
ATOM 2832 N N . GLY A 1 348 ? 30.226 0.029 -30.667 1.00 33.47 348 GLY A N 1
ATOM 2833 C CA . GLY A 1 348 ? 31.689 0.018 -30.620 1.00 33.47 348 GLY A CA 1
ATOM 2834 C C . GLY A 1 348 ? 32.298 0.433 -31.953 1.00 33.47 348 GLY A C 1
ATOM 2835 O O . GLY A 1 348 ? 32.925 -0.383 -32.621 1.00 33.47 348 GLY A O 1
ATOM 2836 N N . LYS A 1 349 ? 32.120 1.694 -32.371 1.00 36.66 349 LYS A N 1
ATOM 2837 C CA . LYS A 1 349 ? 33.008 2.270 -33.390 1.00 36.66 349 LYS A CA 1
ATOM 2838 C C . LYS A 1 349 ? 34.406 2.394 -32.775 1.00 36.66 349 LYS A C 1
ATOM 2840 O O . LYS A 1 349 ? 34.624 3.243 -31.923 1.00 36.66 349 LYS A O 1
ATOM 2845 N N . ASN A 1 350 ? 35.316 1.543 -33.243 1.00 40.84 350 ASN A N 1
ATOM 2846 C CA . ASN A 1 350 ? 36.769 1.720 -33.275 1.00 40.84 350 ASN A CA 1
ATOM 2847 C C . ASN A 1 350 ? 37.424 2.332 -32.021 1.00 40.84 350 ASN A C 1
ATOM 2849 O O . ASN A 1 350 ? 37.889 3.467 -32.052 1.00 40.84 350 ASN A O 1
ATOM 2853 N N . ALA A 1 351 ? 37.597 1.529 -30.971 1.00 37.66 351 ALA A N 1
ATOM 2854 C CA . ALA A 1 351 ? 38.764 1.657 -30.098 1.00 37.66 351 ALA A CA 1
ATOM 2855 C C . ALA A 1 351 ? 39.599 0.379 -30.269 1.00 37.66 351 ALA A C 1
ATOM 2857 O O . ALA A 1 351 ? 39.087 -0.727 -30.117 1.00 37.66 351 ALA A O 1
ATOM 2858 N N . GLY A 1 352 ? 40.845 0.544 -30.715 1.00 37.53 352 GLY A N 1
ATOM 2859 C CA . GLY A 1 352 ? 41.676 -0.485 -31.344 1.00 37.53 352 GLY A CA 1
ATOM 2860 C C . GLY A 1 352 ? 41.764 -1.827 -30.610 1.00 37.53 352 GLY A C 1
ATOM 2861 O O . GLY A 1 352 ? 42.050 -1.891 -29.416 1.00 37.53 352 GLY A O 1
ATOM 2862 N N . PHE A 1 353 ? 41.615 -2.904 -31.384 1.00 38.84 353 PHE A N 1
ATOM 2863 C CA . PHE A 1 353 ? 41.796 -4.303 -30.977 1.00 38.84 353 PHE A CA 1
ATOM 2864 C C . PHE A 1 353 ? 43.163 -4.599 -30.322 1.00 38.84 353 PHE A C 1
ATOM 2866 O O . PHE A 1 353 ? 43.292 -5.577 -29.586 1.00 38.84 353 PHE A O 1
ATOM 2873 N N . GLU A 1 354 ? 44.175 -3.754 -30.536 1.00 44.81 354 GLU A N 1
ATOM 2874 C CA . GLU A 1 354 ? 45.492 -3.887 -29.901 1.00 44.81 354 GLU A CA 1
ATOM 2875 C C . GLU A 1 354 ? 45.462 -3.590 -28.392 1.00 44.81 354 GLU A C 1
ATOM 2877 O O . GLU A 1 354 ? 46.163 -4.255 -27.627 1.00 44.81 354 GLU A O 1
ATOM 2882 N N . SER A 1 355 ? 44.596 -2.678 -27.927 1.00 51.72 355 SER A N 1
ATOM 2883 C CA . SER A 1 355 ? 44.502 -2.352 -26.495 1.00 51.72 355 SER A CA 1
ATOM 2884 C C . SER A 1 355 ? 43.789 -3.449 -25.702 1.00 51.72 355 SER A C 1
ATOM 2886 O O . SER A 1 355 ? 44.157 -3.729 -24.563 1.00 51.72 355 SER A O 1
ATOM 2888 N N . ALA A 1 356 ? 42.821 -4.136 -26.319 1.00 47.19 356 ALA A N 1
ATOM 2889 C CA . ALA A 1 356 ? 42.105 -5.249 -25.704 1.00 47.19 356 ALA A CA 1
ATOM 2890 C C . ALA A 1 356 ? 43.022 -6.460 -25.486 1.00 47.19 356 ALA A C 1
ATOM 2892 O O . ALA A 1 356 ? 42.961 -7.085 -24.430 1.00 47.19 356 ALA A O 1
ATOM 2893 N N . LYS A 1 357 ? 43.917 -6.759 -26.438 1.00 48.16 357 LYS A N 1
ATOM 2894 C CA . LYS A 1 357 ? 44.898 -7.844 -26.295 1.00 48.16 357 LYS A CA 1
ATOM 2895 C C . LYS A 1 357 ? 45.908 -7.542 -25.185 1.00 48.16 357 LYS A C 1
ATOM 2897 O O . LYS A 1 357 ? 46.109 -8.384 -24.319 1.00 48.16 357 LYS A O 1
ATOM 2902 N N . ALA A 1 358 ? 46.423 -6.311 -25.125 1.00 54.38 358 ALA A N 1
ATOM 2903 C CA . ALA A 1 358 ? 47.301 -5.871 -24.039 1.00 54.38 358 ALA A CA 1
ATOM 2904 C C . ALA A 1 358 ? 46.609 -5.912 -22.661 1.00 54.38 358 ALA A C 1
ATOM 2906 O O . ALA A 1 358 ? 47.228 -6.294 -21.672 1.00 54.38 358 ALA A O 1
ATOM 2907 N N . ASN A 1 359 ? 45.317 -5.575 -22.584 1.00 50.94 359 ASN A N 1
ATOM 2908 C CA . ASN A 1 359 ? 44.547 -5.612 -21.336 1.00 50.94 359 ASN A CA 1
ATOM 2909 C C . ASN A 1 359 ? 44.187 -7.052 -20.919 1.00 50.94 359 ASN A C 1
ATOM 2911 O O . ASN A 1 359 ? 44.193 -7.376 -19.734 1.00 50.94 359 ASN A O 1
ATOM 2915 N N . ILE A 1 360 ? 43.933 -7.946 -21.881 1.00 55.53 360 ILE A N 1
ATOM 2916 C CA . ILE A 1 360 ? 43.745 -9.383 -21.633 1.00 55.53 360 ILE A CA 1
ATOM 2917 C C . ILE A 1 360 ? 45.055 -10.023 -21.167 1.00 55.53 360 ILE A C 1
ATOM 2919 O O . ILE A 1 360 ? 45.035 -10.780 -20.200 1.00 55.53 360 ILE A O 1
ATOM 2923 N N . ASP A 1 361 ? 46.187 -9.696 -21.788 1.00 56.81 361 ASP A N 1
ATOM 2924 C CA . ASP A 1 361 ? 47.498 -10.216 -21.390 1.00 56.81 361 ASP A CA 1
ATOM 2925 C C . ASP A 1 361 ? 47.930 -9.654 -20.023 1.00 56.81 361 ASP A C 1
ATOM 2927 O O . ASP A 1 361 ? 48.417 -10.402 -19.173 1.00 56.81 361 ASP A O 1
ATOM 2931 N N . TYR A 1 362 ? 47.627 -8.381 -19.736 1.00 57.38 362 TYR A N 1
ATOM 2932 C CA . TYR A 1 362 ? 47.789 -7.788 -18.405 1.00 57.38 362 TYR A CA 1
ATOM 2933 C C . TYR A 1 362 ? 46.925 -8.501 -17.353 1.00 57.38 362 TYR A C 1
ATOM 2935 O O . TYR A 1 362 ? 47.431 -8.908 -16.308 1.00 57.38 362 TYR A O 1
ATOM 2943 N N . ARG A 1 363 ? 45.639 -8.747 -17.635 1.00 50.88 363 ARG A N 1
ATOM 2944 C CA . ARG A 1 363 ? 44.735 -9.467 -16.717 1.00 50.88 363 ARG A CA 1
ATOM 2945 C C . ARG A 1 363 ? 45.095 -10.944 -16.554 1.00 50.88 363 ARG A C 1
ATOM 2947 O O . ARG A 1 363 ? 44.940 -11.468 -15.458 1.00 50.88 363 ARG A O 1
ATOM 2954 N N . LYS A 1 364 ? 45.637 -11.603 -17.584 1.00 49.44 364 LYS A N 1
ATOM 2955 C CA . LYS A 1 364 ? 46.226 -12.949 -17.467 1.00 49.44 364 LYS A CA 1
ATOM 2956 C C . LYS A 1 364 ? 47.457 -12.941 -16.563 1.00 49.44 364 LYS A C 1
ATOM 2958 O O . LYS A 1 364 ? 47.581 -13.818 -15.713 1.00 49.44 364 LYS A O 1
ATOM 2963 N N . SER A 1 365 ? 48.308 -11.914 -16.661 1.00 52.34 365 SER A N 1
ATOM 2964 C CA . SER A 1 365 ? 49.466 -11.740 -15.767 1.00 52.34 365 SER A CA 1
ATOM 2965 C C . SER A 1 365 ? 49.106 -11.373 -14.317 1.00 52.34 365 SER A C 1
ATOM 2967 O O . SER A 1 365 ? 49.953 -11.492 -13.427 1.00 52.34 365 SER A O 1
ATOM 2969 N N . GLN A 1 366 ? 47.853 -10.965 -14.077 1.00 49.16 366 GLN A N 1
ATOM 2970 C CA . GLN A 1 366 ? 47.263 -10.733 -12.752 1.00 49.16 366 GLN A CA 1
ATOM 2971 C C . GLN A 1 366 ? 46.256 -11.815 -12.329 1.00 49.16 366 GLN A C 1
ATOM 2973 O O . GLN A 1 366 ? 45.556 -11.649 -11.331 1.00 49.16 366 GLN A O 1
ATOM 2978 N N . SER A 1 367 ? 46.154 -12.916 -13.078 1.00 45.09 367 SER A N 1
ATOM 2979 C CA . SER A 1 367 ? 45.209 -13.983 -12.759 1.00 45.09 367 SER A CA 1
ATOM 2980 C C . SER A 1 367 ? 45.585 -14.727 -11.469 1.00 45.09 367 SER A C 1
ATOM 2982 O O . SER A 1 367 ? 46.744 -14.772 -11.046 1.00 45.09 367 SER A O 1
ATOM 2984 N N . PHE A 1 368 ? 44.555 -15.322 -10.862 1.00 44.97 368 PHE A N 1
ATOM 2985 C CA . PHE A 1 368 ? 44.547 -16.094 -9.614 1.00 44.97 368 PHE A CA 1
ATOM 2986 C C . PHE A 1 368 ? 45.634 -17.186 -9.498 1.00 44.97 368 PHE A C 1
ATOM 2988 O O . PHE A 1 368 ? 45.913 -17.634 -8.388 1.00 44.97 368 PHE A O 1
ATOM 2995 N N . GLU A 1 369 ? 46.293 -17.587 -10.591 1.00 46.72 369 GLU A N 1
ATOM 2996 C CA . GLU A 1 369 ? 47.380 -18.579 -10.583 1.00 46.72 369 GLU A CA 1
ATOM 2997 C C . GLU A 1 369 ? 48.610 -18.119 -9.788 1.00 46.72 369 GLU A C 1
ATOM 2999 O O . GLU A 1 369 ? 49.253 -18.931 -9.122 1.00 46.72 369 GLU A O 1
ATOM 3004 N N . LYS A 1 370 ? 48.912 -16.811 -9.758 1.00 48.78 370 LYS A N 1
ATOM 3005 C CA . LYS A 1 370 ? 50.001 -16.294 -8.908 1.00 48.78 370 LYS A CA 1
ATOM 3006 C C . LYS A 1 370 ? 49.687 -16.470 -7.426 1.00 48.78 370 LYS A C 1
ATOM 3008 O O . LYS A 1 370 ? 50.583 -16.827 -6.666 1.00 48.78 370 LYS A O 1
ATOM 3013 N N . PHE A 1 371 ? 48.427 -16.263 -7.041 1.00 46.53 371 PHE A N 1
ATOM 3014 C CA . PHE A 1 371 ? 47.980 -16.395 -5.657 1.00 46.53 371 PHE A CA 1
ATOM 3015 C C . PHE A 1 371 ? 48.090 -17.852 -5.192 1.00 46.53 371 PHE A C 1
ATOM 3017 O O . PHE A 1 371 ? 48.659 -18.097 -4.135 1.00 46.53 371 PHE A O 1
ATOM 3024 N N . PHE A 1 372 ? 47.683 -18.820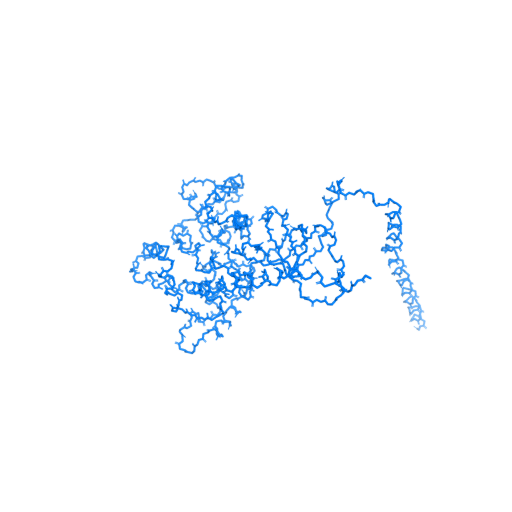 -6.023 1.00 45.09 372 PHE A N 1
ATOM 3025 C CA . PHE A 1 372 ? 47.854 -20.245 -5.719 1.00 45.09 372 PHE A CA 1
ATOM 3026 C C . PHE A 1 372 ? 49.317 -20.703 -5.740 1.00 45.09 372 PHE A C 1
ATOM 3028 O O . PHE A 1 372 ? 49.696 -21.479 -4.877 1.00 45.09 372 PHE A O 1
ATOM 3035 N N . SER A 1 373 ? 50.172 -20.177 -6.625 1.00 53.53 373 SER A N 1
ATOM 3036 C CA . SER A 1 373 ? 51.608 -20.521 -6.623 1.00 53.53 373 SER A CA 1
ATOM 3037 C C . SER A 1 373 ? 52.358 -20.013 -5.383 1.00 53.53 373 SER A C 1
ATOM 3039 O O . SER A 1 373 ? 53.339 -20.617 -4.955 1.00 53.53 373 SER A O 1
ATOM 3041 N N . VAL A 1 374 ? 51.901 -18.895 -4.806 1.00 56.00 374 VAL A N 1
ATOM 3042 C CA . VAL A 1 374 ? 52.431 -18.343 -3.553 1.00 56.00 374 VAL A CA 1
ATOM 3043 C C . VAL A 1 374 ? 51.878 -19.134 -2.365 1.00 56.00 374 VAL A C 1
ATOM 3045 O O . VAL A 1 374 ? 52.640 -19.474 -1.467 1.00 56.00 374 VAL A O 1
ATOM 3048 N N . TYR A 1 375 ? 50.597 -19.511 -2.403 1.00 48.97 375 TYR A N 1
ATOM 3049 C CA . TYR A 1 375 ? 49.965 -20.343 -1.374 1.00 48.97 375 TYR A CA 1
ATOM 3050 C C . TYR A 1 375 ? 50.532 -21.775 -1.337 1.00 48.97 375 TYR A C 1
ATOM 3052 O O . TYR A 1 375 ? 50.804 -22.307 -0.269 1.00 48.97 375 TYR A O 1
ATOM 3060 N N . GLU A 1 376 ? 50.800 -22.390 -2.494 1.00 52.44 376 GLU A N 1
ATOM 3061 C CA . GLU A 1 376 ? 51.448 -23.708 -2.589 1.00 52.44 376 GLU A CA 1
ATOM 3062 C C . GLU A 1 376 ? 52.918 -23.687 -2.156 1.00 52.44 376 GLU A C 1
ATOM 3064 O O . GLU A 1 376 ? 53.436 -24.717 -1.725 1.00 52.44 376 GLU A O 1
ATOM 3069 N N . LYS A 1 377 ? 53.607 -22.543 -2.274 1.00 57.22 377 LYS A N 1
ATOM 3070 C CA . LYS A 1 377 ? 54.969 -22.379 -1.747 1.00 57.22 377 LYS A CA 1
ATOM 3071 C C . LYS A 1 377 ? 54.974 -22.229 -0.229 1.00 57.22 377 LYS A C 1
ATOM 3073 O O . LYS A 1 377 ? 55.755 -22.916 0.414 1.00 57.22 377 LYS A O 1
ATOM 3078 N N . LEU A 1 378 ? 54.067 -21.421 0.322 1.00 53.94 378 LEU A N 1
ATOM 3079 C CA . LEU A 1 378 ? 53.914 -21.247 1.771 1.00 53.94 378 LEU A CA 1
ATOM 3080 C C . LEU A 1 378 ? 53.514 -22.561 2.462 1.00 53.94 378 LEU A C 1
ATOM 3082 O O . LEU A 1 378 ? 54.161 -22.960 3.422 1.00 53.94 378 LEU A O 1
ATOM 3086 N N . ASN A 1 379 ? 52.564 -23.315 1.897 1.00 52.69 379 ASN A N 1
ATOM 3087 C CA . ASN A 1 379 ? 52.158 -24.613 2.456 1.00 52.69 379 ASN A CA 1
ATOM 3088 C C . ASN A 1 379 ? 53.251 -25.698 2.368 1.00 52.69 379 ASN A C 1
ATOM 3090 O O . ASN A 1 379 ? 53.218 -26.661 3.129 1.00 52.69 379 ASN A O 1
ATOM 3094 N N . LYS A 1 380 ? 54.209 -25.587 1.435 1.00 56.09 380 LYS A N 1
ATOM 3095 C CA . LYS A 1 380 ? 55.357 -26.511 1.348 1.00 56.09 380 LYS A CA 1
ATOM 3096 C C . LYS A 1 380 ? 56.488 -26.145 2.307 1.00 56.09 380 LYS A C 1
ATOM 3098 O O . LYS A 1 380 ? 57.236 -27.037 2.692 1.00 56.09 380 LYS A O 1
ATOM 3103 N N . GLU A 1 381 ? 56.619 -24.871 2.670 1.00 55.12 381 GLU A N 1
ATOM 3104 C CA . GLU A 1 381 ? 57.566 -24.418 3.694 1.00 55.12 381 GLU A CA 1
ATOM 3105 C C . GLU A 1 381 ? 57.047 -24.759 5.103 1.00 55.12 381 GLU A C 1
ATOM 3107 O O . GLU A 1 381 ? 57.807 -25.326 5.882 1.00 55.12 381 GLU A O 1
ATOM 3112 N N . GLU A 1 382 ? 55.747 -24.588 5.384 1.00 54.00 382 GLU A N 1
ATOM 3113 C CA . GLU A 1 382 ? 55.137 -24.995 6.668 1.00 54.00 382 GLU A CA 1
ATOM 3114 C C . GLU A 1 382 ? 55.151 -26.524 6.879 1.00 54.00 382 GLU A C 1
ATOM 3116 O O . GLU A 1 382 ? 55.516 -27.000 7.952 1.00 54.00 382 GLU A O 1
ATOM 3121 N N . ALA A 1 383 ? 54.873 -27.325 5.839 1.00 53.00 383 ALA A N 1
ATOM 3122 C CA . ALA A 1 383 ? 54.955 -28.790 5.933 1.00 53.00 383 ALA A CA 1
ATOM 3123 C C . ALA A 1 383 ? 56.400 -29.324 6.074 1.00 53.00 383 ALA A C 1
ATOM 3125 O O . ALA A 1 383 ? 56.609 -30.440 6.552 1.00 53.00 383 ALA A O 1
ATOM 3126 N N . GLY A 1 384 ? 57.402 -28.545 5.646 1.00 53.00 384 GLY A N 1
ATOM 3127 C CA . GLY A 1 384 ? 58.822 -28.882 5.784 1.00 53.00 384 GLY A CA 1
ATOM 3128 C C . GLY A 1 384 ? 59.416 -28.528 7.153 1.00 53.00 384 GLY A C 1
ATOM 3129 O O . GLY A 1 384 ? 60.436 -29.105 7.535 1.00 53.00 384 GLY A O 1
ATOM 3130 N N . GLU A 1 385 ? 58.788 -27.609 7.893 1.00 50.25 385 GLU A N 1
ATOM 3131 C CA . GLU A 1 385 ? 59.158 -27.274 9.273 1.00 50.25 385 GLU A CA 1
ATOM 3132 C C . GLU A 1 385 ? 58.500 -28.228 10.286 1.00 50.25 385 GLU A C 1
ATOM 3134 O O . GLU A 1 385 ? 59.196 -28.708 11.181 1.00 50.25 385 GLU A O 1
ATOM 3139 N N . GLU A 1 386 ? 57.244 -28.650 10.075 1.00 49.50 386 GLU A N 1
ATOM 3140 C CA . GLU A 1 386 ? 56.594 -29.670 10.925 1.00 49.50 386 GLU A CA 1
ATOM 3141 C C . GLU A 1 386 ? 57.288 -31.047 10.856 1.00 49.50 386 GLU A C 1
ATOM 3143 O O . GLU A 1 386 ? 57.396 -31.740 11.867 1.00 49.50 386 GLU A O 1
ATOM 3148 N N . GLN A 1 387 ? 57.835 -31.451 9.700 1.00 46.47 387 GLN A N 1
ATOM 3149 C CA . GLN A 1 387 ? 58.589 -32.713 9.595 1.00 46.47 387 GLN A CA 1
ATOM 3150 C C . GLN A 1 387 ? 59.942 -32.685 10.325 1.00 46.47 387 GLN A C 1
ATOM 3152 O O . GLN A 1 387 ? 60.410 -33.733 10.764 1.00 46.47 387 GLN A O 1
ATOM 3157 N N . LYS A 1 388 ? 60.552 -31.506 10.509 1.00 50.09 388 LYS A N 1
ATOM 3158 C CA . LYS A 1 388 ? 61.804 -31.366 11.271 1.00 50.09 388 LYS A CA 1
ATOM 3159 C C . LYS A 1 388 ? 61.588 -31.293 12.780 1.00 50.09 388 LYS A C 1
ATOM 3161 O O . LYS A 1 388 ? 62.483 -31.695 13.518 1.00 50.09 388 LYS A O 1
ATOM 3166 N N . GLU A 1 389 ? 60.434 -30.815 13.244 1.00 48.84 389 GLU A N 1
ATOM 3167 C CA . GLU A 1 389 ? 60.092 -30.859 14.672 1.00 48.84 389 GLU A CA 1
ATOM 3168 C C . GLU A 1 389 ? 59.656 -32.259 15.131 1.00 48.84 389 GLU A C 1
ATOM 3170 O O . GLU A 1 389 ? 59.942 -32.631 16.267 1.00 48.84 389 GLU A O 1
ATOM 3175 N N . ILE A 1 390 ? 59.054 -33.075 14.254 1.00 51.31 390 ILE A N 1
ATOM 3176 C CA . ILE A 1 390 ? 58.673 -34.458 14.592 1.00 51.31 390 ILE A CA 1
ATOM 3177 C C . ILE A 1 390 ? 59.898 -35.394 14.620 1.00 51.31 390 ILE A C 1
ATOM 3179 O O . ILE A 1 390 ? 60.021 -36.192 15.545 1.00 51.31 390 ILE A O 1
ATOM 3183 N N . GLU A 1 391 ? 60.863 -35.258 13.699 1.00 48.75 391 GLU A N 1
ATOM 3184 C CA . GLU A 1 391 ? 62.111 -36.053 13.744 1.00 48.75 391 GLU A CA 1
ATOM 3185 C C . GLU A 1 391 ? 63.044 -35.672 14.913 1.00 48.75 391 GLU A C 1
ATOM 3187 O O . GLU A 1 391 ? 63.890 -36.471 15.302 1.00 48.75 391 GLU A O 1
ATOM 3192 N N . ALA A 1 392 ? 62.886 -34.486 15.514 1.00 51.78 392 ALA A N 1
ATOM 3193 C CA . ALA A 1 392 ? 63.656 -34.064 16.689 1.00 51.78 392 ALA A CA 1
ATOM 3194 C C . ALA A 1 392 ? 63.029 -34.491 18.035 1.00 51.78 392 ALA A C 1
ATOM 3196 O O . ALA A 1 392 ? 63.671 -34.336 19.076 1.00 51.78 392 ALA A O 1
ATOM 3197 N N . ALA A 1 393 ? 61.795 -35.008 18.031 1.00 49.88 393 ALA A N 1
ATOM 3198 C CA . ALA A 1 393 ? 61.072 -35.428 19.235 1.00 49.88 393 ALA A CA 1
ATOM 3199 C C . ALA A 1 393 ? 61.105 -36.950 19.490 1.00 49.88 393 ALA A C 1
ATOM 3201 O O . ALA A 1 393 ? 60.829 -37.365 20.613 1.00 49.88 393 ALA A O 1
ATOM 3202 N N . ASP A 1 394 ? 61.489 -37.760 18.496 1.00 47.12 394 ASP A N 1
ATOM 3203 C CA . ASP A 1 394 ? 61.595 -39.228 18.607 1.00 47.12 394 ASP A CA 1
ATOM 3204 C C . ASP A 1 394 ? 63.016 -39.730 18.966 1.00 47.12 394 ASP A C 1
ATOM 3206 O O . ASP A 1 394 ? 63.254 -40.936 19.004 1.00 47.12 394 ASP A O 1
ATOM 3210 N N . ASP A 1 395 ? 63.953 -38.825 19.279 1.00 50.84 395 ASP A N 1
ATOM 3211 C CA . ASP A 1 395 ? 65.332 -39.138 19.707 1.00 50.84 395 ASP A CA 1
ATOM 3212 C C . ASP A 1 395 ? 65.555 -38.927 21.232 1.00 50.84 395 ASP A C 1
ATOM 3214 O O . ASP A 1 395 ? 66.624 -38.494 21.679 1.00 50.84 395 ASP A O 1
ATOM 3218 N N . VAL A 1 396 ? 64.539 -39.259 22.052 1.00 42.19 396 VAL A N 1
ATOM 3219 C CA . VAL A 1 396 ? 64.649 -39.479 23.518 1.00 42.19 396 VAL A CA 1
ATOM 3220 C C . VAL A 1 396 ? 64.023 -40.804 23.932 1.00 42.19 396 VAL A C 1
ATOM 3222 O O . VAL A 1 396 ? 62.822 -41.009 23.648 1.00 42.19 396 VAL A O 1
#

Organism: NCBI:txid1611254

Secondary structure (DSSP, 8-state):
--GGGSGGGS-HHHHHHHHHHHHHHHHHHHHHHHHS----SS--HHHHHHHHHHTSHHHHHHHHHHHHHHH---HHHHHHHHHHHHHHHHHHHHHHHHH-SB-HHHHHHHHHHH--TTSPPS-SSHHHHHHHHHH-TTTEEEETTEEEEPPHHHHHHHHHHHHHHHTT--B-HHHHHHHHHHHHTT----HHHHHHHHHHGGGT-S-HHHHHHHSTTEEEETTTTEEEE-TTGGG-HHHH-GGGGS-GGGG-TT--EEEEEEEEEEEEEEEETTTEEEEEE-STTSTT-EEEEE-----S----TT--SEEEEEEEE-TT-SS-SEEEEEEEEPP--GGGGTS-SSS-----HHHHHHHHHHHHHTSTHHHHHHHHHHHHHHHHHHHHHHHTTS--

Radius of gyration: 28.92 Å; chains: 1; bounding box: 90×83×61 Å

Foldseek 3Di:
DDPPVVPPPDDPVVVVVVVVVVVVVVVVVVVLVVPAPDLDLAQDLVVQLVCCCPVVVPLLQQLLVLQCVLVVDDSVVSSVVVSLLLSLLSNQQSCQLVVAWAALQVSVVSQVVRDDPPDDRSAPDSVRNNVSLLLQLLQWPDDPRTIFGAALLLSVLLLLVVVCQVVVHWDAPVCVVVSLVVSLVVDDDPPLLSLLSSLRNCQRAVALVRCCVRPQQWDADPVVRTIHGDPCLSSRSSNPRSCNSPRSVNQSLQGFRNHRKDKAKWFFDDADPPRKTKTAGPDPSRGRAIEIEHDDDDPDPPPPPDPDRMWTFMFTASSNHSHHRTYTPDIGRDDDDPVVVVPPPPPDDDDDPVVVVVVVVVVVVVDCVVVVVVVVVVVVVVVVVVVVVVVVVPPD

pLDDT: mean 79.5, std 19.64, range [32.41, 97.94]